Protein AF-A0A0C3AUU2-F1 (afdb_monomer_lite)

Foldseek 3Di:
DAPFLFLLASCQLLCLQQPVARDSDNVVSPPSVVSLQSVLVVCVVLVDQWDWHDFLAIDTSGNDCVPPDDDDDDDDPQFVVCVPPVDGPPA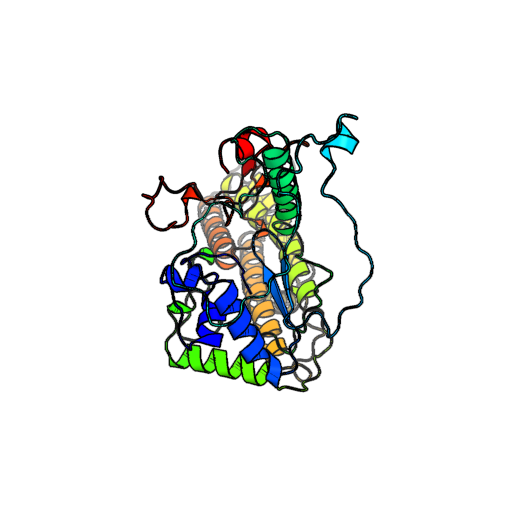SQLHDDDDDPDDDDDDDDDDPPDNGDRGDPPLDDPVVLVVVQVSNVNSLVQLQDLHDPVDDDPLLLDADLPPPPQQDDLQAQCSNRHPNRDDSVSSVVRNVSNVCSSNDPDDFPPDPLSVLVVVVCVLPVVLLVQLLVLLVVLDLLSLLVSLVSLCVSQVVQDDPPDDLVNSLQCQLCVSPVPPDLVRGRPSVNVSNVVSSVLRSLVSVLSSVSNVVCVVRDSDDDPDDPDPPPDVVSVVSVVSSVSSVSSCSSCVDSNVLWAPDDADPQKGFDFCGPPQVVLQHDDPPDDHDPDPPRHTHIDGSVRSSVRD

Secondary structure (DSSP, 8-state):
-B----TTTTTHHHHHHHHSS---SHHHHH-HHHHHHHHHHHHGGGT--EEEEESSSEEEEES-TTSS---------S-HHHHHHSS--SS-TT-S--------TT--S---TTS---S---TT-HHHHHHHHHHHHHHHHHHSSS--SS----GGG---STT-TTS--TTS-GGG--GGGS-HHHHHHHHHHHHHHHH--PPP----HHHHHHHHHHHHTTHHHHHHHHHHT--HHHHHHHHHHHHHHHGGG--TTS-HHHHHHHHHTTTTTT--GGG--HHHHHHHHHHHHHHHHHHHHHHHHHHHTTTS-S---S------SS-HHHHHHHHHHHHHHHHHHH--GGGSS-SSPPPTTEEEE---TTT-TTTS--TT-PPPP---S--EEEEHHHHHH--

Sequence (403 aa):
MSAALTPTGTLDSQHILLYGEARDDSQSVWDEYGRGADLCAWGQPLGVEGFVRTNAGFELLWCDFDTGLQFSQNLNVSDWWTAMSGQPLKQAPWGKNPRPPTRGPSDPPNCPYEERCPPDRSRGAPFWSYTAWEWLRAATEVYGGAGEERVILDTSRMITAYGEPDLPDLGRDMAKHRMARMSNNSMLRYQNDVMRAANSSIAGSGIDWRRIAGRIATTYGRRLPEIRLHLGNQTESALKKARIVAISLVMPFINFQGPSNQSVAQCTRGFTSSIDPQNLAWSEFKLLTAIETIHARICTTVFGFYEAFRELQPVSSEQSTEDSGTDWKGRAGEWQRKFIELEQFLDWKMWNACKEVCKPDEVCYQPIWPVARTIYHLPGKNPTPDEPFEPHCVNVDWYAFHP

pLDDT: mean 79.45, std 18.81, range [32.09, 98.06]

Radius of gyration: 26.53 Å; chains: 1; bounding box: 66×52×81 Å

Organism: NCBI:txid933852

Structure (mmCIF, N/CA/C/O backbone):
data_AF-A0A0C3AUU2-F1
#
_entry.id   AF-A0A0C3AUU2-F1
#
loop_
_atom_site.group_PDB
_atom_site.id
_atom_site.type_symbol
_atom_site.label_atom_id
_atom_site.label_alt_id
_atom_site.label_comp_id
_atom_site.label_asym_id
_atom_site.label_entity_id
_atom_site.label_seq_id
_atom_site.pdbx_PDB_ins_code
_atom_site.Cartn_x
_atom_site.Cartn_y
_atom_site.Cartn_z
_atom_site.occupancy
_atom_site.B_iso_or_equiv
_atom_site.auth_seq_id
_atom_site.auth_comp_id
_atom_site.auth_asym_id
_atom_site.auth_atom_id
_atom_site.pdbx_PDB_model_num
ATOM 1 N N . MET A 1 1 ? 7.746 -1.594 -7.572 1.00 81.12 1 MET A N 1
ATOM 2 C CA . MET A 1 1 ? 8.477 -0.304 -7.482 1.00 81.12 1 MET A CA 1
ATOM 3 C C . MET A 1 1 ? 7.608 0.796 -8.083 1.00 81.12 1 MET A C 1
ATOM 5 O O . MET A 1 1 ? 6.674 0.457 -8.801 1.00 81.12 1 MET A O 1
ATOM 9 N N . SER A 1 2 ? 7.855 2.076 -7.795 1.00 87.69 2 SER A N 1
ATOM 10 C CA . SER A 1 2 ? 7.121 3.177 -8.446 1.00 87.69 2 SER A CA 1
ATOM 11 C C . SER A 1 2 ? 7.758 3.552 -9.791 1.00 87.69 2 SER A C 1
ATOM 13 O O . SER A 1 2 ? 8.951 3.346 -9.980 1.00 87.69 2 SER A O 1
ATOM 15 N N . ALA A 1 3 ? 6.978 4.110 -10.710 1.00 87.69 3 ALA A N 1
ATOM 16 C CA . ALA A 1 3 ? 7.441 4.769 -11.935 1.00 87.69 3 ALA A CA 1
ATOM 17 C C . ALA A 1 3 ? 7.001 6.248 -11.981 1.00 87.69 3 ALA A C 1
ATOM 19 O O . ALA A 1 3 ? 6.970 6.880 -13.036 1.00 87.69 3 ALA A O 1
ATOM 20 N N . ALA A 1 4 ? 6.616 6.808 -10.830 1.00 86.19 4 ALA A N 1
ATOM 21 C CA . ALA A 1 4 ? 6.313 8.225 -10.727 1.00 86.19 4 ALA A CA 1
ATOM 22 C C . ALA A 1 4 ? 7.613 9.042 -10.733 1.00 86.19 4 ALA A C 1
ATOM 24 O O . ALA A 1 4 ? 8.512 8.790 -9.937 1.00 86.19 4 ALA A O 1
ATOM 25 N N . LEU A 1 5 ? 7.713 10.024 -11.630 1.00 85.81 5 LEU A N 1
ATOM 26 C CA . LEU A 1 5 ? 8.915 10.844 -11.798 1.00 85.81 5 LEU A CA 1
ATOM 27 C C . LEU A 1 5 ? 8.849 12.045 -10.858 1.00 85.81 5 LEU A C 1
ATOM 29 O O . LEU A 1 5 ? 8.555 13.166 -11.271 1.00 85.81 5 LEU A O 1
ATOM 33 N N . THR A 1 6 ? 9.055 11.795 -9.566 1.00 79.38 6 THR A N 1
ATOM 34 C CA . THR A 1 6 ? 8.923 12.826 -8.532 1.00 79.38 6 THR A CA 1
ATOM 35 C C . THR A 1 6 ? 10.120 12.812 -7.577 1.00 79.38 6 THR A C 1
ATOM 37 O O . THR A 1 6 ? 10.620 11.741 -7.232 1.00 79.38 6 THR A O 1
ATOM 40 N N . PRO A 1 7 ? 10.551 13.976 -7.055 1.00 76.19 7 PRO A N 1
ATOM 41 C CA . PRO A 1 7 ? 11.581 14.049 -6.012 1.00 76.19 7 PRO A CA 1
ATOM 42 C C . PRO A 1 7 ? 11.026 13.700 -4.614 1.00 76.19 7 PRO A C 1
ATOM 44 O O . PRO A 1 7 ? 11.653 13.963 -3.590 1.00 76.19 7 PRO A O 1
ATOM 47 N N . THR A 1 8 ? 9.808 13.148 -4.537 1.00 76.88 8 THR A N 1
ATOM 48 C CA . THR A 1 8 ? 9.090 12.886 -3.279 1.00 76.88 8 THR A CA 1
ATOM 49 C C . THR A 1 8 ? 9.333 11.478 -2.734 1.00 76.88 8 THR A C 1
ATOM 51 O O . THR A 1 8 ? 8.641 11.059 -1.813 1.00 76.88 8 THR A O 1
ATOM 54 N N . GLY A 1 9 ? 10.306 10.746 -3.280 1.00 82.81 9 GLY A N 1
ATOM 55 C CA . GLY A 1 9 ? 10.732 9.434 -2.780 1.00 82.81 9 GLY A CA 1
ATOM 56 C C . GLY A 1 9 ? 10.216 8.220 -3.533 1.00 82.81 9 GLY A C 1
ATOM 57 O O . GLY A 1 9 ? 10.603 7.093 -3.234 1.00 82.81 9 GLY A O 1
ATOM 58 N N . THR A 1 10 ? 9.380 8.437 -4.542 1.00 86.19 10 THR A N 1
ATOM 59 C CA . THR A 1 10 ? 8.832 7.389 -5.414 1.00 86.19 10 THR A CA 1
ATOM 60 C C . THR A 1 10 ? 9.942 6.567 -6.082 1.00 86.19 10 THR A C 1
ATOM 62 O O . THR A 1 10 ? 9.830 5.345 -6.201 1.00 86.19 10 THR A O 1
ATOM 65 N N . LEU A 1 11 ? 11.061 7.208 -6.425 1.00 90.69 11 LEU A N 1
ATOM 66 C CA . LEU A 1 11 ? 12.220 6.569 -7.049 1.00 90.69 11 LEU A CA 1
ATOM 67 C C . LEU A 1 11 ? 13.300 6.089 -6.062 1.00 90.69 11 LEU A C 1
ATOM 69 O O . LEU A 1 11 ? 14.224 5.406 -6.504 1.00 90.69 11 LEU A O 1
ATOM 73 N N . ASP A 1 12 ? 13.182 6.356 -4.749 1.00 91.19 12 ASP A N 1
ATOM 74 C CA . ASP A 1 12 ? 14.264 6.101 -3.777 1.00 91.19 12 ASP A CA 1
ATOM 75 C C . ASP A 1 12 ? 14.762 4.644 -3.836 1.00 91.19 12 ASP A C 1
ATOM 77 O O . ASP A 1 12 ? 15.963 4.401 -3.871 1.00 91.19 12 ASP A O 1
ATOM 81 N N . SER A 1 13 ? 13.848 3.665 -3.893 1.00 92.25 13 SER A N 1
ATOM 82 C CA . SER A 1 13 ? 14.205 2.234 -3.945 1.00 92.25 13 SER A CA 1
ATOM 83 C C . SER A 1 13 ? 15.069 1.861 -5.158 1.00 92.25 13 SER A C 1
ATOM 85 O O . SER A 1 13 ? 16.019 1.095 -5.018 1.00 92.25 13 SER A O 1
ATOM 87 N N . GLN A 1 14 ? 14.775 2.426 -6.333 1.00 92.50 14 GLN A N 1
ATOM 88 C CA . GLN A 1 14 ? 15.519 2.170 -7.571 1.00 92.50 14 GLN A CA 1
ATOM 89 C C . GLN A 1 14 ? 16.857 2.911 -7.564 1.00 92.50 14 GLN A C 1
ATOM 91 O O . GLN A 1 14 ? 17.868 2.346 -7.966 1.00 92.50 14 GLN A O 1
ATOM 96 N N . HIS A 1 15 ? 16.886 4.147 -7.062 1.00 92.69 15 HIS A N 1
ATOM 97 C CA . HIS A 1 15 ? 18.127 4.912 -6.943 1.00 92.69 15 HIS A CA 1
ATOM 98 C C . HIS A 1 15 ? 19.092 4.265 -5.950 1.00 92.69 15 HIS A C 1
ATOM 100 O O . HIS A 1 15 ? 20.259 4.075 -6.276 1.00 92.69 15 HIS A O 1
ATOM 106 N N . ILE A 1 16 ? 18.600 3.833 -4.787 1.00 93.50 16 ILE A N 1
ATOM 107 C CA . ILE A 1 16 ? 19.420 3.114 -3.811 1.00 93.50 16 ILE A CA 1
ATOM 108 C C . ILE A 1 16 ? 19.915 1.801 -4.409 1.00 93.50 16 ILE A C 1
ATOM 110 O O . ILE A 1 16 ? 21.083 1.474 -4.237 1.00 93.50 16 ILE A O 1
ATOM 114 N N . LEU A 1 17 ? 19.074 1.063 -5.141 1.00 93.00 17 LEU A N 1
ATOM 115 C CA . LEU A 1 17 ? 19.496 -0.176 -5.791 1.00 93.00 17 LEU A CA 1
ATOM 116 C C . LEU A 1 17 ? 20.651 0.053 -6.777 1.00 93.00 17 LEU A C 1
ATOM 118 O O . LEU A 1 17 ? 21.664 -0.637 -6.680 1.00 93.00 17 LEU A O 1
ATOM 122 N N . LEU A 1 18 ? 20.506 1.025 -7.681 1.00 92.81 18 LEU A N 1
ATOM 123 C CA . LEU A 1 18 ? 21.449 1.279 -8.774 1.00 92.81 18 LEU A CA 1
ATOM 124 C C . LEU A 1 18 ? 22.708 2.038 -8.338 1.00 92.81 18 LEU A C 1
ATOM 126 O O . LEU A 1 18 ? 23.800 1.762 -8.826 1.00 92.81 18 LEU A O 1
ATOM 130 N N . TYR A 1 19 ? 22.559 3.007 -7.438 1.00 91.12 19 TYR A N 1
ATOM 131 C CA . TYR A 1 19 ? 23.586 4.009 -7.144 1.00 91.12 19 TYR A CA 1
ATOM 132 C C . TYR A 1 19 ? 24.064 3.987 -5.688 1.00 91.12 19 TYR A C 1
ATOM 134 O O . TYR A 1 19 ? 25.038 4.660 -5.362 1.00 91.12 19 TYR A O 1
ATOM 142 N N . GLY A 1 20 ? 23.406 3.226 -4.805 1.00 91.44 20 GLY A N 1
ATOM 143 C CA . GLY A 1 20 ? 23.729 3.172 -3.374 1.00 91.44 20 GLY A CA 1
ATOM 144 C C . GLY A 1 20 ? 23.253 4.384 -2.568 1.00 91.44 20 GLY A C 1
ATOM 145 O O . GLY A 1 20 ? 23.530 4.468 -1.375 1.00 91.44 20 GLY A O 1
ATOM 146 N N . GLU A 1 21 ? 22.524 5.309 -3.194 1.00 90.69 21 GLU A N 1
ATOM 147 C CA . GLU A 1 21 ? 21.999 6.530 -2.582 1.00 90.69 21 GLU A CA 1
ATOM 148 C C . GLU A 1 21 ? 20.637 6.895 -3.187 1.00 90.69 21 GLU A C 1
ATOM 150 O O . GLU A 1 21 ? 20.338 6.558 -4.335 1.00 90.69 21 GLU A O 1
ATOM 155 N N . ALA A 1 22 ? 19.805 7.617 -2.438 1.00 85.25 22 ALA A N 1
ATOM 156 C CA . ALA A 1 22 ? 18.595 8.210 -2.994 1.00 85.25 22 ALA A CA 1
ATOM 157 C C . ALA A 1 22 ? 18.940 9.548 -3.663 1.00 85.25 22 ALA A C 1
ATOM 159 O O . ALA A 1 22 ? 19.343 10.499 -2.994 1.00 85.25 22 ALA A O 1
ATOM 160 N N . ARG A 1 23 ? 18.792 9.615 -4.989 1.00 84.06 23 ARG A N 1
ATOM 161 C CA . ARG A 1 23 ? 19.009 10.842 -5.768 1.00 84.06 23 ARG A CA 1
ATOM 162 C C . ARG A 1 23 ? 17.700 11.599 -5.964 1.00 84.06 23 ARG A C 1
ATOM 164 O O . ARG A 1 23 ? 16.755 11.027 -6.501 1.00 84.06 23 ARG A O 1
ATOM 171 N N . ASP A 1 24 ? 17.690 12.876 -5.597 1.00 78.06 24 ASP A N 1
ATOM 172 C CA . ASP A 1 24 ? 16.527 13.773 -5.719 1.00 78.06 24 ASP A CA 1
ATOM 173 C C . ASP A 1 24 ? 16.741 14.892 -6.752 1.00 78.06 24 ASP A C 1
ATOM 175 O O . ASP A 1 24 ? 15.882 15.758 -6.932 1.00 78.06 24 ASP A O 1
ATOM 179 N N . ASP A 1 25 ? 17.891 14.909 -7.431 1.00 80.44 25 ASP A N 1
ATOM 180 C CA . ASP A 1 25 ? 18.168 15.920 -8.439 1.00 80.44 25 ASP A CA 1
ATOM 181 C C . ASP A 1 25 ? 17.280 15.725 -9.676 1.00 80.44 25 ASP A C 1
ATOM 183 O O . ASP A 1 25 ? 16.926 14.612 -10.074 1.00 80.44 25 ASP A O 1
ATOM 187 N N . SER A 1 26 ? 16.921 16.845 -10.303 1.00 73.94 26 SER A N 1
ATOM 188 C CA . SER A 1 26 ? 16.029 16.844 -11.458 1.00 73.94 26 SER A CA 1
ATOM 189 C C . SER A 1 26 ? 16.570 15.979 -12.599 1.00 73.94 26 SER A C 1
ATOM 191 O O . SER A 1 26 ? 15.785 15.331 -13.281 1.00 73.94 26 SER A O 1
ATOM 193 N N . GLN A 1 27 ? 17.881 15.958 -12.844 1.00 78.56 27 GLN A N 1
ATOM 194 C CA . GLN A 1 27 ? 18.427 15.195 -13.964 1.00 78.56 27 GLN A CA 1
ATOM 195 C C . GLN A 1 27 ? 18.204 13.696 -13.753 1.00 78.56 27 GLN A C 1
ATOM 197 O O . GLN A 1 27 ? 17.695 13.031 -14.652 1.00 78.56 27 GLN A O 1
ATOM 202 N N . SER A 1 28 ? 18.490 13.202 -12.549 1.00 77.44 28 SER A N 1
ATOM 203 C CA . SER A 1 28 ? 18.229 11.822 -12.154 1.00 77.44 28 SER A CA 1
ATOM 204 C C . SER A 1 28 ? 16.740 11.486 -12.232 1.00 77.44 28 SER A C 1
ATOM 206 O O . SER A 1 28 ? 16.367 10.521 -12.892 1.00 77.44 28 SER A O 1
ATOM 208 N N . VAL A 1 29 ? 15.853 12.300 -11.646 1.00 82.62 29 VAL A N 1
ATOM 209 C CA . VAL A 1 29 ? 14.403 12.019 -11.629 1.00 82.62 29 VAL A CA 1
ATOM 210 C C . VAL A 1 29 ? 13.832 11.842 -13.042 1.00 82.62 29 VAL A C 1
ATOM 212 O O . VAL A 1 29 ? 13.052 10.918 -13.269 1.00 82.62 29 VAL A O 1
ATOM 215 N N . TRP A 1 30 ? 14.249 12.661 -14.012 1.00 82.75 30 TRP A N 1
ATOM 216 C CA . TRP A 1 30 ? 13.715 12.616 -15.381 1.00 82.75 30 TRP A CA 1
ATOM 217 C C . TRP A 1 30 ? 14.440 11.650 -16.330 1.00 82.75 30 TRP A C 1
ATOM 219 O O . TRP A 1 30 ? 13.946 11.431 -17.439 1.00 82.75 30 TRP A O 1
ATOM 229 N N . ASP A 1 31 ? 15.567 11.051 -15.932 1.00 84.56 31 ASP A N 1
ATOM 230 C CA . ASP A 1 31 ? 16.319 10.105 -16.770 1.00 84.56 31 ASP A CA 1
ATOM 231 C C . ASP A 1 31 ? 15.717 8.691 -16.756 1.00 84.56 31 ASP A C 1
ATOM 233 O O . ASP A 1 31 ? 16.301 7.722 -16.274 1.00 84.56 31 ASP A O 1
ATOM 237 N N . GLU A 1 32 ? 14.497 8.573 -17.277 1.00 85.81 32 GLU A N 1
ATOM 238 C CA . GLU A 1 32 ? 13.756 7.314 -17.245 1.00 85.81 32 GLU A CA 1
ATOM 239 C C . GLU A 1 32 ? 14.359 6.239 -18.159 1.00 85.81 32 GLU A C 1
ATOM 241 O O . GLU A 1 32 ? 14.422 5.068 -17.792 1.00 85.81 32 GLU A O 1
ATOM 246 N N . TYR A 1 33 ? 14.864 6.635 -19.329 1.00 87.12 33 TYR A N 1
ATOM 247 C CA . TYR A 1 33 ? 15.504 5.700 -20.256 1.00 87.12 33 TYR A CA 1
ATOM 248 C C . TYR A 1 33 ? 16.874 5.233 -19.754 1.00 87.12 33 TYR A C 1
ATOM 250 O O . TYR A 1 33 ? 17.173 4.046 -19.880 1.00 87.12 33 TYR A O 1
ATOM 258 N N . GLY A 1 34 ? 17.692 6.128 -19.185 1.00 89.56 34 GLY A N 1
ATOM 259 C CA . GLY A 1 34 ? 18.974 5.758 -18.584 1.00 89.56 34 GLY A CA 1
ATOM 260 C C . GLY A 1 34 ? 18.777 4.822 -17.397 1.00 89.56 34 GLY A C 1
ATOM 261 O O . GLY A 1 34 ? 19.326 3.724 -17.386 1.00 89.56 34 GLY A O 1
ATOM 262 N N . ARG A 1 35 ? 17.876 5.174 -16.473 1.00 91.12 35 ARG A N 1
ATOM 263 C CA . ARG A 1 35 ? 17.503 4.308 -15.343 1.00 91.12 35 ARG A CA 1
ATOM 264 C C . ARG A 1 35 ? 16.955 2.955 -15.794 1.00 91.12 35 ARG A C 1
ATOM 266 O O . ARG A 1 35 ? 17.269 1.938 -15.181 1.00 91.12 35 ARG A O 1
ATOM 273 N N . GLY A 1 36 ? 16.157 2.921 -16.859 1.00 92.94 36 GLY A N 1
ATOM 274 C CA . GLY A 1 36 ? 15.684 1.678 -17.461 1.00 92.94 36 GLY A CA 1
ATOM 275 C C . GLY A 1 36 ? 16.820 0.794 -17.981 1.00 92.94 36 GLY A C 1
ATOM 276 O O . GLY A 1 36 ? 16.845 -0.404 -17.701 1.00 92.94 36 GLY A O 1
ATOM 277 N N . ALA A 1 37 ? 17.789 1.385 -18.684 1.00 93.88 37 ALA A N 1
ATOM 278 C CA . ALA A 1 37 ? 18.976 0.678 -19.160 1.00 93.88 37 ALA A CA 1
ATOM 279 C C . ALA A 1 37 ? 19.842 0.160 -17.998 1.00 93.88 37 ALA A C 1
ATOM 281 O O . ALA A 1 37 ? 20.268 -0.994 -18.028 1.00 93.88 37 ALA A O 1
ATOM 282 N N . ASP A 1 38 ? 20.035 0.969 -16.955 1.00 94.75 38 ASP A N 1
ATOM 283 C CA . ASP A 1 38 ? 20.779 0.592 -15.749 1.00 94.75 38 ASP A CA 1
ATOM 284 C C . ASP A 1 38 ? 20.095 -0.562 -14.996 1.00 94.75 38 ASP A C 1
ATOM 286 O O . ASP A 1 38 ? 20.761 -1.510 -14.579 1.00 94.75 38 ASP A O 1
ATOM 290 N N . LEU A 1 39 ? 18.761 -0.529 -14.862 1.00 95.19 39 LEU A N 1
ATOM 291 C CA . LEU A 1 39 ? 17.977 -1.626 -14.281 1.00 95.19 39 LEU A CA 1
ATOM 292 C C . LEU A 1 39 ? 18.153 -2.920 -15.076 1.00 95.19 39 LEU A C 1
ATOM 294 O O . LEU A 1 39 ? 18.375 -3.976 -14.484 1.00 95.19 39 LEU A O 1
ATOM 298 N N . CYS A 1 40 ? 18.090 -2.851 -16.405 1.00 95.38 40 CYS A N 1
ATOM 299 C CA . CYS A 1 40 ? 18.304 -4.017 -17.256 1.00 95.38 40 CYS A CA 1
ATOM 300 C C . CYS A 1 40 ? 19.732 -4.557 -17.160 1.00 95.38 40 CYS A C 1
ATOM 302 O O . CYS A 1 40 ? 19.914 -5.766 -17.032 1.00 95.38 40 CYS A O 1
ATOM 304 N N . ALA A 1 41 ? 20.739 -3.682 -17.147 1.00 95.75 41 ALA A N 1
ATOM 305 C CA . ALA A 1 41 ? 22.129 -4.081 -16.948 1.00 95.75 41 ALA A CA 1
ATOM 306 C C . ALA A 1 41 ? 22.344 -4.739 -15.573 1.00 95.75 41 ALA A C 1
ATOM 308 O O . ALA A 1 41 ? 23.055 -5.738 -15.468 1.00 95.75 41 ALA A O 1
ATOM 309 N N . TRP A 1 42 ? 21.692 -4.222 -14.527 1.00 94.88 42 TRP A N 1
ATOM 310 C CA . TRP A 1 42 ? 21.716 -4.805 -13.185 1.00 94.88 42 TRP A CA 1
ATOM 311 C C . TRP A 1 42 ? 21.010 -6.170 -13.123 1.00 94.88 42 TRP A C 1
ATOM 313 O O . TRP A 1 42 ? 21.504 -7.096 -12.479 1.00 94.88 42 TRP A O 1
ATOM 323 N N . GLY A 1 43 ? 19.866 -6.310 -13.798 1.00 93.94 43 GLY A N 1
ATOM 324 C CA . GLY A 1 43 ? 19.031 -7.512 -13.774 1.00 93.94 43 GLY A CA 1
ATOM 325 C C . GLY A 1 43 ? 19.538 -8.665 -14.647 1.00 93.94 43 GLY A C 1
ATOM 326 O O . GLY A 1 43 ? 19.344 -9.828 -14.291 1.00 93.94 43 GLY A O 1
ATOM 327 N N . GLN A 1 44 ? 20.226 -8.367 -15.753 1.00 93.06 44 GLN A N 1
ATOM 328 C CA . GLN A 1 44 ? 20.728 -9.359 -16.710 1.00 93.06 44 GLN A CA 1
ATOM 329 C C . GLN A 1 44 ? 21.517 -10.519 -16.062 1.00 93.06 44 GLN A C 1
ATOM 331 O O . GLN A 1 44 ? 21.163 -11.673 -16.316 1.00 93.06 44 GLN A O 1
ATOM 336 N N . PRO A 1 45 ? 22.548 -10.294 -15.215 1.00 93.06 45 PRO A N 1
ATOM 337 C CA . PRO A 1 45 ? 23.302 -11.395 -14.605 1.00 93.06 45 PRO A CA 1
ATOM 338 C C . PRO A 1 45 ? 22.470 -12.251 -13.636 1.00 93.06 45 PRO A C 1
ATOM 340 O O . PRO A 1 45 ? 22.896 -13.345 -13.275 1.00 93.06 45 PRO A O 1
ATOM 343 N N . LEU A 1 46 ? 21.299 -11.764 -13.218 1.00 91.50 46 LEU A N 1
ATOM 344 C CA . LEU A 1 46 ? 20.371 -12.439 -12.310 1.00 91.50 46 LEU A CA 1
ATOM 345 C C . LEU A 1 46 ? 19.262 -13.191 -13.064 1.00 91.50 46 LEU A C 1
ATOM 347 O O . LEU A 1 46 ? 18.402 -13.801 -12.432 1.00 91.50 46 LEU A O 1
ATOM 351 N N . GLY A 1 47 ? 19.255 -13.137 -14.402 1.00 91.00 47 GLY A N 1
ATOM 352 C CA . GLY A 1 47 ? 18.189 -13.711 -15.227 1.00 91.00 47 GLY A CA 1
ATOM 353 C C . GLY A 1 47 ? 16.867 -12.942 -15.141 1.00 91.00 47 GLY A C 1
ATOM 354 O O . GLY A 1 47 ? 15.812 -13.514 -15.396 1.00 91.00 47 GLY A O 1
ATOM 355 N N . VAL A 1 48 ? 16.901 -11.662 -14.755 1.00 91.94 48 VAL A N 1
ATOM 356 C CA . VAL A 1 48 ? 15.711 -10.801 -14.739 1.00 91.94 48 VAL A CA 1
ATOM 357 C C . VAL A 1 48 ? 15.450 -10.281 -16.153 1.00 91.94 48 VAL A C 1
ATOM 359 O O . VAL A 1 48 ? 16.261 -9.543 -16.705 1.00 91.94 48 VAL A O 1
ATOM 362 N N . GLU A 1 49 ? 14.301 -10.642 -16.726 1.00 93.81 49 GLU A N 1
ATOM 363 C CA . GLU A 1 49 ? 13.899 -10.252 -18.091 1.00 93.81 49 GLU A CA 1
ATOM 364 C C . GLU A 1 49 ? 13.253 -8.856 -18.155 1.00 93.81 49 GLU A C 1
ATOM 366 O O . GLU A 1 49 ? 13.198 -8.223 -19.212 1.00 93.81 49 GLU A O 1
ATOM 371 N N . GLY A 1 50 ? 12.770 -8.351 -17.018 1.00 93.81 50 GLY A N 1
ATOM 372 C CA . GLY A 1 50 ? 12.103 -7.060 -16.940 1.00 93.81 50 GLY A CA 1
ATOM 373 C C . GLY A 1 50 ? 11.609 -6.700 -15.541 1.00 93.81 50 GLY A C 1
ATOM 374 O O . GLY A 1 50 ? 11.769 -7.447 -14.576 1.00 93.81 50 GLY A O 1
ATOM 375 N N . PHE A 1 51 ? 10.982 -5.530 -15.438 1.00 94.06 51 PHE A N 1
ATOM 376 C CA . PHE A 1 51 ? 10.529 -4.933 -14.188 1.00 94.06 51 PHE A CA 1
ATOM 377 C C . PHE A 1 51 ? 9.091 -4.443 -14.302 1.00 94.06 51 PHE A C 1
ATOM 379 O O . PHE A 1 51 ? 8.724 -3.741 -15.243 1.00 94.06 51 PHE A O 1
ATOM 386 N N . VAL A 1 52 ? 8.288 -4.751 -13.284 1.00 92.81 52 VAL A N 1
ATOM 387 C CA . VAL A 1 52 ? 6.934 -4.212 -13.137 1.00 92.81 52 VAL A CA 1
ATOM 388 C C . VAL A 1 52 ? 6.952 -3.043 -12.161 1.00 92.81 52 VAL A C 1
ATOM 390 O O . VAL A 1 52 ? 7.450 -3.144 -11.030 1.00 92.81 52 VAL A O 1
ATOM 393 N N . ARG A 1 53 ? 6.386 -1.916 -12.587 1.00 90.88 53 ARG A N 1
ATOM 394 C CA . ARG A 1 53 ? 6.342 -0.676 -11.810 1.00 90.88 53 ARG A CA 1
ATOM 395 C C . ARG A 1 53 ? 4.954 -0.061 -11.836 1.00 90.88 53 ARG A C 1
ATOM 397 O O . ARG A 1 53 ? 4.147 -0.373 -12.703 1.00 90.88 53 ARG A O 1
ATOM 404 N N . THR A 1 54 ? 4.670 0.800 -10.869 1.00 85.06 54 THR A N 1
ATOM 405 C CA . THR A 1 54 ? 3.367 1.459 -10.742 1.00 85.06 54 THR A CA 1
ATOM 406 C C . THR A 1 54 ? 3.5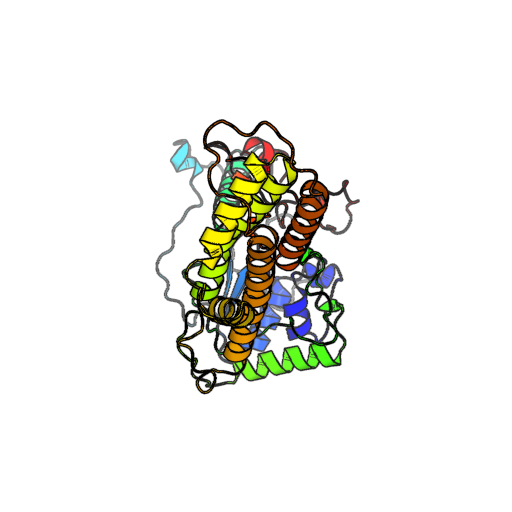30 2.970 -10.825 1.00 85.06 54 THR A C 1
ATOM 408 O O . THR A 1 54 ? 4.300 3.566 -10.071 1.00 85.06 54 THR A O 1
ATOM 411 N N . ASN A 1 55 ? 2.795 3.581 -11.742 1.00 80.94 55 ASN A N 1
ATOM 412 C CA . ASN A 1 55 ? 2.582 5.018 -11.863 1.00 80.94 55 ASN A CA 1
ATOM 413 C C . ASN A 1 55 ? 1.060 5.252 -11.742 1.00 80.94 55 ASN A C 1
ATOM 415 O O . ASN A 1 55 ? 0.430 4.664 -10.867 1.00 80.94 55 ASN A O 1
ATOM 419 N N . ALA A 1 56 ? 0.452 6.016 -12.648 1.00 77.31 56 ALA A N 1
ATOM 420 C CA . ALA A 1 56 ? -0.996 6.059 -12.814 1.00 77.31 56 ALA A CA 1
ATOM 421 C C . ALA A 1 56 ? -1.603 4.687 -13.180 1.00 77.31 56 ALA A C 1
ATOM 423 O O . ALA A 1 56 ? -2.721 4.363 -12.807 1.00 77.31 56 ALA A O 1
ATOM 424 N N . GLY A 1 57 ? -0.833 3.853 -13.877 1.00 80.00 57 GLY A N 1
ATOM 425 C CA . GLY A 1 57 ? -1.151 2.455 -14.154 1.00 80.00 57 GLY A CA 1
ATOM 426 C C . GLY A 1 57 ? 0.008 1.537 -13.777 1.00 80.00 57 GLY A C 1
ATOM 427 O O . GLY A 1 57 ? 0.915 1.928 -13.040 1.00 80.00 57 GLY A O 1
ATOM 428 N N . PHE A 1 58 ? 0.015 0.328 -14.332 1.00 84.62 58 PHE A N 1
ATOM 429 C CA . PHE A 1 58 ? 1.184 -0.547 -14.290 1.00 84.62 58 PHE A CA 1
ATOM 430 C C . PHE A 1 58 ? 2.007 -0.391 -15.563 1.00 84.62 58 PHE A C 1
ATOM 432 O O . PHE A 1 58 ? 1.473 -0.350 -16.669 1.00 84.62 58 PHE A O 1
ATOM 439 N N . GLU A 1 59 ? 3.316 -0.317 -15.389 1.00 86.25 59 GLU A N 1
ATOM 440 C CA . GLU A 1 59 ? 4.296 -0.275 -16.457 1.00 86.25 59 GLU A CA 1
ATOM 441 C C . GLU A 1 59 ? 5.117 -1.563 -16.423 1.00 86.25 59 GLU A C 1
ATOM 443 O O . GLU A 1 59 ? 5.579 -1.982 -15.357 1.00 86.25 59 GLU A O 1
ATOM 448 N N . LEU A 1 60 ? 5.301 -2.173 -17.594 1.00 89.69 60 LEU A N 1
ATOM 449 C CA . LEU A 1 60 ? 6.237 -3.269 -17.800 1.00 89.69 60 LEU A CA 1
ATOM 450 C C . LEU A 1 60 ? 7.444 -2.737 -18.571 1.00 89.69 60 LEU A C 1
ATOM 452 O O . LEU A 1 60 ? 7.336 -2.411 -19.752 1.00 89.69 60 LEU A O 1
ATOM 456 N N . LEU A 1 61 ? 8.587 -2.677 -17.898 1.00 92.00 61 LEU A N 1
ATOM 457 C CA . LEU A 1 61 ? 9.874 -2.416 -18.522 1.00 92.00 61 LEU A CA 1
ATOM 458 C C . LEU A 1 61 ? 10.491 -3.761 -18.898 1.00 92.00 61 LEU A C 1
ATOM 460 O O . LEU A 1 61 ? 10.914 -4.504 -18.019 1.00 92.00 61 LEU A O 1
ATOM 464 N N . TRP A 1 62 ? 10.495 -4.092 -20.186 1.00 93.62 62 TRP A N 1
ATOM 465 C CA . TRP A 1 62 ? 11.052 -5.346 -20.695 1.00 93.62 62 TRP A CA 1
ATOM 466 C C . TRP A 1 62 ? 12.429 -5.099 -21.308 1.00 93.62 62 TRP A C 1
ATOM 468 O O . TRP A 1 62 ? 12.578 -4.190 -22.126 1.00 93.62 62 TRP A O 1
ATOM 478 N N . CYS A 1 63 ? 13.433 -5.870 -20.891 1.00 93.81 63 CYS A N 1
ATOM 479 C CA . CYS A 1 63 ? 14.829 -5.590 -21.220 1.00 93.81 63 CYS A CA 1
ATOM 480 C C . CYS A 1 63 ? 15.228 -6.054 -22.622 1.00 93.81 63 CYS A C 1
ATOM 482 O O . CYS A 1 63 ? 16.032 -5.390 -23.273 1.00 93.81 63 CYS A O 1
ATOM 484 N N . ASP A 1 64 ? 14.653 -7.162 -23.090 1.00 90.88 64 ASP A N 1
ATOM 485 C CA . ASP A 1 64 ? 14.919 -7.718 -24.414 1.00 90.88 64 ASP A CA 1
ATOM 486 C C . ASP A 1 64 ? 13.645 -8.316 -25.020 1.00 90.88 64 ASP A C 1
ATOM 488 O O . ASP A 1 64 ? 13.137 -9.336 -24.560 1.00 90.88 64 ASP A O 1
ATOM 492 N N . PHE A 1 65 ? 13.119 -7.672 -26.062 1.00 88.75 65 PHE A N 1
ATOM 493 C CA . PHE A 1 65 ? 11.879 -8.088 -26.722 1.00 88.75 65 PHE A CA 1
ATOM 494 C C . PHE A 1 65 ? 12.031 -9.342 -27.592 1.00 88.75 65 PHE A C 1
ATOM 496 O O . PHE A 1 65 ? 11.012 -9.912 -27.983 1.00 88.75 65 PHE A O 1
ATOM 503 N N . ASP A 1 66 ? 13.261 -9.790 -27.857 1.00 87.56 66 ASP A N 1
ATOM 504 C CA . ASP A 1 66 ? 13.527 -11.053 -28.549 1.00 87.56 66 ASP A CA 1
ATOM 505 C C . ASP A 1 66 ? 13.493 -12.259 -27.587 1.00 87.56 66 ASP A C 1
ATOM 507 O O . ASP A 1 66 ? 13.475 -13.412 -28.026 1.00 87.56 66 ASP A O 1
ATOM 511 N N . THR A 1 67 ? 13.422 -12.006 -26.274 1.00 86.00 67 THR A N 1
ATOM 512 C CA . THR A 1 67 ? 13.420 -13.024 -25.217 1.00 86.00 67 THR A CA 1
ATOM 513 C C . THR A 1 67 ? 12.092 -13.026 -24.450 1.00 86.00 67 THR A C 1
ATOM 515 O O . THR A 1 67 ? 11.558 -11.979 -24.087 1.00 86.00 67 THR A O 1
ATOM 518 N N . GLY A 1 68 ? 11.532 -14.216 -24.195 1.00 84.19 68 GLY A N 1
ATOM 519 C CA . GLY A 1 68 ? 10.373 -14.417 -23.306 1.00 84.19 68 GLY A CA 1
ATOM 520 C C . GLY A 1 68 ? 9.014 -13.919 -23.827 1.00 84.19 68 GLY A C 1
ATOM 521 O O . GLY A 1 68 ? 7.982 -14.218 -23.226 1.00 84.19 68 GLY A O 1
ATOM 522 N N . LEU A 1 69 ? 8.976 -13.215 -24.963 1.00 88.75 69 LEU A N 1
ATOM 523 C CA . LEU A 1 69 ? 7.752 -12.693 -25.569 1.00 88.75 69 LEU A CA 1
ATOM 524 C C . LEU A 1 69 ? 7.400 -13.421 -26.868 1.00 88.75 69 LEU A C 1
ATOM 526 O O . LEU A 1 69 ? 8.251 -13.709 -27.705 1.00 88.75 69 LEU A O 1
ATOM 530 N N . GLN A 1 70 ? 6.105 -13.665 -27.066 1.00 89.44 70 GLN A N 1
ATOM 531 C CA . GLN A 1 70 ? 5.568 -14.137 -28.337 1.00 89.44 70 GLN A CA 1
ATOM 532 C C . GLN A 1 70 ? 4.799 -13.003 -29.009 1.00 89.44 70 GLN A C 1
ATOM 534 O O . GLN A 1 70 ? 3.818 -12.487 -28.466 1.00 89.44 70 GLN A O 1
ATOM 539 N N . PHE A 1 71 ? 5.213 -12.643 -30.224 1.00 88.00 71 PHE A N 1
ATOM 540 C CA . PHE A 1 71 ? 4.436 -11.729 -31.049 1.00 88.00 71 PHE A CA 1
ATOM 541 C C . PHE A 1 71 ? 3.057 -12.337 -31.336 1.00 88.00 71 PHE A C 1
ATOM 543 O O . PHE A 1 71 ? 2.948 -13.410 -31.930 1.00 88.00 71 PHE A O 1
ATOM 550 N N . SER A 1 72 ? 2.010 -11.641 -30.897 1.00 89.94 72 SER A N 1
ATOM 551 C CA . SER A 1 72 ? 0.623 -12.078 -31.073 1.00 89.94 72 SER A CA 1
ATOM 552 C C . SER A 1 72 ? -0.022 -11.415 -32.289 1.00 89.94 72 SER A C 1
ATOM 554 O O . SER A 1 72 ? -0.518 -12.094 -33.186 1.00 89.94 72 SER A O 1
ATOM 556 N N . GLN A 1 73 ? 0.009 -10.081 -32.352 1.00 89.25 73 GLN A N 1
ATOM 557 C CA . GLN A 1 73 ? -0.655 -9.314 -33.404 1.00 89.25 73 GLN A CA 1
ATOM 558 C C . GLN A 1 73 ? -0.057 -7.913 -33.558 1.00 89.25 73 GLN A C 1
ATOM 560 O O . GLN A 1 73 ? 0.475 -7.342 -32.606 1.00 89.25 73 GLN A O 1
ATOM 565 N N . ASN A 1 74 ? -0.213 -7.336 -34.750 1.00 84.94 74 ASN A N 1
ATOM 566 C CA . ASN A 1 74 ? 0.066 -5.930 -35.032 1.00 84.94 74 ASN A CA 1
ATOM 567 C C . ASN A 1 74 ? -1.212 -5.283 -35.580 1.00 84.94 74 ASN A C 1
ATOM 569 O O . ASN A 1 74 ? -1.745 -5.727 -36.598 1.00 84.94 74 ASN A O 1
ATOM 573 N N . LEU A 1 75 ? -1.713 -4.265 -34.878 1.00 76.69 75 LEU A N 1
ATOM 574 C CA . LEU A 1 75 ? -2.939 -3.544 -35.212 1.00 76.69 75 LEU A CA 1
ATOM 575 C C . LEU A 1 75 ? -2.610 -2.083 -35.523 1.00 76.69 75 LEU A C 1
ATOM 577 O O . LEU A 1 75 ? -2.020 -1.383 -34.701 1.00 76.69 75 LEU A O 1
ATOM 581 N N . ASN A 1 76 ? -3.049 -1.597 -36.684 1.00 69.94 76 ASN A N 1
ATOM 582 C CA . ASN A 1 76 ? -2.981 -0.174 -36.999 1.00 69.94 76 ASN A CA 1
ATOM 583 C C . ASN A 1 76 ? -4.180 0.552 -36.372 1.00 69.94 76 ASN A C 1
ATOM 585 O O . ASN A 1 76 ? -5.273 0.563 -36.931 1.00 69.94 76 ASN A O 1
ATOM 589 N N . VAL A 1 77 ? -3.957 1.162 -35.209 1.00 69.31 77 VAL A N 1
ATOM 590 C CA . VAL A 1 77 ? -4.963 1.955 -34.478 1.00 69.31 77 VAL A CA 1
ATOM 591 C C . VAL A 1 77 ? -4.868 3.459 -34.770 1.00 69.31 77 VAL A C 1
ATOM 593 O O . VAL A 1 77 ? -5.510 4.275 -34.111 1.00 69.31 77 VAL A O 1
ATOM 596 N N . SER A 1 78 ? -4.049 3.857 -35.747 1.00 64.75 78 SER A N 1
ATOM 597 C CA . SER A 1 78 ? -3.727 5.265 -35.997 1.00 64.75 78 SER A CA 1
ATOM 598 C C . SER A 1 78 ? -4.769 6.013 -36.840 1.00 64.75 78 SER A C 1
ATOM 600 O O . SER A 1 78 ? -4.755 7.242 -36.826 1.00 64.75 78 SER A O 1
ATOM 602 N N . ASP A 1 79 ? -5.680 5.316 -37.535 1.00 66.69 79 ASP A N 1
ATOM 603 C CA . ASP A 1 79 ? -6.702 5.915 -38.421 1.00 66.69 79 ASP A CA 1
ATOM 604 C C . ASP A 1 79 ? -8.134 5.878 -37.844 1.00 66.69 79 ASP A C 1
ATOM 606 O O . ASP A 1 79 ? -9.126 5.585 -38.514 1.00 66.69 79 ASP A O 1
ATOM 610 N N . TRP A 1 80 ? -8.262 6.177 -36.553 1.00 65.19 80 TRP A N 1
ATOM 611 C CA . TRP A 1 80 ? -9.561 6.241 -35.877 1.00 65.19 80 TRP A CA 1
ATOM 612 C C . TRP A 1 80 ? -10.450 7.385 -36.402 1.00 65.19 80 TRP A C 1
ATOM 614 O O . TRP A 1 80 ? -11.673 7.279 -36.357 1.00 65.19 80 TRP A O 1
ATOM 624 N N . TRP A 1 81 ? -9.863 8.483 -36.902 1.00 62.22 81 TRP A N 1
ATOM 625 C CA . TRP A 1 81 ? -10.621 9.639 -37.400 1.00 62.22 81 TRP A CA 1
ATOM 626 C C . TRP A 1 81 ? -11.487 9.248 -38.594 1.00 62.22 81 TRP A C 1
ATOM 628 O O . TRP A 1 81 ? -12.675 9.578 -38.633 1.00 62.22 81 TRP A O 1
ATOM 638 N N . THR A 1 82 ? -10.909 8.503 -39.538 1.00 66.38 82 THR A N 1
ATOM 639 C CA . THR A 1 82 ? -11.641 7.970 -40.687 1.00 66.38 82 THR A CA 1
ATOM 640 C C . THR A 1 82 ? -12.714 6.988 -40.229 1.00 66.38 82 THR A C 1
ATOM 642 O O . THR A 1 82 ? -13.839 7.056 -40.720 1.00 66.38 82 THR A O 1
ATOM 645 N N . ALA A 1 83 ? -12.417 6.145 -39.231 1.00 69.25 83 ALA A N 1
ATOM 646 C CA . ALA A 1 83 ? -13.390 5.212 -38.664 1.00 69.25 83 ALA A CA 1
ATOM 647 C C . ALA A 1 83 ? -14.593 5.912 -37.999 1.00 69.25 83 ALA A C 1
ATOM 649 O O . ALA A 1 83 ? -15.721 5.455 -38.160 1.00 69.25 83 ALA A O 1
ATOM 650 N N . MET A 1 84 ? -14.382 7.021 -37.278 1.00 66.88 84 MET A N 1
ATOM 651 C CA . MET A 1 84 ? -15.461 7.726 -36.569 1.00 66.88 84 MET A CA 1
ATOM 652 C C . MET A 1 84 ? -16.244 8.704 -37.450 1.00 66.88 84 MET A C 1
ATOM 654 O O . MET A 1 84 ? -17.454 8.840 -37.292 1.00 66.88 84 MET A O 1
ATOM 658 N N . SER A 1 85 ? -15.569 9.414 -38.354 1.00 68.56 85 SER A N 1
ATOM 659 C CA . SER A 1 85 ? -16.186 10.495 -39.139 1.00 68.56 85 SER A CA 1
ATOM 660 C C . SER A 1 85 ? -16.572 10.086 -40.561 1.00 68.56 85 SER A C 1
ATOM 662 O O . SER A 1 85 ? -17.265 10.838 -41.248 1.00 68.56 85 SER A O 1
ATOM 664 N N . GLY A 1 86 ? -16.077 8.941 -41.042 1.00 73.31 86 GLY A N 1
ATOM 665 C CA . GLY A 1 86 ? -16.146 8.557 -42.453 1.00 73.31 86 GLY A CA 1
ATOM 666 C C . GLY A 1 86 ? -15.306 9.448 -43.378 1.00 73.31 86 GLY A C 1
ATOM 667 O O . GLY A 1 86 ? -15.320 9.252 -44.592 1.00 73.31 86 GLY A O 1
ATOM 668 N N . GLN A 1 87 ? -14.581 10.434 -42.836 1.00 67.06 87 GLN A N 1
ATOM 669 C CA . GLN A 1 87 ? -13.738 11.341 -43.606 1.00 67.06 87 GLN A CA 1
ATOM 670 C C . GLN A 1 87 ? -12.275 10.905 -43.518 1.00 67.06 87 GLN A C 1
ATOM 672 O O . GLN A 1 87 ? -11.763 10.766 -42.408 1.00 67.06 87 GLN A O 1
ATOM 677 N N . PRO A 1 88 ? -11.571 10.746 -44.653 1.00 62.22 88 PRO A N 1
ATOM 678 C CA . PRO A 1 88 ? -10.171 10.358 -44.639 1.00 62.22 88 PRO A CA 1
ATOM 679 C C . PRO A 1 88 ? -9.329 11.394 -43.894 1.00 62.22 88 PRO A C 1
ATOM 681 O O . PRO A 1 88 ? -9.458 12.607 -44.107 1.00 62.22 88 PRO A O 1
ATOM 684 N N . LEU A 1 89 ? -8.437 10.902 -43.041 1.00 59.56 89 LEU A N 1
ATOM 685 C CA . LEU A 1 89 ? -7.464 11.713 -42.323 1.00 59.56 89 LEU A CA 1
ATOM 686 C C . LEU A 1 89 ? -6.532 12.401 -43.340 1.00 59.56 89 LEU A C 1
ATOM 688 O O . LEU A 1 89 ? -5.642 11.779 -43.916 1.00 59.56 89 LEU A O 1
ATOM 692 N N . LYS A 1 90 ? -6.753 13.698 -43.608 1.00 55.41 90 LYS A N 1
ATOM 693 C CA . LYS A 1 90 ? -6.024 14.437 -44.663 1.00 55.41 90 LYS A CA 1
ATOM 694 C C . LYS A 1 90 ? -4.508 14.495 -44.416 1.00 55.41 90 LYS A C 1
ATOM 696 O O . LYS A 1 90 ? -3.752 14.586 -45.381 1.00 55.41 90 LYS A O 1
ATOM 701 N N . GLN A 1 91 ? -4.070 14.403 -43.154 1.00 52.78 91 GLN A N 1
ATOM 702 C CA . GLN A 1 91 ? -2.677 14.213 -42.731 1.00 52.78 91 GLN A CA 1
ATOM 703 C C . GLN A 1 91 ? -2.642 13.448 -41.401 1.00 52.78 91 GLN A C 1
ATOM 705 O O . GLN A 1 91 ? -3.101 13.981 -40.393 1.00 52.78 91 GLN A O 1
ATOM 710 N N . ALA A 1 92 ? -2.098 12.220 -41.387 1.00 43.88 92 ALA A N 1
ATOM 711 C CA . ALA A 1 92 ? -1.825 11.486 -40.148 1.00 43.88 92 ALA A CA 1
ATOM 712 C C . ALA A 1 92 ? -0.994 12.386 -39.223 1.00 43.88 92 ALA A C 1
ATOM 714 O O . ALA A 1 92 ? 0.088 12.823 -39.627 1.00 43.88 92 ALA A O 1
ATOM 715 N N . PRO A 1 93 ? -1.461 12.689 -38.008 1.00 43.81 93 PRO A N 1
ATOM 716 C CA . PRO A 1 93 ? -0.868 13.795 -37.282 1.00 43.81 93 PRO A CA 1
ATOM 717 C C . PRO A 1 93 ? 0.467 13.379 -36.599 1.00 43.81 93 PRO A C 1
ATOM 719 O O . PRO A 1 93 ? 1.214 14.210 -36.103 1.00 43.81 93 PRO A O 1
ATOM 722 N N . TRP A 1 94 ? 0.853 12.102 -36.734 1.00 43.25 94 TRP A N 1
ATOM 723 C CA . TRP A 1 94 ? 2.162 11.524 -36.386 1.00 43.25 94 TRP A CA 1
ATOM 724 C C . TRP A 1 94 ? 3.209 11.561 -37.526 1.00 43.25 94 TRP A C 1
ATOM 726 O O . TRP A 1 94 ? 4.286 10.983 -37.387 1.00 43.25 94 TRP A O 1
ATOM 736 N N . GLY A 1 95 ? 2.914 12.197 -38.667 1.00 43.91 95 GLY A N 1
ATOM 737 C CA . GLY A 1 95 ? 3.797 12.186 -39.840 1.00 43.91 95 GLY A CA 1
ATOM 738 C C . GLY A 1 95 ? 3.823 10.834 -40.572 1.00 43.91 95 GLY A C 1
ATOM 739 O O . GLY A 1 95 ? 3.245 9.843 -40.133 1.00 43.91 95 GLY A O 1
ATOM 740 N N . LYS A 1 96 ? 4.455 10.786 -41.752 1.00 36.09 96 LYS A N 1
ATOM 741 C CA . LYS A 1 96 ? 4.323 9.655 -42.695 1.00 36.09 96 LYS A CA 1
ATOM 742 C C . LYS A 1 96 ? 5.105 8.379 -42.332 1.00 36.09 96 LYS A C 1
ATOM 744 O O . LYS A 1 96 ? 4.907 7.392 -43.023 1.00 36.09 96 LYS A O 1
ATOM 749 N N . ASN A 1 97 ? 5.964 8.364 -41.305 1.00 37.97 97 ASN A N 1
ATOM 750 C CA . ASN A 1 97 ? 6.815 7.203 -40.984 1.00 37.97 97 ASN A CA 1
ATOM 751 C C . ASN A 1 97 ? 7.154 7.110 -39.479 1.00 37.97 97 ASN A C 1
ATOM 753 O O . ASN A 1 97 ? 7.913 7.954 -38.996 1.00 37.97 97 ASN A O 1
ATOM 757 N N . PRO A 1 98 ? 6.725 6.072 -38.737 1.00 35.09 98 PRO A N 1
ATOM 758 C CA . PRO A 1 98 ? 7.351 5.742 -37.459 1.00 35.09 98 PRO A CA 1
ATOM 759 C C . PRO A 1 98 ? 8.743 5.145 -37.734 1.00 35.09 98 PRO A C 1
ATOM 761 O O . PRO A 1 98 ? 8.856 4.069 -38.318 1.00 35.09 98 PRO A O 1
ATOM 764 N N . ARG A 1 99 ? 9.829 5.840 -37.366 1.00 33.84 99 ARG A N 1
ATOM 765 C CA . ARG A 1 99 ? 11.174 5.231 -37.382 1.00 33.84 99 ARG A CA 1
ATOM 766 C C . ARG A 1 99 ? 11.360 4.348 -36.135 1.00 33.84 99 ARG A C 1
ATOM 768 O O . ARG A 1 99 ? 10.926 4.768 -35.061 1.00 33.84 99 ARG A O 1
ATOM 775 N N . PRO A 1 100 ? 12.029 3.181 -36.240 1.00 32.09 100 PRO A N 1
ATOM 776 C CA . PRO A 1 100 ? 12.367 2.364 -35.078 1.00 32.09 100 PRO A CA 1
ATOM 777 C C . PRO A 1 100 ? 13.322 3.111 -34.128 1.00 32.09 100 PRO A C 1
ATOM 779 O O . PRO A 1 100 ? 14.052 4.008 -34.569 1.00 32.09 100 PRO A O 1
ATOM 782 N N . PRO A 1 101 ? 13.358 2.756 -32.831 1.00 37.44 101 PRO A N 1
ATOM 783 C CA . PRO A 1 101 ? 14.239 3.384 -31.860 1.00 37.44 101 PRO A CA 1
ATOM 784 C C . PRO A 1 101 ? 15.649 2.791 -31.980 1.00 37.44 101 PRO A C 1
ATOM 786 O O . PRO A 1 101 ? 16.053 1.961 -31.180 1.00 37.44 101 PRO A O 1
ATOM 789 N N . THR A 1 102 ? 16.425 3.210 -32.975 1.00 35.12 102 THR A N 1
ATOM 790 C CA . THR A 1 102 ? 17.871 2.938 -32.996 1.00 35.12 102 THR A CA 1
ATOM 791 C C . THR A 1 102 ? 18.618 4.222 -32.661 1.00 35.12 102 THR A C 1
ATOM 793 O O . THR A 1 102 ? 18.634 5.150 -33.471 1.00 35.12 102 THR A O 1
ATOM 796 N N . ARG A 1 103 ? 19.229 4.291 -31.473 1.00 36.97 103 ARG A N 1
ATOM 797 C CA . ARG A 1 103 ? 20.232 5.309 -31.121 1.00 36.97 103 ARG A CA 1
ATOM 798 C C . ARG A 1 103 ? 21.608 4.642 -31.132 1.00 36.97 103 ARG A C 1
ATOM 800 O O . ARG A 1 103 ? 21.821 3.685 -30.397 1.00 36.97 103 ARG A O 1
ATOM 807 N N . GLY A 1 104 ? 22.515 5.137 -31.972 1.00 32.53 104 GLY A N 1
ATOM 808 C CA . GLY A 1 104 ? 23.942 4.800 -31.958 1.00 32.53 104 GLY A CA 1
ATOM 809 C C . GLY A 1 104 ? 24.793 5.976 -31.446 1.00 32.53 104 GLY A C 1
ATOM 810 O O . GLY A 1 104 ? 24.287 7.093 -31.355 1.00 32.53 104 GLY A O 1
ATOM 811 N N . PRO A 1 105 ? 26.085 5.769 -31.126 1.00 34.78 105 PRO A N 1
ATOM 812 C CA . PRO A 1 105 ? 26.873 6.647 -30.243 1.00 34.78 105 PRO A CA 1
ATOM 813 C C . PRO A 1 105 ? 27.448 7.933 -30.875 1.00 34.78 105 PRO A C 1
ATOM 815 O O . PRO A 1 105 ? 28.449 8.444 -30.384 1.00 34.78 105 PRO A O 1
ATOM 818 N N . SER A 1 106 ? 26.886 8.455 -31.971 1.00 36.44 106 SER A N 1
ATOM 819 C CA . SER A 1 106 ? 27.522 9.555 -32.734 1.00 36.44 106 SER A CA 1
ATOM 820 C C . SER A 1 106 ? 26.629 10.762 -33.047 1.00 36.44 106 SER A C 1
ATOM 822 O O . SER A 1 106 ? 26.978 11.565 -33.909 1.00 36.44 106 SER A O 1
ATOM 824 N N . ASP A 1 107 ? 25.530 10.956 -32.313 1.00 35.56 107 ASP A N 1
ATOM 825 C CA . ASP A 1 107 ? 24.674 12.136 -32.498 1.00 35.56 107 ASP A CA 1
ATOM 826 C C . ASP A 1 107 ? 25.130 13.347 -31.641 1.00 35.56 107 ASP A C 1
ATOM 828 O O . ASP A 1 107 ? 25.436 13.185 -30.456 1.00 35.56 107 ASP A O 1
ATOM 832 N N . PRO A 1 108 ? 25.180 14.572 -32.208 1.00 32.81 108 PRO A N 1
ATOM 833 C CA . PRO A 1 108 ? 25.648 15.784 -31.528 1.00 32.81 108 PRO A CA 1
ATOM 834 C C . PRO A 1 108 ? 24.653 16.334 -30.473 1.00 32.81 108 PRO A C 1
ATOM 836 O O . PRO A 1 108 ? 23.477 15.973 -30.482 1.00 32.81 108 PRO A O 1
ATOM 839 N N . PRO A 1 109 ? 25.081 17.253 -29.573 1.00 36.31 109 PRO A N 1
ATOM 840 C CA . PRO A 1 109 ? 24.412 17.547 -28.292 1.00 36.31 109 PRO A CA 1
ATOM 841 C C . PRO A 1 109 ? 23.096 18.341 -28.346 1.00 36.31 109 PRO A C 1
ATOM 843 O O . PRO A 1 109 ? 22.600 18.749 -27.302 1.00 36.31 109 PRO A O 1
ATOM 846 N N . ASN A 1 110 ? 22.522 18.595 -29.520 1.00 35.44 110 ASN A N 1
ATOM 847 C CA . ASN A 1 110 ? 21.331 19.432 -29.652 1.00 35.44 110 ASN A CA 1
ATOM 848 C C . ASN A 1 110 ? 20.242 18.684 -30.414 1.00 35.44 110 ASN A C 1
ATOM 850 O O . ASN A 1 110 ? 20.360 18.475 -31.616 1.00 35.44 110 ASN A O 1
ATOM 854 N N . CYS A 1 111 ? 19.154 18.339 -29.725 1.00 33.09 111 CYS A N 1
ATOM 855 C CA . CYS A 1 111 ? 17.880 18.018 -30.363 1.00 33.09 111 CYS A CA 1
ATOM 856 C C . CYS A 1 111 ? 17.269 19.304 -30.953 1.00 33.09 111 CYS A C 1
ATOM 858 O O . CYS A 1 111 ? 16.868 20.168 -30.169 1.00 33.09 111 CYS A O 1
ATOM 860 N N . PRO A 1 112 ? 17.085 19.441 -32.279 1.00 33.72 112 PRO A N 1
ATOM 861 C CA . PRO A 1 112 ? 16.118 20.379 -32.824 1.00 33.72 112 PRO A CA 1
ATOM 862 C C . PRO A 1 112 ? 14.746 19.698 -32.735 1.00 33.72 112 PRO A C 1
ATOM 864 O O . PRO A 1 112 ? 14.468 18.702 -33.403 1.00 33.72 112 PRO A O 1
ATOM 867 N N . TYR A 1 113 ? 13.907 20.189 -31.831 1.00 41.03 113 TYR A N 1
ATOM 868 C CA . TYR A 1 113 ? 12.572 19.673 -31.532 1.00 41.03 113 TYR A CA 1
ATOM 869 C C . TYR A 1 113 ? 11.552 20.016 -32.639 1.00 41.03 113 TYR A C 1
ATOM 871 O O . TYR A 1 113 ? 10.560 20.675 -32.358 1.00 41.03 113 TYR A O 1
ATOM 879 N N . GLU A 1 114 ? 11.766 19.614 -33.896 1.00 34.12 114 GLU A N 1
ATOM 880 C CA . GLU A 1 114 ? 10.812 19.960 -34.975 1.00 34.12 114 GLU A CA 1
ATOM 881 C C . GLU A 1 114 ? 10.202 18.795 -35.765 1.00 34.12 114 GLU A C 1
ATOM 883 O O . GLU A 1 114 ? 9.234 19.020 -36.478 1.00 34.12 114 GLU A O 1
ATOM 888 N N . GLU A 1 115 ? 10.602 17.532 -35.571 1.00 34.25 115 GLU A N 1
ATOM 889 C CA . GLU A 1 115 ? 9.963 16.414 -36.311 1.00 34.25 115 GLU A CA 1
ATOM 890 C C . GLU A 1 115 ? 9.538 15.210 -35.450 1.00 34.25 115 GLU A C 1
ATOM 892 O O . GLU A 1 115 ? 9.246 14.128 -35.954 1.00 34.25 115 GLU A O 1
ATOM 897 N N . ARG A 1 116 ? 9.421 15.400 -34.129 1.00 36.06 116 ARG A N 1
ATOM 898 C CA . ARG A 1 116 ? 8.719 14.466 -33.220 1.00 36.06 116 ARG A CA 1
ATOM 899 C C . ARG A 1 116 ? 7.641 15.174 -32.410 1.00 36.06 116 ARG A C 1
ATOM 901 O O . ARG A 1 116 ? 7.566 15.035 -31.188 1.00 36.06 116 ARG A O 1
ATOM 908 N N . CYS A 1 117 ? 6.798 15.941 -33.086 1.00 32.75 117 CYS A N 1
ATOM 909 C CA . CYS A 1 117 ? 5.533 16.328 -32.489 1.00 32.75 117 CYS A CA 1
ATOM 910 C C . CYS A 1 117 ? 4.562 15.143 -32.615 1.00 32.75 117 CYS A C 1
ATOM 912 O O . CYS A 1 117 ? 4.375 14.627 -33.717 1.00 32.75 117 CYS A O 1
ATOM 914 N N . PRO A 1 118 ? 3.929 14.706 -31.510 1.00 34.41 118 PRO A N 1
ATOM 915 C CA . PRO A 1 118 ? 2.627 14.060 -31.598 1.00 34.41 118 PRO A CA 1
ATOM 916 C C . PRO A 1 118 ? 1.690 14.915 -32.469 1.00 34.41 118 PRO A C 1
ATOM 918 O O . PRO A 1 118 ? 1.942 16.117 -32.615 1.00 34.41 118 PRO A O 1
ATOM 921 N N . PRO A 1 119 ? 0.595 14.332 -32.974 1.00 35.59 119 PRO A N 1
ATOM 922 C CA . PRO A 1 119 ? -0.501 15.017 -33.607 1.00 35.59 119 PRO A CA 1
ATOM 923 C C . PRO A 1 119 ? -0.759 16.351 -33.000 1.00 35.59 119 PRO A C 1
ATOM 925 O O . PRO A 1 119 ? -0.785 16.416 -31.772 1.00 35.59 119 PRO A O 1
ATOM 928 N N . ASP A 1 120 ? -0.933 17.343 -33.873 1.00 36.38 120 ASP A N 1
ATOM 929 C CA . ASP A 1 120 ? -1.480 18.656 -33.574 1.00 36.38 120 ASP A CA 1
ATOM 930 C C . ASP A 1 120 ? -1.813 18.811 -32.086 1.00 36.38 120 ASP A C 1
ATOM 932 O O . ASP A 1 120 ? -2.904 18.480 -31.621 1.00 36.38 120 ASP A O 1
ATOM 936 N N . ARG A 1 121 ? -0.811 19.256 -31.319 1.00 40.50 121 ARG A N 1
ATOM 937 C CA . ARG A 1 121 ? -0.964 19.604 -29.906 1.00 40.50 121 ARG A CA 1
ATOM 938 C C . ARG A 1 121 ? -1.774 20.894 -29.750 1.00 40.50 121 ARG A C 1
ATOM 940 O O . ARG A 1 121 ? -1.620 21.575 -28.732 1.00 40.50 121 ARG A O 1
ATOM 947 N N . SER A 1 122 ? -2.594 21.282 -30.733 1.00 40.94 122 SER A N 1
ATOM 948 C CA . SER A 1 122 ? -3.613 22.292 -30.521 1.00 40.94 122 SER A CA 1
ATOM 949 C C . SER A 1 122 ? -4.446 21.834 -29.327 1.00 40.94 122 SER A C 1
ATOM 951 O O . SER A 1 122 ? -5.142 20.818 -29.340 1.00 40.94 122 SER A O 1
ATOM 953 N N . ARG A 1 123 ? -4.280 22.557 -28.216 1.00 40.16 123 ARG A N 1
ATOM 954 C CA . ARG A 1 123 ? -5.124 22.438 -27.031 1.00 40.16 123 ARG A CA 1
ATOM 955 C C . ARG A 1 123 ? -6.563 22.632 -27.516 1.00 40.16 123 ARG A C 1
ATOM 957 O O . ARG A 1 123 ? -6.949 23.762 -27.794 1.00 40.16 123 ARG A O 1
ATOM 964 N N . GLY A 1 124 ? -7.296 21.538 -27.722 1.00 39.97 124 GLY A N 1
ATOM 965 C CA . GLY A 1 124 ? -8.629 21.565 -28.328 1.00 39.97 124 GLY A CA 1
ATOM 966 C C . GLY A 1 124 ? -8.926 20.477 -29.364 1.00 39.97 124 GLY A C 1
ATOM 967 O O . GLY A 1 124 ? -10.095 20.312 -29.705 1.00 39.97 124 GLY A O 1
ATOM 968 N N . ALA A 1 125 ? -7.943 19.705 -29.850 1.00 49.81 125 ALA A N 1
ATOM 969 C CA . ALA A 1 125 ? -8.241 18.544 -30.693 1.00 49.81 125 ALA A CA 1
ATOM 970 C C . ALA A 1 125 ? -9.029 17.489 -29.875 1.00 49.81 125 ALA A C 1
ATOM 972 O O . ALA A 1 125 ? -8.488 16.985 -28.885 1.00 49.81 125 ALA A O 1
ATOM 973 N N . PRO A 1 126 ? -10.263 17.101 -30.272 1.00 50.97 126 PRO A N 1
ATOM 974 C CA . PRO A 1 126 ? -11.122 16.199 -29.487 1.00 50.97 126 PRO A CA 1
ATOM 975 C C . PRO A 1 126 ? -10.449 14.876 -29.094 1.00 50.97 126 PRO A C 1
ATOM 977 O O . PRO A 1 126 ? -10.746 14.296 -28.054 1.00 50.97 126 PRO A O 1
ATOM 980 N N . PHE A 1 127 ? -9.493 14.424 -29.907 1.00 60.34 127 PHE A N 1
ATOM 981 C CA . PHE A 1 127 ? -8.721 13.209 -29.676 1.00 60.34 127 PHE A CA 1
ATOM 982 C C . PHE A 1 127 ? -7.790 13.269 -28.474 1.00 60.34 127 PHE A C 1
ATOM 984 O O . PHE A 1 127 ? -7.712 12.295 -27.732 1.00 60.34 127 PHE A O 1
ATOM 991 N N . TRP A 1 128 ? -7.054 14.371 -28.299 1.00 58.59 128 TRP A N 1
ATOM 992 C CA . TRP A 1 128 ? -6.081 14.480 -27.214 1.00 58.59 128 TRP A CA 1
ATOM 993 C C . TRP A 1 128 ? -6.801 14.451 -25.868 1.00 58.59 128 TRP A C 1
ATOM 995 O O . TRP A 1 128 ? -6.417 13.695 -24.982 1.00 58.59 128 TRP A O 1
ATOM 1005 N N . SER A 1 129 ? -7.902 15.197 -25.759 1.00 63.25 129 SER A N 1
ATOM 1006 C CA . SER A 1 129 ? -8.729 15.208 -24.554 1.00 63.25 129 SER A CA 1
ATOM 1007 C C . SER A 1 129 ? -9.360 13.843 -24.292 1.00 63.25 129 SER A C 1
ATOM 1009 O O . SER A 1 129 ? -9.313 13.371 -23.164 1.00 63.25 129 SER A O 1
ATOM 1011 N N . TYR A 1 130 ? -9.894 13.173 -25.323 1.00 70.06 130 TYR A N 1
ATOM 1012 C CA . TYR A 1 130 ? -10.547 11.874 -25.148 1.00 70.06 130 TYR A CA 1
ATOM 1013 C C . TYR A 1 130 ? -9.557 10.753 -24.805 1.00 70.06 130 TYR A C 1
ATOM 1015 O O . TYR A 1 130 ? -9.788 9.999 -23.871 1.00 70.06 130 TYR A O 1
ATOM 1023 N N . THR A 1 131 ? -8.426 10.651 -25.508 1.00 72.38 131 THR A N 1
ATOM 1024 C CA . THR A 1 131 ? -7.426 9.599 -25.239 1.00 72.38 131 THR A CA 1
ATOM 1025 C C . THR A 1 131 ? -6.770 9.748 -23.878 1.00 72.38 131 THR A C 1
ATOM 1027 O O . THR A 1 131 ? -6.601 8.760 -23.167 1.00 72.38 131 THR A O 1
ATOM 1030 N N . ALA A 1 132 ? -6.426 10.973 -23.492 1.00 74.25 132 ALA A N 1
ATOM 1031 C CA . ALA A 1 132 ? -5.850 11.237 -22.185 1.00 74.25 132 ALA A CA 1
ATOM 1032 C C . ALA A 1 132 ? -6.881 11.040 -21.053 1.00 74.25 132 ALA A C 1
ATOM 1034 O O . ALA A 1 132 ? -6.536 10.540 -19.983 1.00 74.25 132 ALA A O 1
ATOM 1035 N N . TRP A 1 133 ? -8.160 11.319 -21.316 1.00 82.75 133 TRP A N 1
ATOM 1036 C CA . TRP A 1 133 ? -9.262 10.989 -20.413 1.00 82.75 133 TRP A CA 1
ATOM 1037 C C . TRP A 1 133 ? -9.498 9.479 -20.265 1.00 82.75 133 TRP A C 1
ATOM 1039 O O . TRP A 1 133 ? -9.631 8.998 -19.143 1.00 82.75 133 TRP A O 1
ATOM 1049 N N . GLU A 1 134 ? -9.494 8.709 -21.357 1.00 84.31 134 GLU A N 1
ATOM 1050 C CA . GLU A 1 134 ? -9.595 7.241 -21.295 1.00 84.31 134 GLU A CA 1
ATOM 1051 C C . GLU A 1 134 ? -8.389 6.620 -20.578 1.00 84.31 134 GLU A C 1
ATOM 1053 O O . GLU A 1 134 ? -8.535 5.669 -19.810 1.00 84.31 134 GLU A O 1
ATOM 1058 N N . TRP A 1 135 ? -7.199 7.197 -20.751 1.00 82.88 135 TRP A N 1
ATOM 1059 C CA . TRP A 1 135 ? -6.027 6.820 -19.966 1.00 82.88 135 TRP A CA 1
ATOM 1060 C C . TRP A 1 135 ? -6.230 7.101 -18.466 1.00 82.88 135 TRP A C 1
ATOM 1062 O O . TRP A 1 135 ? -5.912 6.240 -17.646 1.00 82.88 135 TRP A O 1
ATOM 1072 N N . LEU A 1 136 ? -6.807 8.253 -18.092 1.00 83.88 136 LEU A N 1
ATOM 1073 C CA . LEU A 1 136 ? -7.110 8.569 -16.691 1.00 83.88 136 LEU A CA 1
ATOM 1074 C C . LEU A 1 136 ? -8.173 7.628 -16.113 1.00 83.88 136 LEU A C 1
ATOM 1076 O O . LEU A 1 136 ? -8.015 7.161 -14.988 1.00 83.88 136 LEU A O 1
ATOM 1080 N N . ARG A 1 137 ? -9.224 7.307 -16.878 1.00 86.94 137 ARG A N 1
ATOM 1081 C CA . ARG A 1 137 ? -10.231 6.307 -16.490 1.00 86.94 137 ARG A CA 1
ATOM 1082 C C . ARG A 1 137 ? -9.567 4.979 -16.145 1.00 86.94 137 ARG A C 1
ATOM 1084 O O . ARG A 1 137 ? -9.700 4.522 -15.011 1.00 86.94 137 ARG A O 1
ATOM 1091 N N . ALA A 1 138 ? -8.773 4.438 -17.070 1.00 85.25 138 ALA A N 1
ATOM 1092 C CA . ALA A 1 138 ? -8.042 3.190 -16.861 1.00 85.25 138 ALA A CA 1
ATOM 1093 C C . ALA A 1 138 ? -7.097 3.258 -15.645 1.00 85.25 138 ALA A C 1
ATOM 1095 O O . ALA A 1 138 ? -6.993 2.304 -14.877 1.00 85.25 138 ALA A O 1
ATOM 1096 N N . ALA A 1 139 ? -6.438 4.398 -15.426 1.00 83.19 139 ALA A N 1
ATOM 1097 C CA . ALA A 1 139 ? -5.597 4.619 -14.254 1.00 83.19 139 ALA A CA 1
ATOM 1098 C C . ALA A 1 139 ? -6.397 4.591 -12.934 1.00 83.19 139 ALA A C 1
ATOM 1100 O O . ALA A 1 139 ? -5.990 3.970 -11.954 1.00 83.19 139 ALA A O 1
ATOM 1101 N N . THR A 1 140 ? -7.580 5.208 -12.891 1.00 83.19 140 THR A N 1
ATOM 1102 C CA . THR A 1 140 ? -8.395 5.240 -11.663 1.00 83.19 140 THR A CA 1
ATOM 1103 C C . THR A 1 140 ? -8.970 3.881 -11.263 1.00 83.19 140 THR A C 1
ATOM 1105 O O . THR A 1 140 ? -9.196 3.647 -10.073 1.00 83.19 140 THR A O 1
ATOM 1108 N N . GLU A 1 141 ? -9.127 2.948 -12.207 1.00 79.06 141 GLU A N 1
ATOM 1109 C CA . GLU A 1 141 ? -9.545 1.570 -11.909 1.00 79.06 141 GLU A CA 1
ATOM 1110 C C . GLU A 1 141 ? -8.536 0.840 -11.009 1.00 79.06 141 GLU A C 1
ATOM 1112 O O . GLU A 1 141 ? -8.921 0.019 -10.170 1.00 79.06 141 GLU A O 1
ATOM 1117 N N . VAL A 1 142 ? -7.242 1.167 -11.119 1.00 75.88 142 VAL A N 1
ATOM 1118 C CA . VAL A 1 142 ? -6.194 0.505 -10.330 1.00 75.88 142 VAL A CA 1
ATOM 1119 C C . VAL A 1 142 ? -5.917 1.169 -8.979 1.00 75.88 142 VAL A C 1
ATOM 1121 O O . VAL A 1 142 ? -5.455 0.480 -8.064 1.00 75.88 142 VAL A O 1
ATOM 1124 N N . TYR A 1 143 ? -6.238 2.457 -8.798 1.00 71.44 143 TYR A N 1
ATOM 1125 C CA . TYR A 1 143 ? -5.978 3.185 -7.542 1.00 71.44 143 TYR A CA 1
ATOM 1126 C C . TYR A 1 143 ? -6.738 2.592 -6.345 1.00 71.44 143 TYR A C 1
ATOM 1128 O O . TYR A 1 143 ? -6.156 2.345 -5.284 1.00 71.44 143 TYR A O 1
ATOM 1136 N N . GLY A 1 144 ? -8.029 2.298 -6.526 1.00 61.56 144 GLY A N 1
ATOM 1137 C CA . GLY A 1 144 ? -8.905 1.790 -5.462 1.00 61.56 144 GLY A CA 1
ATOM 1138 C C . GLY A 1 144 ? -8.925 0.264 -5.299 1.00 61.56 144 GLY A C 1
ATOM 1139 O O . GLY A 1 144 ? -9.440 -0.235 -4.297 1.00 61.56 144 GLY A O 1
ATOM 1140 N N . GLY A 1 145 ? -8.388 -0.486 -6.268 1.00 64.69 145 GLY A N 1
ATOM 1141 C CA . GLY A 1 145 ? -8.542 -1.942 -6.375 1.00 64.69 145 GLY A CA 1
ATOM 1142 C C . GLY A 1 145 ? -7.462 -2.775 -5.675 1.00 64.69 145 GLY A C 1
ATOM 1143 O O . GLY A 1 145 ? -6.596 -2.271 -4.954 1.00 64.69 145 GLY A O 1
ATOM 1144 N N . ALA A 1 146 ? -7.475 -4.092 -5.907 1.00 63.97 146 ALA A N 1
ATOM 1145 C CA . ALA A 1 146 ? -6.454 -5.004 -5.385 1.00 63.97 146 ALA A CA 1
ATOM 1146 C C . ALA A 1 146 ? -5.056 -4.749 -5.989 1.00 63.97 146 ALA A C 1
ATOM 1148 O O . ALA A 1 146 ? -4.081 -5.269 -5.448 1.00 63.97 146 ALA A O 1
ATOM 1149 N N . GLY A 1 147 ? -4.949 -3.962 -7.066 1.00 75.88 147 GLY A N 1
ATOM 1150 C CA . GLY A 1 147 ? -3.773 -3.840 -7.935 1.00 75.88 147 GLY A CA 1
ATOM 1151 C C . GLY A 1 147 ? -3.915 -4.719 -9.183 1.00 75.88 147 GLY A C 1
ATOM 1152 O O . GLY A 1 147 ? -4.985 -5.267 -9.422 1.00 75.88 147 GLY A O 1
ATOM 1153 N N . GLU A 1 148 ? -2.843 -4.890 -9.955 1.00 83.38 148 GLU A N 1
ATOM 1154 C CA . GLU A 1 148 ? -2.829 -5.767 -11.133 1.00 83.38 148 GLU A CA 1
ATOM 1155 C C . GLU A 1 148 ? -2.870 -7.246 -10.715 1.00 83.38 148 GLU A C 1
ATOM 1157 O O . GLU A 1 148 ? -2.042 -7.711 -9.926 1.00 83.38 148 GLU A O 1
ATOM 1162 N N . GLU A 1 149 ? -3.861 -7.989 -11.203 1.00 81.31 149 GLU A N 1
ATOM 1163 C CA . GLU A 1 149 ? -4.051 -9.410 -10.876 1.00 81.31 149 GLU A CA 1
ATOM 1164 C C . GLU A 1 149 ? -3.169 -10.325 -11.729 1.00 81.31 149 GLU A C 1
ATOM 1166 O O . GLU A 1 149 ? -2.795 -11.405 -11.280 1.00 81.31 149 GLU A O 1
ATOM 1171 N N . ARG A 1 150 ? -2.767 -9.874 -12.925 1.00 85.06 150 ARG A N 1
ATOM 1172 C CA . ARG A 1 150 ? -1.854 -10.618 -13.810 1.00 85.06 150 ARG A CA 1
ATOM 1173 C C . ARG A 1 150 ? -0.422 -10.676 -13.274 1.00 85.06 150 ARG A C 1
ATOM 1175 O O . ARG A 1 150 ? 0.367 -11.505 -13.717 1.00 85.06 150 ARG A O 1
ATOM 1182 N N . VAL A 1 151 ? -0.078 -9.802 -12.328 1.00 86.88 151 VAL A N 1
ATOM 1183 C CA . VAL A 1 151 ? 1.234 -9.766 -11.677 1.00 86.88 151 VAL A CA 1
ATOM 1184 C C . VAL A 1 151 ? 1.190 -10.659 -10.440 1.00 86.88 151 VAL A C 1
ATOM 1186 O O . VAL A 1 151 ? 0.644 -10.293 -9.396 1.00 86.88 151 VAL A O 1
ATOM 1189 N N . ILE A 1 152 ? 1.783 -11.844 -10.567 1.00 87.81 152 ILE A N 1
ATOM 1190 C CA . ILE A 1 152 ? 1.908 -12.814 -9.479 1.00 87.81 152 ILE A CA 1
ATOM 1191 C C . ILE A 1 152 ? 3.169 -12.476 -8.680 1.00 87.81 152 ILE A C 1
ATOM 1193 O O . ILE A 1 152 ? 4.271 -12.452 -9.223 1.00 87.81 152 ILE A O 1
ATOM 1197 N N . LEU A 1 153 ? 3.003 -12.185 -7.391 1.00 88.19 153 LEU A N 1
ATOM 1198 C CA . LEU A 1 153 ? 4.105 -11.790 -6.515 1.00 88.19 153 LEU A CA 1
ATOM 1199 C C . LEU A 1 153 ? 4.720 -13.016 -5.839 1.00 88.19 153 LEU A C 1
ATOM 1201 O O . LEU A 1 153 ? 4.016 -13.757 -5.156 1.00 88.19 153 LEU A O 1
ATOM 1205 N N . ASP A 1 154 ? 6.039 -13.171 -5.949 1.00 91.00 154 ASP A N 1
ATOM 1206 C CA . ASP A 1 154 ? 6.789 -14.100 -5.103 1.00 91.00 154 ASP A CA 1
ATOM 1207 C C . ASP A 1 154 ? 7.084 -13.451 -3.743 1.00 91.00 154 ASP A C 1
ATOM 1209 O O . ASP A 1 154 ? 8.062 -12.724 -3.543 1.00 91.00 154 ASP A O 1
ATOM 1213 N N . THR A 1 155 ? 6.210 -13.720 -2.779 1.00 91.75 155 THR A N 1
ATOM 1214 C CA . THR A 1 155 ? 6.318 -13.202 -1.411 1.00 91.75 155 THR A CA 1
ATOM 1215 C C . THR A 1 155 ? 7.486 -13.799 -0.634 1.00 91.75 155 THR A C 1
ATOM 1217 O O . THR A 1 155 ? 7.931 -13.181 0.330 1.00 91.75 155 THR A O 1
ATOM 1220 N N . SER A 1 156 ? 8.035 -14.941 -1.069 1.00 91.94 156 SER A N 1
ATOM 1221 C CA . SER A 1 156 ? 9.218 -15.562 -0.454 1.00 91.94 156 SER A CA 1
ATOM 1222 C C . SER A 1 156 ? 10.510 -14.791 -0.711 1.00 91.94 156 SER A C 1
ATOM 1224 O O . SER A 1 156 ? 11.516 -14.975 -0.019 1.00 91.94 156 SER A O 1
ATOM 1226 N N . ARG A 1 157 ? 10.464 -13.827 -1.630 1.00 91.56 157 ARG A N 1
ATOM 1227 C CA . ARG A 1 157 ? 11.582 -12.946 -1.980 1.00 91.56 157 ARG A CA 1
ATOM 1228 C C . ARG A 1 157 ? 11.240 -11.471 -1.798 1.00 91.56 157 ARG A C 1
ATOM 1230 O O . ARG A 1 157 ? 11.976 -10.606 -2.262 1.00 91.56 157 ARG A O 1
ATOM 1237 N N . MET A 1 158 ? 10.143 -11.167 -1.101 1.00 91.56 158 MET A N 1
ATOM 1238 C CA . MET A 1 158 ? 9.739 -9.788 -0.856 1.00 91.56 158 MET A CA 1
ATOM 1239 C C . MET A 1 158 ? 10.752 -9.069 0.041 1.00 91.56 158 MET A C 1
ATOM 1241 O O . MET A 1 158 ? 11.044 -9.508 1.156 1.00 91.56 158 MET A O 1
ATOM 1245 N N . ILE A 1 159 ? 11.239 -7.922 -0.435 1.00 92.19 159 ILE A N 1
ATOM 1246 C CA . ILE A 1 159 ? 12.119 -7.020 0.310 1.00 92.19 159 ILE A CA 1
ATOM 1247 C C . ILE A 1 159 ? 11.376 -5.720 0.615 1.00 92.19 159 ILE A C 1
ATOM 1249 O O . ILE A 1 159 ? 10.658 -5.177 -0.223 1.00 92.19 159 ILE A O 1
ATOM 1253 N N . THR A 1 160 ? 11.561 -5.216 1.831 1.00 89.69 160 THR A N 1
ATOM 1254 C CA . THR A 1 160 ? 11.005 -3.947 2.297 1.00 89.69 160 THR A CA 1
ATOM 1255 C C . THR A 1 160 ? 12.035 -3.228 3.158 1.00 89.69 160 THR A C 1
ATOM 1257 O O . THR A 1 160 ? 12.775 -3.873 3.898 1.00 89.69 160 THR A O 1
ATOM 1260 N N . ALA A 1 161 ? 12.077 -1.900 3.055 1.00 89.38 161 ALA A N 1
ATOM 1261 C CA . ALA A 1 161 ? 12.887 -1.052 3.928 1.00 89.38 161 ALA A CA 1
ATOM 1262 C C . ALA A 1 161 ? 12.215 -0.807 5.291 1.00 89.38 161 ALA A C 1
ATOM 1264 O O . ALA A 1 161 ? 12.864 -0.401 6.253 1.00 89.38 161 ALA A O 1
ATOM 1265 N N . TYR A 1 162 ? 10.907 -1.067 5.395 1.00 86.00 162 TYR A N 1
ATOM 1266 C CA . TYR A 1 162 ? 10.199 -0.993 6.666 1.00 86.00 162 TYR A CA 1
ATOM 1267 C C . TYR A 1 162 ? 10.751 -2.039 7.640 1.00 86.00 162 TYR A C 1
ATOM 1269 O O . TYR A 1 162 ? 10.761 -3.234 7.344 1.00 86.00 162 TYR A O 1
ATOM 1277 N N . GLY A 1 163 ? 11.191 -1.572 8.809 1.00 82.38 163 GLY A N 1
ATOM 1278 C CA . GLY A 1 163 ? 11.892 -2.380 9.809 1.00 82.38 163 GLY A CA 1
ATOM 1279 C C . GLY A 1 163 ? 13.383 -2.056 9.936 1.00 82.38 163 GLY A C 1
ATOM 1280 O O . GLY A 1 163 ? 14.011 -2.542 10.874 1.00 82.38 163 GLY A O 1
ATOM 1281 N N . GLU A 1 164 ? 13.946 -1.218 9.057 1.00 86.44 164 GLU A N 1
ATOM 1282 C CA . GLU A 1 164 ? 15.284 -0.664 9.275 1.00 86.44 164 GLU A CA 1
ATOM 1283 C C . GLU A 1 164 ? 15.291 0.292 10.491 1.00 86.44 164 GLU A C 1
ATOM 1285 O O . GLU A 1 164 ? 14.367 1.100 10.634 1.00 86.44 164 GLU A O 1
ATOM 1290 N N . PRO A 1 165 ? 16.309 0.236 11.377 1.00 81.38 165 PRO A N 1
ATOM 1291 C CA . PRO A 1 165 ? 16.321 0.989 12.642 1.00 81.38 165 PRO A CA 1
ATOM 1292 C C . PRO A 1 165 ? 16.231 2.513 12.486 1.00 81.38 165 PRO A C 1
ATOM 1294 O O . PRO A 1 165 ? 15.767 3.215 13.380 1.00 81.38 165 PRO A O 1
ATOM 1297 N N . ASP A 1 166 ? 16.721 3.013 11.359 1.00 81.62 166 ASP A N 1
ATOM 1298 C CA . ASP A 1 166 ? 16.854 4.417 10.972 1.00 81.62 166 ASP A CA 1
ATOM 1299 C C . ASP A 1 166 ? 15.844 4.843 9.895 1.00 81.62 166 ASP A C 1
ATOM 1301 O O . ASP A 1 166 ? 15.871 5.986 9.439 1.00 81.62 166 ASP A O 1
ATOM 1305 N N . LEU A 1 167 ? 14.879 3.973 9.592 1.00 79.12 167 LEU A N 1
ATOM 1306 C CA . LEU A 1 167 ? 13.599 4.360 9.013 1.00 79.12 167 LEU A CA 1
ATOM 1307 C C . LEU A 1 167 ? 12.484 4.390 10.091 1.00 79.12 167 LEU A C 1
ATOM 1309 O O . LEU A 1 167 ? 11.432 3.775 9.882 1.00 79.12 167 LEU A O 1
ATOM 1313 N N . PRO A 1 168 ? 12.659 5.049 11.268 1.00 61.06 168 PRO A N 1
ATOM 1314 C CA . PRO A 1 168 ? 11.608 5.114 12.263 1.00 61.06 168 PRO A CA 1
ATOM 1315 C C . PRO A 1 168 ? 10.581 6.163 11.847 1.00 61.06 168 PRO A C 1
ATOM 1317 O O . PRO A 1 168 ? 10.883 7.349 11.767 1.00 61.06 168 PRO A O 1
ATOM 1320 N N . ASP A 1 169 ? 9.362 5.701 11.588 1.00 57.94 169 ASP A N 1
ATOM 1321 C CA . ASP A 1 169 ? 8.109 6.320 12.037 1.00 57.94 169 ASP A CA 1
ATOM 1322 C C . ASP A 1 169 ? 6.932 5.523 11.454 1.00 57.94 169 ASP A C 1
ATOM 1324 O O . ASP A 1 169 ? 6.193 5.994 10.603 1.00 57.94 169 ASP A O 1
ATOM 1328 N N . LEU A 1 170 ? 6.689 4.302 11.944 1.00 54.62 170 LEU A N 1
ATOM 1329 C CA . LEU A 1 170 ? 5.446 3.560 11.650 1.00 54.62 170 LEU A CA 1
ATOM 1330 C C . LEU A 1 170 ? 4.190 4.221 12.278 1.00 54.62 170 LEU A C 1
ATOM 1332 O O . LEU A 1 170 ? 3.257 3.534 12.659 1.00 54.62 170 LEU A O 1
ATOM 1336 N N . GLY A 1 171 ? 4.161 5.544 12.442 1.00 50.16 171 GLY A N 1
ATOM 1337 C CA . GLY A 1 171 ? 3.069 6.297 13.068 1.00 50.16 171 GLY A CA 1
ATOM 1338 C C . GLY A 1 171 ? 2.949 7.746 12.590 1.00 50.16 171 GLY A C 1
ATOM 1339 O O . GLY A 1 171 ? 2.209 8.522 13.192 1.00 50.16 171 GLY A O 1
ATOM 1340 N N . ARG A 1 172 ? 3.677 8.129 11.532 1.00 61.50 172 ARG A N 1
ATOM 1341 C CA . ARG A 1 172 ? 3.447 9.374 10.791 1.00 61.50 172 ARG A CA 1
ATOM 1342 C C . ARG A 1 172 ? 2.795 9.045 9.451 1.00 61.50 172 ARG A C 1
ATOM 1344 O O . ARG A 1 172 ? 2.805 7.902 9.017 1.00 61.50 172 ARG A O 1
ATOM 1351 N N . ASP A 1 173 ? 2.252 10.079 8.823 1.00 71.94 173 ASP A N 1
ATOM 1352 C CA . ASP A 1 173 ? 1.759 10.077 7.443 1.00 71.94 173 ASP A CA 1
ATOM 1353 C C . ASP A 1 173 ? 2.725 9.320 6.509 1.00 71.94 173 ASP A C 1
ATOM 1355 O O . ASP A 1 173 ? 3.850 9.788 6.271 1.00 71.94 173 ASP A O 1
ATOM 1359 N N . MET A 1 174 ? 2.302 8.148 6.006 1.00 77.12 174 MET A N 1
ATOM 1360 C CA . MET A 1 174 ? 3.169 7.269 5.217 1.00 77.12 174 MET A CA 1
ATOM 1361 C C . MET A 1 174 ? 3.619 7.936 3.916 1.00 77.12 174 MET A C 1
ATOM 1363 O O . MET A 1 174 ? 4.682 7.591 3.396 1.00 77.12 174 MET A O 1
ATOM 1367 N N . ALA A 1 175 ? 2.889 8.945 3.423 1.00 73.56 175 ALA A N 1
ATOM 1368 C CA . ALA A 1 175 ? 3.286 9.726 2.253 1.00 73.56 175 ALA A CA 1
ATOM 1369 C C . ALA A 1 175 ? 4.602 10.500 2.466 1.00 73.56 175 ALA A C 1
ATOM 1371 O O . ALA A 1 175 ? 5.235 10.928 1.502 1.00 73.56 175 ALA A O 1
ATOM 1372 N N . LYS A 1 176 ? 5.045 10.675 3.719 1.00 76.31 176 LYS A N 1
ATOM 1373 C CA . LYS A 1 176 ? 6.295 11.369 4.078 1.00 76.31 176 LYS A CA 1
ATOM 1374 C C . LYS A 1 176 ? 7.465 10.424 4.329 1.00 76.31 176 LYS A C 1
ATOM 1376 O O . LYS A 1 176 ? 8.553 10.891 4.689 1.00 76.31 176 LYS A O 1
ATOM 1381 N N . HIS A 1 177 ? 7.261 9.116 4.191 1.00 81.88 177 HIS A N 1
ATOM 1382 C CA . HIS A 1 177 ? 8.325 8.140 4.372 1.00 81.88 177 HIS A CA 1
ATOM 1383 C C . HIS A 1 177 ? 9.293 8.199 3.198 1.00 81.88 177 HIS A C 1
ATOM 1385 O O . HIS A 1 177 ? 8.899 8.205 2.036 1.00 81.88 177 HIS A O 1
ATOM 1391 N N . ARG A 1 178 ? 10.584 8.268 3.519 1.00 85.44 178 ARG A N 1
ATOM 1392 C CA . ARG A 1 178 ? 11.658 8.461 2.546 1.00 85.44 178 ARG A CA 1
ATOM 1393 C C . ARG A 1 178 ? 12.793 7.513 2.864 1.00 85.44 178 ARG A C 1
ATOM 1395 O O . ARG A 1 178 ? 13.389 7.629 3.935 1.00 85.44 178 ARG A O 1
ATOM 1402 N N . MET A 1 179 ? 13.132 6.629 1.928 1.00 89.12 179 MET A N 1
ATOM 1403 C CA . MET A 1 179 ? 14.321 5.786 2.075 1.00 89.12 179 MET A CA 1
ATOM 1404 C C . MET A 1 179 ? 15.600 6.628 1.974 1.00 89.12 179 MET A C 1
ATOM 1406 O O . MET A 1 179 ? 16.622 6.239 2.527 1.00 89.12 179 MET A O 1
ATOM 1410 N N . ALA A 1 180 ? 15.525 7.826 1.380 1.00 86.62 180 ALA A N 1
ATOM 1411 C CA . ALA A 1 180 ? 16.590 8.831 1.406 1.00 86.62 180 ALA A CA 1
ATOM 1412 C C . ALA A 1 180 ? 17.058 9.234 2.819 1.00 86.62 180 ALA A C 1
ATOM 1414 O O . ALA A 1 180 ? 18.164 9.739 2.976 1.00 86.62 180 ALA A O 1
ATOM 1415 N N . ARG A 1 181 ? 16.227 9.030 3.853 1.00 86.75 181 ARG A N 1
ATOM 1416 C CA . ARG A 1 181 ? 16.580 9.334 5.252 1.00 86.75 181 ARG A CA 1
ATOM 1417 C C . ARG A 1 181 ? 17.321 8.200 5.958 1.00 86.75 181 ARG A C 1
ATOM 1419 O O . ARG A 1 181 ? 17.782 8.401 7.078 1.00 86.75 181 ARG A O 1
ATOM 1426 N N . MET A 1 182 ? 17.418 7.029 5.331 1.00 90.25 182 MET A N 1
ATOM 1427 C CA . MET A 1 182 ? 18.190 5.920 5.876 1.00 90.25 182 MET A CA 1
ATOM 1428 C C . MET A 1 182 ? 19.685 6.256 5.853 1.00 90.25 182 MET A C 1
ATOM 1430 O O . MET A 1 182 ? 20.183 6.949 4.971 1.00 90.25 182 MET A O 1
ATOM 1434 N N . SER A 1 183 ? 20.422 5.722 6.812 1.00 91.81 183 SER A N 1
ATOM 1435 C CA . SER A 1 183 ? 21.877 5.715 6.823 1.00 91.81 183 SER A CA 1
ATOM 1436 C C . SER A 1 183 ? 22.429 4.837 5.703 1.00 91.81 183 SER A C 1
ATOM 1438 O O . SER A 1 183 ? 21.804 3.864 5.268 1.00 91.81 183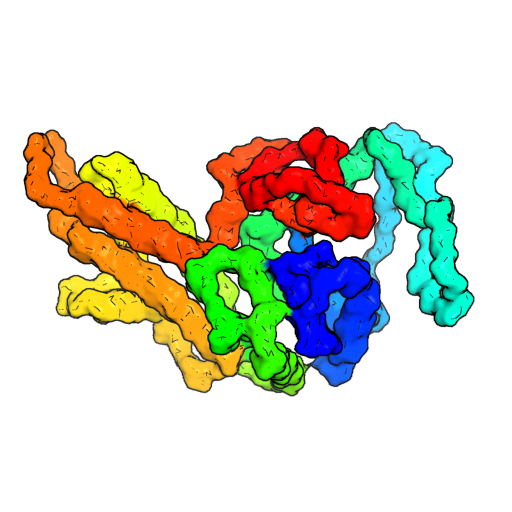 SER A O 1
ATOM 1440 N N . ASN A 1 184 ? 23.677 5.109 5.326 1.00 93.06 184 ASN A N 1
ATOM 1441 C CA . ASN A 1 184 ? 24.414 4.305 4.351 1.00 93.06 184 ASN A CA 1
ATOM 1442 C C . ASN A 1 184 ? 24.449 2.818 4.740 1.00 93.06 184 ASN A C 1
ATOM 1444 O O . ASN A 1 184 ? 24.360 1.951 3.879 1.00 93.06 184 ASN A O 1
ATOM 1448 N N . ASN A 1 185 ? 24.519 2.500 6.039 1.00 93.88 185 ASN A N 1
ATOM 1449 C CA . ASN A 1 185 ? 24.523 1.113 6.507 1.00 93.88 185 ASN A CA 1
ATOM 1450 C C . ASN A 1 185 ? 23.193 0.400 6.227 1.00 93.88 185 ASN A C 1
ATOM 1452 O O . ASN A 1 185 ? 23.195 -0.778 5.874 1.00 93.88 185 ASN A O 1
ATOM 1456 N N . SER A 1 186 ? 22.066 1.091 6.383 1.00 93.38 186 SER A N 1
ATOM 1457 C CA . SER A 1 186 ? 20.738 0.543 6.084 1.00 93.38 186 SER A CA 1
ATOM 1458 C C . SER A 1 186 ? 20.478 0.454 4.586 1.00 93.38 186 SER A C 1
ATOM 1460 O O . SER A 1 186 ? 19.937 -0.547 4.125 1.00 93.38 186 SER A O 1
ATOM 1462 N N . MET A 1 187 ? 20.939 1.435 3.803 1.00 93.50 187 MET A N 1
ATOM 1463 C CA . MET A 1 187 ? 20.912 1.359 2.336 1.00 93.50 187 MET A CA 1
ATOM 1464 C C . MET A 1 187 ? 21.722 0.160 1.820 1.00 93.50 187 MET A C 1
ATOM 1466 O O . MET A 1 187 ? 21.218 -0.616 1.009 1.00 93.50 187 MET A O 1
ATOM 1470 N N . LEU A 1 188 ? 22.925 -0.065 2.360 1.00 94.62 188 LEU A N 1
ATOM 1471 C CA . LEU A 1 188 ? 23.747 -1.235 2.032 1.00 94.62 188 LEU A CA 1
ATOM 1472 C C . LEU A 1 188 ? 23.070 -2.553 2.432 1.00 94.62 188 LEU A C 1
ATOM 1474 O O . LEU A 1 188 ? 23.115 -3.521 1.674 1.00 94.62 188 LEU A O 1
ATOM 1478 N N . ARG A 1 189 ? 22.419 -2.618 3.603 1.00 93.31 189 ARG A N 1
ATOM 1479 C CA . ARG A 1 189 ? 21.628 -3.799 3.994 1.00 93.31 189 ARG A CA 1
ATOM 1480 C C . ARG A 1 189 ? 20.472 -4.048 3.034 1.00 93.31 189 ARG A C 1
ATOM 1482 O O . ARG A 1 189 ? 20.294 -5.188 2.619 1.00 93.31 189 ARG A O 1
ATOM 1489 N N . TYR A 1 190 ? 19.746 -3.004 2.639 1.00 93.31 190 TYR A N 1
ATOM 1490 C CA . TYR A 1 190 ? 18.671 -3.102 1.657 1.00 93.31 190 TYR A CA 1
ATOM 1491 C C . TYR A 1 190 ? 19.178 -3.651 0.314 1.00 93.31 190 TYR A C 1
ATOM 1493 O O . TYR A 1 190 ? 18.613 -4.616 -0.197 1.00 93.31 190 TYR A O 1
ATOM 1501 N N . GLN A 1 191 ? 20.279 -3.114 -0.228 1.00 94.19 191 GLN A N 1
ATOM 1502 C CA . GLN A 1 191 ? 20.885 -3.625 -1.466 1.00 94.19 191 GLN A CA 1
ATOM 1503 C C . GLN A 1 191 ? 21.307 -5.096 -1.335 1.00 94.19 191 GLN A C 1
ATOM 1505 O O . GLN A 1 191 ? 21.008 -5.910 -2.210 1.00 94.19 191 GLN A O 1
ATOM 1510 N N . ASN A 1 192 ? 21.951 -5.461 -0.223 1.00 93.44 192 ASN A N 1
ATOM 1511 C CA . ASN A 1 192 ? 22.349 -6.842 0.044 1.00 93.44 192 ASN A CA 1
ATOM 1512 C C . ASN A 1 192 ? 21.140 -7.781 0.152 1.00 93.44 192 ASN A C 1
ATOM 1514 O O . ASN A 1 192 ? 21.192 -8.901 -0.354 1.00 93.44 192 ASN A O 1
ATOM 1518 N N . ASP A 1 193 ? 20.043 -7.333 0.763 1.00 92.44 193 ASP A N 1
ATOM 1519 C CA . ASP A 1 193 ? 18.794 -8.087 0.851 1.00 92.44 193 ASP A CA 1
ATOM 1520 C C . ASP A 1 193 ? 18.176 -8.323 -0.533 1.00 92.44 193 ASP A C 1
ATOM 1522 O O . ASP A 1 193 ? 17.762 -9.449 -0.818 1.00 92.44 193 ASP A O 1
ATOM 1526 N N . VAL A 1 194 ? 18.178 -7.313 -1.412 1.00 92.94 194 VAL A N 1
ATOM 1527 C CA . VAL A 1 194 ? 17.725 -7.453 -2.807 1.00 92.94 194 VAL A CA 1
ATOM 1528 C C . VAL A 1 194 ? 18.595 -8.456 -3.567 1.00 92.94 194 VAL A C 1
ATOM 1530 O O . VAL A 1 194 ? 18.063 -9.393 -4.162 1.00 92.94 194 VAL A O 1
ATOM 1533 N N . MET A 1 195 ? 19.924 -8.329 -3.497 1.00 92.12 195 MET A N 1
ATOM 1534 C CA . MET A 1 195 ? 20.850 -9.257 -4.163 1.00 92.12 195 MET A CA 1
ATOM 1535 C C . MET A 1 195 ? 20.715 -10.688 -3.639 1.00 92.12 195 MET A C 1
ATOM 1537 O O . MET A 1 195 ? 20.772 -11.651 -4.406 1.00 92.12 195 MET A O 1
ATOM 1541 N N . ARG A 1 196 ? 20.516 -10.844 -2.328 1.00 90.88 196 ARG A N 1
ATOM 1542 C CA . ARG A 1 196 ? 20.294 -12.144 -1.694 1.00 90.88 196 ARG A CA 1
ATOM 1543 C C . ARG A 1 196 ? 18.978 -12.765 -2.158 1.00 90.88 196 ARG A C 1
ATOM 1545 O O . ARG A 1 196 ? 18.959 -13.954 -2.454 1.00 90.88 196 ARG A O 1
ATOM 1552 N N . ALA A 1 197 ? 17.900 -11.985 -2.235 1.00 90.81 197 ALA A N 1
ATOM 1553 C CA . ALA A 1 197 ? 16.605 -12.458 -2.715 1.00 90.81 197 ALA A CA 1
ATOM 1554 C C . ALA A 1 197 ? 16.660 -12.873 -4.191 1.00 90.81 197 ALA A C 1
ATOM 1556 O O . ALA A 1 197 ? 16.195 -13.964 -4.525 1.00 90.81 197 ALA A O 1
ATOM 1557 N N . ALA A 1 198 ? 17.288 -12.059 -5.042 1.00 88.94 198 ALA A N 1
ATOM 1558 C CA . ALA A 1 198 ? 17.426 -12.338 -6.469 1.00 88.94 198 ALA A CA 1
ATOM 1559 C C . ALA A 1 198 ? 18.230 -13.620 -6.746 1.00 88.94 198 ALA A C 1
ATOM 1561 O O . ALA A 1 198 ? 17.812 -14.438 -7.557 1.00 88.94 198 ALA A O 1
ATOM 1562 N N . ASN A 1 199 ? 19.326 -13.843 -6.014 1.00 87.00 199 ASN A N 1
ATOM 1563 C CA . ASN A 1 199 ? 20.151 -15.050 -6.155 1.00 87.00 199 ASN A CA 1
ATOM 1564 C C . ASN A 1 199 ? 19.592 -16.284 -5.431 1.00 87.00 199 ASN A C 1
ATOM 1566 O O . ASN A 1 199 ? 20.111 -17.391 -5.591 1.00 87.00 199 ASN A O 1
ATOM 1570 N N . SER A 1 200 ? 18.582 -16.119 -4.577 1.00 84.19 200 SER A N 1
ATOM 1571 C CA . SER A 1 200 ? 18.074 -17.234 -3.787 1.00 84.19 200 SER A CA 1
ATOM 1572 C C . SER A 1 200 ? 17.313 -18.234 -4.658 1.00 84.19 200 SER A C 1
ATOM 1574 O O . SER A 1 200 ? 16.580 -17.869 -5.571 1.00 84.19 200 SER A O 1
ATOM 1576 N N . SER A 1 201 ? 17.447 -19.522 -4.344 1.00 83.00 201 SER A N 1
ATOM 1577 C CA . SER A 1 201 ? 16.552 -20.581 -4.838 1.00 83.00 201 SER A CA 1
ATOM 1578 C C . SER A 1 201 ? 15.537 -20.983 -3.766 1.00 83.00 201 SER A C 1
ATOM 1580 O O . SER A 1 201 ? 15.114 -22.134 -3.704 1.00 83.00 201 SER A O 1
ATOM 1582 N N . ILE A 1 202 ? 15.199 -20.056 -2.862 1.00 79.56 202 ILE A N 1
ATOM 1583 C CA . ILE A 1 202 ? 14.304 -20.349 -1.744 1.00 79.56 202 ILE A CA 1
ATOM 1584 C C . ILE A 1 202 ? 12.925 -20.677 -2.300 1.00 79.56 202 ILE A C 1
ATOM 1586 O O . ILE A 1 202 ? 12.373 -19.924 -3.106 1.00 79.56 202 ILE A O 1
ATOM 1590 N N . ALA A 1 203 ? 12.405 -21.822 -1.868 1.00 84.75 203 ALA A N 1
ATOM 1591 C CA . ALA A 1 203 ? 11.014 -22.177 -2.055 1.00 84.75 203 ALA A CA 1
ATOM 1592 C C . ALA A 1 203 ? 10.188 -21.436 -1.000 1.00 84.75 203 ALA A C 1
ATOM 1594 O O . ALA A 1 203 ? 10.479 -21.523 0.193 1.00 84.75 203 ALA A O 1
ATOM 1595 N N . GLY A 1 204 ? 9.181 -20.690 -1.446 1.00 89.19 204 GLY A N 1
ATOM 1596 C CA . GLY A 1 204 ? 8.201 -20.092 -0.550 1.00 89.19 204 GLY A CA 1
ATOM 1597 C C . GLY A 1 204 ? 7.271 -21.128 0.067 1.00 89.19 204 GLY A C 1
ATOM 1598 O O . GLY A 1 204 ? 7.105 -22.229 -0.457 1.00 89.19 204 GLY A O 1
ATOM 1599 N N . SER A 1 205 ? 6.596 -20.733 1.142 1.00 93.38 205 SER A N 1
ATOM 1600 C CA . SER A 1 205 ? 5.571 -21.552 1.799 1.00 93.38 205 SER A CA 1
ATOM 1601 C C . SER A 1 205 ? 4.325 -21.814 0.933 1.00 93.38 205 SER A C 1
ATOM 1603 O O . SER A 1 205 ? 3.512 -22.676 1.262 1.00 93.38 205 SER A O 1
ATOM 1605 N N . GLY A 1 206 ? 4.141 -21.058 -0.158 1.00 92.12 206 GLY A N 1
ATOM 1606 C CA . GLY A 1 206 ? 2.938 -21.091 -0.999 1.00 92.12 206 GLY A CA 1
ATOM 1607 C C . GLY A 1 206 ? 1.741 -20.339 -0.404 1.00 92.12 206 GLY A C 1
ATOM 1608 O O . GLY A 1 206 ? 0.645 -20.380 -0.964 1.00 92.12 206 GLY A O 1
ATOM 1609 N N . ILE A 1 207 ? 1.929 -19.649 0.725 1.00 94.25 207 ILE A N 1
ATOM 1610 C CA . ILE A 1 207 ? 0.886 -18.854 1.373 1.00 94.25 207 ILE A CA 1
ATOM 1611 C C . ILE A 1 207 ? 0.595 -17.594 0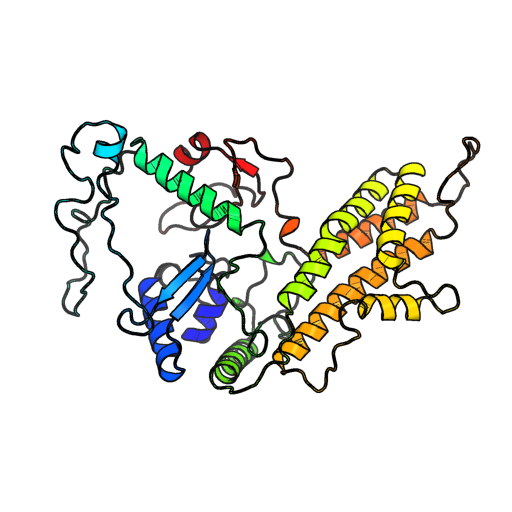.552 1.00 94.25 207 ILE A C 1
ATOM 1613 O O . ILE A 1 207 ? 1.485 -16.811 0.225 1.00 94.25 207 ILE A O 1
ATOM 1617 N N . ASP A 1 208 ? -0.687 -17.348 0.287 1.00 92.62 208 ASP A N 1
ATOM 1618 C CA . ASP A 1 208 ? -1.153 -16.112 -0.338 1.00 92.62 208 ASP A CA 1
ATOM 1619 C C . ASP A 1 208 ? -1.237 -14.976 0.698 1.00 92.62 208 ASP A C 1
ATOM 1621 O O . ASP A 1 208 ? -2.294 -14.654 1.256 1.00 92.62 208 ASP A O 1
ATOM 1625 N N . TRP A 1 209 ? -0.087 -14.359 0.976 1.00 94.00 209 TRP A N 1
ATOM 1626 C CA . TRP A 1 209 ? 0.020 -13.253 1.931 1.00 94.00 209 TRP A CA 1
ATOM 1627 C C . TRP A 1 209 ? -0.783 -12.017 1.504 1.00 94.00 209 TRP A C 1
ATOM 1629 O O . TRP A 1 209 ? -1.314 -11.306 2.364 1.00 94.00 209 TRP A O 1
ATOM 1639 N N . ARG A 1 210 ? -0.934 -11.775 0.191 1.00 90.12 210 ARG A N 1
ATOM 1640 C CA . ARG A 1 210 ? -1.750 -10.671 -0.349 1.00 90.12 210 ARG A CA 1
ATOM 1641 C C . ARG A 1 210 ? -3.211 -10.855 0.047 1.00 90.12 210 ARG A C 1
ATOM 1643 O O . ARG A 1 210 ? -3.852 -9.895 0.477 1.00 90.12 210 ARG A O 1
ATOM 1650 N N . ARG A 1 211 ? -3.728 -12.083 -0.026 1.00 91.38 211 ARG A N 1
ATOM 1651 C CA . ARG A 1 211 ? -5.094 -12.409 0.396 1.00 91.38 211 ARG A CA 1
ATOM 1652 C C . ARG A 1 211 ? -5.301 -12.263 1.899 1.00 91.38 211 ARG A C 1
ATOM 1654 O O . ARG A 1 211 ? -6.340 -11.737 2.297 1.00 91.38 211 ARG A O 1
ATOM 1661 N N . ILE A 1 212 ? -4.339 -12.673 2.728 1.00 95.44 212 ILE A N 1
ATOM 1662 C CA . ILE A 1 212 ? -4.425 -12.495 4.189 1.00 95.44 212 ILE A CA 1
ATOM 1663 C C . ILE A 1 212 ? -4.482 -11.002 4.539 1.00 95.44 212 ILE A C 1
ATOM 1665 O O . ILE A 1 212 ? -5.427 -10.556 5.195 1.00 95.44 212 ILE A O 1
ATOM 1669 N N . ALA A 1 213 ? -3.525 -10.212 4.043 1.00 93.38 213 ALA A N 1
ATOM 1670 C CA . ALA A 1 213 ? -3.481 -8.771 4.286 1.00 93.38 213 ALA A CA 1
ATOM 1671 C C . ALA A 1 213 ? -4.739 -8.060 3.752 1.00 93.38 213 ALA A C 1
ATOM 1673 O O . ALA A 1 213 ? -5.357 -7.261 4.459 1.00 93.38 213 ALA A O 1
ATOM 1674 N N . GLY A 1 214 ? -5.180 -8.408 2.538 1.00 91.94 214 GLY A N 1
ATOM 1675 C CA . GLY A 1 214 ? -6.404 -7.878 1.938 1.00 91.94 214 GLY A CA 1
ATOM 1676 C C . GLY A 1 214 ? -7.659 -8.226 2.739 1.00 91.94 214 GLY A C 1
ATOM 1677 O O . GLY A 1 214 ? -8.552 -7.389 2.893 1.00 91.94 214 GLY A O 1
ATOM 1678 N N . ARG A 1 215 ? -7.735 -9.430 3.321 1.00 93.19 215 ARG A N 1
ATOM 1679 C CA . ARG A 1 215 ? -8.864 -9.826 4.170 1.00 93.19 215 ARG A CA 1
ATOM 1680 C C . ARG A 1 215 ? -8.921 -9.013 5.460 1.00 93.19 215 ARG A C 1
ATOM 1682 O O . ARG A 1 215 ? -10.016 -8.622 5.860 1.00 93.19 215 ARG A O 1
ATOM 1689 N N . ILE A 1 216 ? -7.781 -8.723 6.083 1.00 95.31 216 ILE A N 1
ATOM 1690 C CA . ILE A 1 216 ? -7.717 -7.849 7.264 1.00 95.31 216 ILE A CA 1
ATOM 1691 C C . ILE A 1 216 ? -8.171 -6.435 6.882 1.00 95.31 216 ILE A C 1
ATOM 1693 O O . ILE A 1 216 ? -9.128 -5.925 7.467 1.00 95.31 216 ILE A O 1
ATOM 1697 N N . ALA A 1 217 ? -7.575 -5.843 5.843 1.00 93.56 217 ALA A N 1
ATOM 1698 C CA . ALA A 1 217 ? -7.923 -4.496 5.390 1.00 93.56 217 ALA A CA 1
ATOM 1699 C C . ALA A 1 217 ? -9.424 -4.357 5.077 1.00 93.56 217 ALA A C 1
ATOM 1701 O O . ALA A 1 217 ? -10.092 -3.448 5.565 1.00 93.56 217 ALA A O 1
ATOM 1702 N N . THR A 1 218 ? -10.000 -5.311 4.342 1.00 92.31 218 THR A N 1
ATOM 1703 C CA . THR A 1 218 ? -11.436 -5.304 4.005 1.00 92.31 218 THR A CA 1
ATOM 1704 C C . THR A 1 218 ? -12.347 -5.544 5.211 1.00 92.31 218 THR A C 1
ATOM 1706 O O . THR A 1 218 ? -13.423 -4.951 5.284 1.00 92.31 218 THR A O 1
ATOM 1709 N N . THR A 1 219 ? -11.933 -6.373 6.176 1.00 94.62 219 THR A N 1
ATOM 1710 C CA . THR A 1 219 ? -12.729 -6.678 7.380 1.00 94.62 219 THR A CA 1
ATOM 1711 C C . THR A 1 219 ? -12.851 -5.472 8.306 1.00 94.62 219 THR A C 1
ATOM 1713 O O . THR A 1 219 ? -13.932 -5.227 8.842 1.00 94.62 219 THR A O 1
ATOM 1716 N N . TYR A 1 220 ? -11.766 -4.719 8.498 1.00 96.62 220 TYR A N 1
ATOM 1717 C CA . TYR A 1 220 ? -11.713 -3.621 9.469 1.00 96.62 220 TYR A CA 1
ATOM 1718 C C . TYR A 1 220 ? -11.870 -2.236 8.831 1.00 96.62 220 TYR A C 1
ATOM 1720 O O . TYR A 1 220 ? -12.332 -1.310 9.494 1.00 96.62 220 TYR A O 1
ATOM 1728 N N . GLY A 1 221 ? -11.552 -2.087 7.543 1.00 94.94 221 GLY A N 1
ATOM 1729 C CA . GLY A 1 221 ? -11.343 -0.786 6.908 1.00 94.94 221 GLY A CA 1
ATOM 1730 C C . GLY A 1 221 ? -12.560 0.129 6.899 1.00 94.94 221 GLY A C 1
ATOM 1731 O O . GLY A 1 221 ? -12.409 1.336 7.010 1.00 94.94 221 GLY A O 1
ATOM 1732 N N . ARG A 1 222 ? -13.780 -0.410 6.836 1.00 94.44 222 ARG A N 1
ATOM 1733 C CA . ARG A 1 222 ? -15.004 0.407 6.967 1.00 94.44 222 ARG A CA 1
ATOM 1734 C C . ARG A 1 222 ? -15.505 0.519 8.407 1.00 94.44 222 ARG A C 1
ATOM 1736 O O . ARG A 1 222 ? -16.089 1.531 8.772 1.00 94.44 222 ARG A O 1
ATOM 1743 N N . ARG A 1 223 ? -15.248 -0.503 9.224 1.00 97.38 223 ARG A N 1
ATOM 1744 C CA . ARG A 1 223 ? -15.822 -0.642 10.570 1.00 97.38 223 ARG A CA 1
ATOM 1745 C C . ARG A 1 223 ? -15.068 0.169 11.626 1.00 97.38 223 ARG A C 1
ATOM 1747 O O . ARG A 1 223 ? -15.691 0.637 12.570 1.00 97.38 223 ARG A O 1
ATOM 1754 N N . LEU A 1 224 ? -13.753 0.372 11.478 1.00 97.94 224 LEU A N 1
ATOM 1755 C CA . LEU A 1 224 ? -12.995 1.245 12.389 1.00 97.94 224 LEU A CA 1
ATOM 1756 C C . LEU A 1 224 ? -13.445 2.721 12.268 1.00 97.94 224 LEU A C 1
ATOM 1758 O O . LEU A 1 224 ? -13.847 3.278 13.294 1.00 97.94 224 LEU A O 1
ATOM 1762 N N . PRO A 1 225 ? -13.530 3.320 11.056 1.00 96.44 225 PRO A N 1
ATOM 1763 C CA . PRO A 1 225 ? -14.094 4.664 10.896 1.00 96.44 225 PRO A CA 1
ATOM 1764 C C . PRO A 1 225 ? -15.556 4.779 11.343 1.00 96.44 225 PRO A C 1
ATOM 1766 O O . P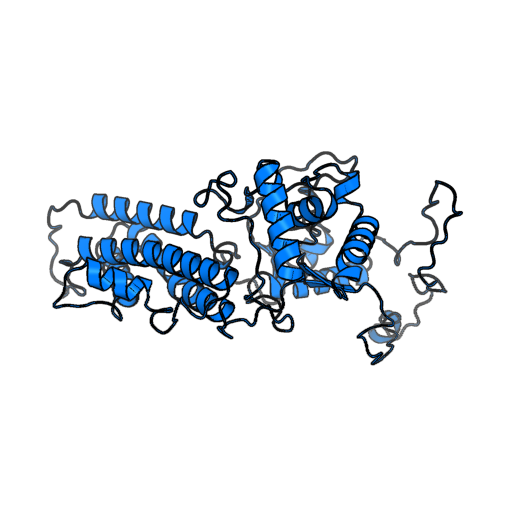RO A 1 225 ? -15.954 5.811 11.880 1.00 96.44 225 PRO A O 1
ATOM 1769 N N . GLU A 1 226 ? -16.364 3.730 11.156 1.00 97.31 226 GLU A N 1
ATOM 1770 C CA . GLU A 1 226 ? -17.759 3.685 11.619 1.00 97.31 226 GLU A CA 1
ATOM 1771 C C . GLU A 1 226 ? -17.858 3.820 13.147 1.00 97.31 226 GLU A C 1
ATOM 1773 O O . GLU A 1 226 ? -18.639 4.633 13.649 1.00 97.31 226 GLU A O 1
ATOM 1778 N N . ILE A 1 227 ? -17.019 3.092 13.896 1.00 98.06 227 ILE A N 1
ATOM 1779 C CA . ILE A 1 227 ? -16.936 3.221 15.359 1.00 98.06 227 ILE A CA 1
ATOM 1780 C C . ILE A 1 227 ? -16.560 4.657 15.738 1.00 98.06 227 ILE A C 1
ATOM 1782 O O . ILE A 1 227 ? -17.250 5.279 16.550 1.00 98.06 227 ILE A O 1
ATOM 1786 N N . ARG A 1 228 ? -15.508 5.217 15.124 1.00 97.25 228 ARG A N 1
ATOM 1787 C CA . ARG A 1 228 ? -15.069 6.598 15.377 1.00 97.25 228 ARG A CA 1
ATOM 1788 C C . ARG A 1 228 ? -16.174 7.620 15.103 1.00 97.25 228 ARG A C 1
ATOM 1790 O O . ARG A 1 228 ? -16.346 8.551 15.893 1.00 97.25 228 ARG A O 1
ATOM 1797 N N . LEU A 1 229 ? -16.909 7.463 14.002 1.00 96.50 229 LEU A N 1
ATOM 1798 C CA . LEU A 1 229 ? -18.009 8.348 13.620 1.00 96.50 229 LEU A CA 1
ATOM 1799 C C . LEU A 1 229 ? -19.125 8.318 14.667 1.00 96.50 229 LEU A C 1
ATOM 1801 O O . LEU A 1 229 ? -19.598 9.365 15.103 1.00 96.50 229 LEU A O 1
ATOM 1805 N N . HIS A 1 230 ? -19.505 7.131 15.137 1.00 97.00 230 HIS A N 1
ATOM 1806 C CA . HIS A 1 230 ? -20.502 6.996 16.194 1.00 97.00 230 HIS A CA 1
ATOM 1807 C C . HIS A 1 230 ? -20.055 7.602 17.530 1.00 97.00 230 HIS A C 1
ATOM 1809 O O . HIS A 1 230 ? -20.855 8.273 18.185 1.00 97.00 230 HIS A O 1
ATOM 1815 N N . LEU A 1 231 ? -18.787 7.436 17.916 1.00 95.75 231 LEU A N 1
ATOM 1816 C CA . LEU A 1 231 ? -18.243 8.067 19.124 1.00 95.75 231 LEU A CA 1
ATOM 1817 C C . LEU A 1 231 ? -18.240 9.603 19.031 1.00 95.75 231 LEU A C 1
ATOM 1819 O O . LEU A 1 231 ? -18.453 10.280 20.035 1.00 95.75 231 LEU A O 1
ATOM 1823 N N . GLY A 1 232 ? -18.088 10.158 17.825 1.00 93.88 232 GLY A N 1
ATOM 1824 C CA . GLY A 1 232 ? -18.153 11.602 17.581 1.00 93.88 232 GLY A CA 1
ATOM 1825 C C . GLY A 1 232 ? -19.536 12.227 17.748 1.00 93.88 232 GLY A C 1
ATOM 1826 O O . GLY A 1 232 ? -19.627 13.417 18.029 1.00 93.88 232 GLY A O 1
ATOM 1827 N N . ASN A 1 233 ? -20.610 11.440 17.644 1.00 92.12 233 ASN A N 1
ATOM 1828 C CA . ASN A 1 233 ? -21.978 11.949 17.773 1.00 92.12 233 ASN A CA 1
ATOM 1829 C C . ASN A 1 233 ? -22.373 12.283 19.218 1.00 92.12 233 ASN A C 1
ATOM 1831 O O . ASN A 1 233 ? -23.403 12.919 19.418 1.00 92.12 233 ASN A O 1
ATOM 1835 N N . GLN A 1 234 ? -21.605 11.837 20.221 1.00 85.88 234 GLN A N 1
ATOM 1836 C CA . GLN A 1 234 ? -21.805 12.188 21.636 1.00 85.88 234 GLN A CA 1
ATOM 1837 C C . GLN A 1 234 ? -23.233 11.912 22.169 1.00 85.88 234 GLN A C 1
ATOM 1839 O O . GLN A 1 234 ? -23.722 12.595 23.070 1.00 85.88 234 GLN A O 1
ATOM 1844 N N . THR A 1 235 ? -23.903 10.876 21.643 1.00 90.56 235 THR A N 1
ATOM 1845 C CA . THR A 1 235 ? -25.201 10.375 22.136 1.00 90.56 235 THR A CA 1
ATOM 1846 C C . THR A 1 235 ? -25.078 8.931 22.612 1.00 90.56 235 THR A C 1
ATOM 1848 O O . THR A 1 235 ? -24.321 8.145 22.041 1.00 90.56 235 THR A O 1
ATOM 1851 N N . GLU A 1 236 ? -25.858 8.545 23.625 1.00 87.56 236 GLU A N 1
ATOM 1852 C CA . GLU A 1 236 ? -25.842 7.173 24.150 1.00 87.56 236 GLU A CA 1
ATOM 1853 C C . GLU A 1 236 ? -26.276 6.151 23.082 1.00 87.56 236 GLU A C 1
ATOM 1855 O O . GLU A 1 236 ? -25.695 5.074 22.966 1.00 87.56 236 GLU A O 1
ATOM 1860 N N . SER A 1 237 ? -27.249 6.510 22.232 1.00 90.31 237 SER A N 1
ATOM 1861 C CA . SER A 1 237 ? -27.667 5.679 21.093 1.00 90.31 237 SER A CA 1
ATOM 1862 C C . SER A 1 237 ? -26.512 5.422 20.119 1.00 90.31 237 SER A C 1
ATOM 1864 O O . SER A 1 237 ? -26.303 4.285 19.694 1.00 90.31 237 SER A O 1
ATOM 1866 N N . ALA A 1 238 ? -25.722 6.451 19.791 1.00 92.62 238 ALA A N 1
ATOM 1867 C CA . ALA A 1 238 ? -24.552 6.279 18.937 1.00 92.62 238 ALA A CA 1
ATOM 1868 C C . ALA A 1 238 ? -23.459 5.448 19.627 1.00 92.62 238 ALA A C 1
ATOM 1870 O O . ALA A 1 238 ? -22.888 4.566 18.993 1.00 92.62 238 ALA A O 1
ATOM 1871 N N . LEU A 1 239 ? -23.227 5.635 20.928 1.00 93.12 239 LEU A N 1
ATOM 1872 C CA . LEU A 1 239 ? -22.291 4.807 21.694 1.00 93.12 239 LEU A CA 1
ATOM 1873 C C . LEU A 1 239 ? -22.700 3.322 21.705 1.00 93.12 239 LEU A C 1
ATOM 1875 O O . LEU A 1 239 ? -21.856 2.449 21.493 1.00 93.12 239 LEU A O 1
ATOM 1879 N N . LYS A 1 240 ? -23.995 3.021 21.874 1.00 91.94 240 LYS A N 1
ATOM 1880 C CA . LYS A 1 240 ? -24.530 1.652 21.759 1.00 91.94 240 LYS A CA 1
ATOM 1881 C C . LYS A 1 240 ? -24.267 1.066 20.368 1.00 91.94 240 LYS A C 1
ATOM 1883 O O . LYS A 1 240 ? -23.807 -0.071 20.274 1.00 91.94 240 LYS A O 1
ATOM 1888 N N . LYS A 1 241 ? -24.471 1.843 19.295 1.00 94.44 241 LYS A N 1
ATOM 1889 C CA . LYS A 1 241 ? -24.141 1.428 17.915 1.00 94.44 241 LYS A CA 1
ATOM 1890 C C . LYS A 1 241 ? -22.645 1.159 17.737 1.00 94.44 241 LYS A C 1
ATOM 1892 O O . LYS A 1 241 ? -22.285 0.091 17.254 1.00 94.44 241 LYS A O 1
ATOM 1897 N N . ALA A 1 242 ? -21.778 2.061 18.205 1.00 95.81 242 ALA A N 1
ATOM 1898 C CA . ALA A 1 242 ? -20.325 1.877 18.187 1.00 95.81 242 ALA A CA 1
ATOM 1899 C C . ALA A 1 242 ? -19.914 0.560 18.865 1.00 95.81 242 ALA A C 1
ATOM 1901 O O . ALA A 1 242 ? -19.132 -0.216 18.313 1.00 95.81 242 ALA A O 1
ATOM 1902 N N . ARG A 1 243 ? -20.491 0.267 20.038 1.00 93.44 243 ARG A N 1
ATOM 1903 C CA . ARG A 1 243 ? -20.256 -0.982 20.772 1.00 93.44 243 ARG A CA 1
ATOM 1904 C C . ARG A 1 243 ? -20.711 -2.213 19.986 1.00 93.44 243 ARG A C 1
ATOM 1906 O O . ARG A 1 243 ? -19.987 -3.203 19.993 1.00 93.44 243 ARG A O 1
ATOM 1913 N N . ILE A 1 244 ? -21.861 -2.160 19.306 1.00 93.75 244 ILE A N 1
ATOM 1914 C CA . ILE A 1 244 ? -22.363 -3.255 18.450 1.00 93.75 244 ILE A CA 1
ATOM 1915 C C . ILE A 1 244 ? -21.394 -3.537 17.290 1.00 93.75 244 ILE A C 1
ATOM 1917 O O . ILE A 1 244 ? -21.081 -4.695 17.007 1.00 93.75 244 ILE A O 1
ATOM 1921 N N . VAL A 1 245 ? -20.865 -2.494 16.649 1.00 96.12 245 VAL A N 1
ATOM 1922 C CA . VAL A 1 245 ? -19.863 -2.658 15.585 1.00 96.12 245 VAL A CA 1
ATOM 1923 C C . VAL A 1 245 ? -18.583 -3.273 16.153 1.00 96.12 245 VAL A C 1
ATOM 1925 O O . VAL A 1 245 ? -18.083 -4.259 15.611 1.00 96.12 245 VAL A O 1
ATOM 1928 N N . ALA A 1 246 ? -18.091 -2.766 17.285 1.00 95.56 246 ALA A N 1
ATOM 1929 C CA . ALA A 1 246 ? -16.888 -3.279 17.932 1.00 95.56 246 ALA A CA 1
ATOM 1930 C C . ALA A 1 246 ? -17.014 -4.749 18.338 1.00 95.56 246 ALA A C 1
ATOM 1932 O O . ALA A 1 246 ? -16.150 -5.545 17.982 1.00 95.56 246 ALA A O 1
ATOM 1933 N N . ILE A 1 247 ? -18.102 -5.137 19.013 1.00 92.19 247 ILE A N 1
ATOM 1934 C CA . ILE A 1 247 ? -18.319 -6.533 19.401 1.00 92.19 247 ILE A CA 1
ATOM 1935 C C . ILE A 1 247 ? -18.390 -7.421 18.157 1.00 92.19 247 ILE A C 1
ATOM 1937 O O . ILE A 1 247 ? -17.708 -8.436 18.113 1.00 92.19 247 ILE A O 1
ATOM 1941 N N . SER A 1 248 ? -19.071 -7.006 17.081 1.00 94.00 248 SER A N 1
ATOM 1942 C CA . SER A 1 248 ? -19.138 -7.791 15.836 1.00 94.00 248 SER A CA 1
ATOM 1943 C C . SER A 1 248 ? -17.765 -8.106 15.214 1.00 94.00 248 SER A C 1
ATOM 1945 O O . SER A 1 248 ? -17.607 -9.150 14.583 1.00 94.00 248 SER A O 1
ATOM 1947 N N . LEU A 1 249 ? -16.766 -7.237 15.422 1.00 95.06 249 LEU A N 1
ATOM 1948 C CA . LEU A 1 249 ? -15.391 -7.436 14.957 1.00 95.06 249 LEU A CA 1
ATOM 1949 C C . LEU A 1 249 ? -14.615 -8.464 15.785 1.00 95.06 249 LEU A C 1
ATOM 1951 O O . LEU A 1 249 ? -13.714 -9.108 15.252 1.00 95.06 249 LEU A O 1
ATOM 1955 N N . VAL A 1 250 ? -14.931 -8.592 17.075 1.00 91.38 250 VAL A N 1
ATOM 1956 C CA . VAL A 1 250 ? -14.163 -9.421 18.015 1.00 91.38 250 VAL A CA 1
ATOM 1957 C C . VAL A 1 250 ? -14.895 -10.675 18.481 1.00 91.38 250 VAL A C 1
ATOM 1959 O O . VAL A 1 250 ? -14.244 -11.588 18.976 1.00 91.38 250 VAL A O 1
ATOM 1962 N N . MET A 1 251 ? -16.213 -10.766 18.276 1.00 91.12 251 MET A N 1
ATOM 1963 C CA . MET A 1 251 ? -17.061 -11.901 18.671 1.00 91.12 251 MET A CA 1
ATOM 1964 C C . MET A 1 251 ? -16.480 -13.276 18.314 1.00 91.12 251 MET A C 1
ATOM 1966 O O . MET A 1 251 ? -16.514 -14.145 19.184 1.00 91.12 251 MET A O 1
ATOM 1970 N N . PRO A 1 252 ? -15.910 -13.507 17.109 1.00 91.44 252 PRO A N 1
ATOM 1971 C CA . PRO A 1 252 ? -15.326 -14.808 16.767 1.00 91.44 252 PRO A CA 1
ATOM 1972 C C . PRO A 1 252 ? -14.145 -15.234 17.654 1.00 91.44 252 PRO A C 1
ATOM 1974 O O . PRO A 1 252 ? -13.763 -16.399 17.636 1.00 91.44 252 PRO A O 1
ATOM 1977 N N . PHE A 1 253 ? -13.558 -14.298 18.402 1.00 92.00 253 PHE A N 1
ATOM 1978 C CA . PHE A 1 253 ? -12.341 -14.481 19.192 1.00 92.00 253 PHE A CA 1
ATOM 1979 C C . PHE A 1 253 ? -12.571 -14.310 20.697 1.00 92.00 253 PHE A C 1
ATOM 1981 O O . PHE A 1 253 ? -11.613 -14.310 21.467 1.00 92.00 253 PHE A O 1
ATOM 1988 N N . ILE A 1 254 ? -13.817 -14.102 21.135 1.00 87.06 254 ILE A N 1
ATOM 1989 C CA . ILE A 1 254 ? -14.122 -13.939 22.557 1.00 87.06 254 ILE A CA 1
ATOM 1990 C C . ILE A 1 254 ? -14.136 -15.299 23.238 1.00 87.06 254 ILE A C 1
ATOM 1992 O O . ILE A 1 254 ? -14.972 -16.153 22.944 1.00 87.06 254 ILE A O 1
ATOM 1996 N N . ASN A 1 255 ? -13.276 -15.447 24.241 1.00 83.50 255 ASN A N 1
ATOM 1997 C CA . ASN A 1 255 ? -13.416 -16.494 25.235 1.00 83.50 255 ASN A CA 1
ATOM 1998 C C . ASN A 1 255 ? -14.173 -15.954 26.456 1.00 83.50 255 ASN A C 1
ATOM 2000 O O . ASN A 1 255 ? -13.576 -15.349 27.342 1.00 83.50 255 ASN A O 1
ATOM 2004 N N . PHE A 1 256 ? -15.481 -16.214 26.529 1.00 78.81 256 PHE A N 1
ATOM 2005 C CA . PHE A 1 256 ? -16.326 -15.777 27.652 1.00 78.81 256 PHE A CA 1
ATOM 2006 C C . PHE A 1 256 ? -15.906 -16.353 29.011 1.00 78.81 256 PHE A C 1
ATOM 2008 O O . PHE A 1 256 ? -16.272 -15.801 30.045 1.00 78.81 256 PHE A O 1
ATOM 2015 N N . GLN A 1 257 ? -15.164 -17.461 29.020 1.00 78.31 257 GLN A N 1
ATOM 2016 C CA . GLN A 1 257 ? -14.712 -18.138 30.237 1.00 78.31 257 GLN A CA 1
ATOM 2017 C C . GLN A 1 257 ? -13.240 -17.848 30.566 1.00 78.31 257 GLN A C 1
ATOM 2019 O O . GLN A 1 257 ? -12.738 -18.314 31.586 1.00 78.31 257 GLN A O 1
ATOM 2024 N N . GLY A 1 258 ? -12.535 -17.111 29.702 1.00 74.62 258 GLY A N 1
ATOM 2025 C CA . GLY A 1 258 ? -11.100 -16.872 29.806 1.00 74.62 258 GLY A CA 1
ATOM 2026 C C . GLY A 1 258 ? -10.740 -15.407 30.051 1.00 74.62 258 GLY A C 1
ATOM 2027 O O . GLY A 1 258 ? -11.578 -14.512 29.930 1.00 74.62 258 GLY A O 1
ATOM 2028 N N . PRO A 1 259 ? -9.472 -15.133 30.387 1.00 78.88 259 PRO A N 1
ATOM 2029 C CA . PRO A 1 259 ? -8.991 -13.770 30.555 1.00 78.88 259 PRO A CA 1
ATOM 2030 C C . PRO A 1 259 ? -8.971 -13.010 29.215 1.00 78.88 259 PRO A C 1
ATOM 2032 O O . PRO A 1 259 ? -8.743 -13.583 28.147 1.00 78.88 259 PRO A O 1
ATOM 2035 N N . SER A 1 260 ? -9.173 -11.688 29.267 1.00 78.75 260 SER A N 1
ATOM 2036 C CA . SER A 1 260 ? -9.240 -10.819 28.075 1.00 78.75 260 SER A CA 1
ATOM 2037 C C . SER A 1 260 ? -7.982 -10.903 27.194 1.00 78.75 260 SER A C 1
ATOM 2039 O O . SER A 1 260 ? -8.076 -10.920 25.966 1.00 78.75 260 SER A O 1
ATOM 2041 N N . ASN A 1 261 ? -6.800 -11.077 27.798 1.00 86.19 261 ASN A N 1
ATOM 2042 C CA . ASN A 1 261 ? -5.540 -11.254 27.067 1.00 86.19 261 ASN A CA 1
ATOM 2043 C C . ASN A 1 261 ? -5.546 -12.484 26.137 1.00 86.19 261 ASN A C 1
ATOM 2045 O O . ASN A 1 261 ? -4.946 -12.435 25.065 1.00 86.19 261 ASN A O 1
ATOM 2049 N N . GLN A 1 262 ? -6.248 -13.559 26.502 1.00 89.38 262 GLN A N 1
ATOM 2050 C CA . GLN A 1 262 ? -6.384 -14.747 25.667 1.00 89.38 262 GLN A CA 1
ATOM 2051 C C . GLN A 1 262 ? -7.237 -14.448 24.432 1.00 89.38 262 GLN A C 1
ATOM 2053 O O . GLN A 1 262 ? -6.868 -14.853 23.333 1.00 89.38 262 GLN A O 1
ATOM 2058 N N . SER A 1 263 ? -8.329 -13.697 24.600 1.00 92.38 263 SER A N 1
ATOM 2059 C CA . SER A 1 263 ? -9.204 -13.292 23.491 1.00 92.38 263 SER A CA 1
ATOM 2060 C C . SER A 1 263 ? -8.478 -12.353 22.519 1.00 92.38 263 SER A C 1
ATOM 2062 O O . SER A 1 263 ? -8.561 -12.520 21.303 1.00 92.38 263 SER A O 1
ATOM 2064 N N . VAL A 1 264 ? -7.671 -11.419 23.042 1.00 94.50 264 VAL A N 1
ATOM 2065 C CA . VAL A 1 264 ? -6.799 -10.568 22.214 1.00 94.50 264 VAL A CA 1
ATOM 2066 C C . VAL A 1 264 ? -5.779 -11.412 21.448 1.00 94.50 264 VAL A C 1
ATOM 2068 O O . VAL A 1 264 ? -5.626 -11.214 20.249 1.00 94.50 264 VAL A O 1
ATOM 2071 N N . ALA A 1 265 ? -5.123 -12.384 22.089 1.00 94.31 265 ALA A N 1
ATOM 2072 C CA . ALA A 1 265 ? -4.145 -13.245 21.420 1.00 94.31 265 ALA A CA 1
ATOM 2073 C C . ALA A 1 265 ? -4.778 -14.131 20.328 1.00 94.31 265 ALA A C 1
ATOM 2075 O O . ALA A 1 265 ? -4.191 -14.310 19.259 1.00 94.31 265 ALA A O 1
ATOM 2076 N N . GLN A 1 266 ? -5.985 -14.653 20.574 1.00 94.56 266 GLN A N 1
ATOM 2077 C CA . GLN A 1 266 ? -6.770 -15.397 19.584 1.00 94.56 266 GLN A CA 1
ATOM 2078 C C . GLN A 1 266 ? -7.149 -14.515 18.397 1.00 94.56 266 GLN A C 1
ATOM 2080 O O . GLN A 1 266 ? -7.000 -14.940 17.255 1.00 94.56 266 GLN A O 1
ATOM 2085 N N . CYS A 1 267 ? -7.575 -13.278 18.663 1.00 95.81 267 CYS A N 1
ATOM 2086 C CA . CYS A 1 267 ? -7.860 -12.293 17.631 1.00 95.81 267 CYS A CA 1
ATOM 2087 C C . CYS A 1 267 ? -6.610 -11.998 16.807 1.00 95.81 267 CYS A C 1
ATOM 2089 O O . CYS A 1 267 ? -6.644 -12.211 15.604 1.00 95.81 267 CYS A O 1
ATOM 2091 N N . THR A 1 268 ? -5.480 -11.654 17.435 1.00 96.81 268 THR A N 1
ATOM 2092 C CA . THR A 1 268 ? -4.203 -11.392 16.750 1.00 96.81 268 THR A CA 1
ATOM 2093 C C . THR A 1 268 ? -3.853 -12.486 15.743 1.00 96.81 268 THR A C 1
ATOM 2095 O O . THR A 1 268 ? -3.538 -12.183 14.593 1.00 96.81 268 THR A O 1
ATOM 2098 N N . ARG A 1 269 ? -3.988 -13.757 16.143 1.00 95.94 269 ARG A N 1
ATOM 2099 C CA . ARG A 1 269 ? -3.670 -14.921 15.302 1.00 95.94 269 ARG A CA 1
ATOM 2100 C C . ARG A 1 269 ? -4.849 -15.445 14.483 1.00 95.94 269 ARG A C 1
ATOM 2102 O O . ARG A 1 269 ? -4.735 -16.486 13.846 1.00 95.94 269 ARG A O 1
ATOM 2109 N N . GLY A 1 270 ? -5.984 -14.749 14.461 1.00 94.44 270 GLY A N 1
ATOM 2110 C CA . GLY A 1 270 ? -7.217 -15.226 13.830 1.00 94.44 270 GLY A CA 1
ATOM 2111 C C . GLY A 1 270 ? -7.069 -15.566 12.343 1.00 94.44 270 GLY A C 1
ATOM 2112 O O . GLY A 1 270 ? -7.760 -16.454 11.852 1.00 94.44 270 GLY A O 1
ATOM 2113 N N . PHE A 1 271 ? -6.137 -14.908 11.644 1.00 94.38 271 PHE A N 1
ATOM 2114 C CA . PHE A 1 271 ? -5.834 -15.154 10.228 1.00 94.38 271 PHE A CA 1
ATOM 2115 C C . PHE A 1 271 ? -4.550 -15.961 9.988 1.00 94.38 271 PHE A C 1
ATOM 2117 O O . PHE A 1 271 ? -4.267 -16.312 8.846 1.00 94.38 271 PHE A O 1
ATOM 2124 N N . THR A 1 272 ? -3.771 -16.243 11.033 1.00 96.75 272 THR A N 1
ATOM 2125 C CA . THR A 1 272 ? -2.415 -16.813 10.934 1.00 96.75 272 THR A CA 1
ATOM 2126 C C . THR A 1 272 ? -2.221 -18.060 11.796 1.00 96.75 272 THR A C 1
ATOM 2128 O O . THR A 1 272 ? -1.173 -18.687 11.736 1.00 96.75 272 THR A O 1
ATOM 2131 N N . SER A 1 273 ? -3.229 -18.474 12.567 1.00 94.75 273 SER A N 1
ATOM 2132 C CA . SER A 1 273 ? -3.146 -19.580 13.532 1.00 94.75 273 SER A CA 1
ATOM 2133 C C . SER A 1 273 ? -2.783 -20.940 12.931 1.00 94.75 273 SER A C 1
ATOM 2135 O O . SER A 1 273 ? -2.289 -21.801 13.652 1.00 94.75 273 SER A O 1
ATOM 2137 N N . SER A 1 274 ? -3.029 -21.138 11.634 1.00 94.12 274 SER A N 1
ATOM 2138 C CA . SER A 1 274 ? -2.684 -22.357 10.892 1.00 94.12 274 SER A CA 1
ATOM 2139 C C . SER A 1 274 ? -1.292 -22.320 10.252 1.00 94.12 274 SER A C 1
ATOM 2141 O O . SER A 1 274 ? -0.868 -23.315 9.670 1.00 94.12 274 SER A O 1
ATOM 2143 N N . ILE A 1 275 ? -0.586 -21.192 10.342 1.00 96.06 275 ILE A N 1
ATOM 2144 C CA . ILE A 1 275 ? 0.733 -21.007 9.742 1.00 96.06 275 ILE A CA 1
ATOM 2145 C C . ILE A 1 275 ? 1.791 -21.527 10.712 1.00 96.06 275 ILE A C 1
ATOM 2147 O O . ILE A 1 275 ? 1.853 -21.085 11.858 1.00 96.06 275 ILE A O 1
ATOM 2151 N N . ASP A 1 276 ? 2.643 -22.435 10.239 1.00 94.62 276 ASP A N 1
ATOM 2152 C CA . ASP A 1 276 ? 3.829 -22.879 10.970 1.00 94.62 276 ASP A CA 1
ATOM 2153 C C . ASP A 1 276 ? 5.028 -21.975 10.627 1.00 94.62 276 ASP A C 1
ATOM 2155 O O . ASP A 1 276 ? 5.525 -22.035 9.496 1.00 94.62 276 ASP A O 1
ATOM 2159 N N . PRO A 1 277 ? 5.528 -21.154 11.573 1.00 94.25 277 PRO A N 1
ATOM 2160 C CA . PRO A 1 277 ? 6.642 -20.245 11.319 1.00 94.25 277 PRO A CA 1
ATOM 2161 C C . PRO A 1 277 ? 7.944 -20.944 10.912 1.00 94.25 277 PRO A C 1
ATOM 2163 O O . PRO A 1 277 ? 8.807 -20.297 10.324 1.00 94.25 277 PRO A O 1
ATOM 2166 N N . GLN A 1 278 ? 8.107 -22.239 11.215 1.00 91.69 278 GLN A N 1
ATOM 2167 C CA . GLN A 1 278 ? 9.326 -22.990 10.891 1.00 91.69 278 GLN A CA 1
ATOM 2168 C C . GLN A 1 278 ? 9.474 -23.270 9.390 1.00 91.69 278 GLN A C 1
ATOM 2170 O O . GLN A 1 278 ? 10.589 -23.475 8.918 1.00 91.69 278 GLN A O 1
ATOM 2175 N N . ASN A 1 279 ? 8.369 -23.238 8.641 1.00 91.69 279 ASN A N 1
ATOM 2176 C CA . ASN A 1 279 ? 8.344 -23.519 7.204 1.00 91.69 279 ASN A CA 1
ATOM 2177 C C . ASN A 1 279 ? 8.355 -22.245 6.342 1.00 91.69 279 ASN A C 1
ATOM 2179 O O . ASN A 1 279 ? 8.130 -22.319 5.136 1.00 91.69 279 ASN A O 1
ATOM 2183 N N . LEU A 1 280 ? 8.567 -21.073 6.948 1.00 94.81 280 LEU A N 1
ATOM 2184 C CA . LEU A 1 280 ? 8.533 -19.791 6.248 1.00 94.81 280 LEU A CA 1
ATOM 2185 C C . LEU A 1 280 ? 9.919 -19.374 5.754 1.00 94.81 280 LEU A C 1
ATOM 2187 O O . LEU A 1 280 ? 10.909 -19.464 6.483 1.00 94.81 280 LEU A O 1
ATOM 2191 N N . ALA A 1 281 ? 9.979 -18.809 4.546 1.00 92.50 281 ALA A N 1
ATOM 2192 C CA . ALA A 1 281 ? 11.144 -18.042 4.121 1.00 92.50 281 ALA A CA 1
ATOM 2193 C C . ALA A 1 281 ? 11.352 -16.812 5.031 1.00 92.50 281 ALA A C 1
ATOM 2195 O O . ALA A 1 281 ? 10.420 -16.329 5.679 1.00 92.50 281 ALA A O 1
ATOM 2196 N N . TRP A 1 282 ? 12.564 -16.240 5.051 1.00 89.81 282 TRP A N 1
ATOM 2197 C CA . TRP A 1 282 ? 12.867 -15.088 5.923 1.00 89.81 282 TRP A CA 1
ATOM 2198 C C . TRP A 1 282 ? 11.922 -13.896 5.692 1.00 89.81 282 TRP A C 1
ATOM 2200 O O . TRP A 1 282 ? 11.611 -13.147 6.616 1.00 89.81 282 TRP A O 1
ATOM 2210 N N . SER A 1 283 ? 11.491 -13.690 4.449 1.00 90.94 283 SER A N 1
ATOM 2211 C CA . SER A 1 283 ? 10.633 -12.584 4.012 1.00 90.94 283 SER A CA 1
ATOM 2212 C C . SER A 1 283 ? 9.185 -12.842 4.420 1.00 90.94 283 SER A C 1
ATOM 2214 O O . SER A 1 283 ? 8.512 -11.944 4.915 1.00 90.94 283 SER A O 1
ATOM 2216 N N . GLU A 1 284 ? 8.738 -14.090 4.321 1.00 94.75 284 GLU A N 1
ATOM 2217 C CA . GLU A 1 284 ? 7.431 -14.545 4.787 1.00 94.75 284 GLU A CA 1
ATOM 2218 C C . GLU A 1 284 ? 7.321 -14.444 6.306 1.00 94.75 284 GLU A C 1
ATOM 2220 O O . GLU A 1 284 ? 6.296 -14.009 6.821 1.00 94.75 284 GLU A O 1
ATOM 2225 N N . PHE A 1 285 ? 8.397 -14.737 7.039 1.00 94.06 285 PHE A N 1
ATOM 2226 C CA . PHE A 1 285 ? 8.438 -14.505 8.480 1.00 94.06 285 PHE A CA 1
ATOM 2227 C C . PHE A 1 285 ? 8.290 -13.011 8.829 1.00 94.06 285 PHE A C 1
ATOM 2229 O O . PHE A 1 285 ? 7.573 -12.655 9.771 1.00 94.06 285 PHE A O 1
ATOM 2236 N N . LYS A 1 286 ? 8.908 -12.111 8.044 1.00 92.12 286 LYS A N 1
ATOM 2237 C CA . LYS A 1 286 ? 8.685 -10.658 8.178 1.00 92.12 286 LYS A CA 1
ATOM 2238 C C . LYS A 1 286 ? 7.221 -10.291 7.886 1.00 92.12 286 LYS A C 1
ATOM 2240 O O . LYS A 1 286 ? 6.646 -9.499 8.632 1.00 92.12 286 LYS A O 1
ATOM 2245 N N . LEU A 1 287 ? 6.599 -10.883 6.862 1.00 94.81 287 LEU A N 1
ATOM 2246 C CA . LEU A 1 287 ? 5.182 -10.670 6.531 1.00 94.81 287 LEU A CA 1
ATOM 2247 C C . LEU A 1 287 ? 4.245 -11.144 7.646 1.00 94.81 287 LEU A C 1
ATOM 2249 O O . LEU A 1 287 ? 3.354 -10.393 8.043 1.00 94.81 287 LEU A O 1
ATOM 2253 N N . LEU A 1 288 ? 4.484 -12.336 8.200 1.00 96.69 288 LEU A N 1
ATOM 2254 C CA . LEU A 1 288 ? 3.762 -12.859 9.360 1.00 96.69 288 LEU A CA 1
ATOM 2255 C C . LEU A 1 288 ? 3.839 -11.879 10.532 1.00 96.69 288 LEU A C 1
ATOM 2257 O O . LEU A 1 288 ? 2.815 -11.493 11.091 1.00 96.69 288 LEU A O 1
ATOM 2261 N N . THR A 1 289 ? 5.053 -11.432 10.856 1.00 94.50 289 THR A N 1
ATOM 2262 C CA . THR A 1 289 ? 5.294 -10.495 11.959 1.00 94.50 289 THR A CA 1
ATOM 2263 C C . THR A 1 289 ? 4.553 -9.176 11.741 1.00 94.50 289 THR A C 1
ATOM 2265 O O . THR A 1 289 ? 3.916 -8.671 12.666 1.00 94.50 289 THR A O 1
ATOM 2268 N N . ALA A 1 290 ? 4.585 -8.621 10.526 1.00 93.06 290 ALA A N 1
ATOM 2269 C CA . ALA A 1 290 ? 3.877 -7.386 10.196 1.00 93.06 290 ALA A CA 1
ATOM 2270 C C . ALA A 1 290 ? 2.352 -7.545 10.324 1.00 93.06 290 ALA A C 1
ATOM 2272 O O . ALA A 1 290 ? 1.693 -6.706 10.943 1.00 93.06 290 ALA A O 1
ATOM 2273 N N . ILE A 1 291 ? 1.799 -8.641 9.796 1.00 96.31 291 ILE A N 1
ATOM 2274 C CA . ILE A 1 291 ? 0.369 -8.961 9.873 1.00 96.31 291 ILE A CA 1
ATOM 2275 C C . ILE A 1 291 ? -0.081 -9.108 11.326 1.00 96.31 291 ILE A C 1
ATOM 2277 O O . ILE A 1 291 ? -1.050 -8.464 11.728 1.00 96.31 291 ILE A O 1
ATOM 2281 N N . GLU A 1 292 ? 0.626 -9.905 12.128 1.00 97.00 292 GLU A N 1
ATOM 2282 C CA . GLU A 1 292 ? 0.274 -10.102 13.535 1.00 97.00 292 GLU A CA 1
ATOM 2283 C C . GLU A 1 292 ? 0.466 -8.823 14.357 1.00 97.00 292 GLU A C 1
ATOM 2285 O O . GLU A 1 292 ? -0.337 -8.550 15.243 1.00 97.00 292 GLU A O 1
ATOM 2290 N N . THR A 1 293 ? 1.452 -7.981 14.036 1.00 95.19 293 THR A N 1
ATOM 2291 C CA . THR A 1 293 ? 1.647 -6.681 14.706 1.00 95.19 293 THR A CA 1
ATOM 2292 C C . THR A 1 293 ? 0.479 -5.731 14.438 1.00 95.19 293 THR A C 1
ATOM 2294 O O . THR A 1 293 ? -0.094 -5.163 15.373 1.00 95.19 293 THR A O 1
ATOM 2297 N N . ILE A 1 294 ? 0.083 -5.584 13.168 1.00 95.12 294 ILE A N 1
ATOM 2298 C CA . ILE A 1 294 ? -1.072 -4.769 12.768 1.00 95.12 294 ILE A CA 1
ATOM 2299 C C . ILE A 1 294 ? -2.339 -5.301 13.436 1.00 95.12 294 ILE A C 1
ATOM 2301 O O . ILE A 1 294 ? -3.102 -4.544 14.043 1.00 95.12 294 ILE A O 1
ATOM 2305 N N . HIS A 1 295 ? -2.551 -6.613 13.369 1.00 96.94 295 HIS A N 1
ATOM 2306 C CA . HIS A 1 295 ? -3.761 -7.217 13.891 1.00 96.94 295 HIS A CA 1
ATOM 2307 C C . HIS A 1 295 ? -3.822 -7.147 15.419 1.00 96.94 295 HIS A C 1
ATOM 2309 O O . HIS A 1 295 ? -4.869 -6.809 15.961 1.00 96.94 295 HIS A O 1
ATOM 2315 N N . ALA A 1 296 ? -2.700 -7.323 16.122 1.00 96.88 296 ALA A N 1
ATOM 2316 C CA . ALA A 1 296 ? -2.619 -7.117 17.565 1.00 96.88 296 ALA A CA 1
ATOM 2317 C C . ALA A 1 296 ? -3.012 -5.692 17.967 1.00 96.88 296 ALA A C 1
ATOM 2319 O O . ALA A 1 296 ? -3.745 -5.514 18.944 1.00 96.88 296 ALA A O 1
ATOM 2320 N N . ARG A 1 297 ? -2.575 -4.671 17.215 1.00 96.44 297 ARG A N 1
ATOM 2321 C CA . ARG A 1 297 ? -2.929 -3.267 17.479 1.00 96.44 297 ARG A CA 1
ATOM 2322 C C . ARG A 1 297 ? -4.425 -3.007 17.278 1.00 96.44 297 ARG A C 1
ATOM 2324 O O . ARG A 1 297 ? -5.040 -2.335 18.111 1.00 96.44 297 ARG A O 1
ATOM 2331 N N . ILE A 1 298 ? -5.016 -3.584 16.229 1.00 97.56 298 ILE A N 1
ATOM 2332 C CA . ILE A 1 298 ? -6.462 -3.528 15.970 1.00 97.56 298 ILE A CA 1
ATOM 2333 C C . ILE A 1 298 ? -7.224 -4.239 17.093 1.00 97.56 298 ILE A C 1
ATOM 2335 O O . ILE A 1 298 ? -8.049 -3.620 17.763 1.00 97.56 298 ILE A O 1
ATOM 2339 N N . CYS A 1 299 ? -6.912 -5.512 17.343 1.00 97.19 299 CYS A N 1
ATOM 2340 C CA . CYS A 1 299 ? -7.577 -6.345 18.339 1.00 97.19 299 CYS A CA 1
ATOM 2341 C C . CYS A 1 299 ? -7.505 -5.710 19.728 1.00 97.19 299 CYS A C 1
ATOM 2343 O O . CYS A 1 299 ? -8.535 -5.565 20.375 1.00 97.19 299 CYS A O 1
ATOM 2345 N N . THR A 1 300 ? -6.330 -5.252 20.166 1.00 96.50 300 THR A N 1
ATOM 2346 C CA . THR A 1 300 ? -6.162 -4.611 21.481 1.00 96.50 300 THR A CA 1
ATOM 2347 C C . THR A 1 300 ? -7.034 -3.361 21.620 1.00 96.50 300 THR A C 1
ATOM 2349 O O . THR A 1 300 ? -7.685 -3.178 22.648 1.00 96.50 300 THR A O 1
ATOM 2352 N N . THR A 1 301 ? -7.089 -2.516 20.585 1.00 97.56 301 THR A N 1
ATOM 2353 C CA . THR A 1 301 ? -7.910 -1.295 20.594 1.00 97.56 301 THR A CA 1
ATOM 2354 C C . THR A 1 301 ? -9.404 -1.624 20.621 1.00 97.56 301 THR A C 1
ATOM 2356 O O . THR A 1 301 ? -10.134 -1.093 21.456 1.00 97.56 301 THR A O 1
ATOM 2359 N N . VAL A 1 302 ? -9.865 -2.532 19.753 1.00 97.06 302 VAL A N 1
ATOM 2360 C CA . VAL A 1 302 ? -11.290 -2.888 19.645 1.00 97.06 302 VAL A CA 1
ATOM 2361 C C . VAL A 1 302 ? -11.778 -3.631 20.891 1.00 97.06 302 VAL A C 1
ATOM 2363 O O . VAL A 1 302 ? -12.831 -3.284 21.426 1.00 97.06 302 VAL A O 1
ATOM 2366 N N . PHE A 1 303 ? -11.008 -4.600 21.400 1.00 94.25 303 PHE A N 1
ATOM 2367 C CA . PHE A 1 303 ? -11.323 -5.281 22.659 1.00 94.25 303 PHE A CA 1
ATOM 2368 C C . PHE A 1 303 ? -11.330 -4.314 23.834 1.00 94.25 303 PHE A C 1
ATOM 2370 O O . PHE A 1 303 ? -12.261 -4.342 24.632 1.00 94.25 303 PHE A O 1
ATOM 2377 N N . GLY A 1 304 ? -10.326 -3.440 23.937 1.00 94.06 304 GLY A N 1
ATOM 2378 C CA . GLY A 1 304 ? -10.270 -2.456 25.010 1.00 94.06 304 GLY A CA 1
ATOM 2379 C C . GLY A 1 304 ? -11.493 -1.535 25.012 1.00 94.06 304 GLY A C 1
ATOM 2380 O O . GLY A 1 304 ? -12.058 -1.279 26.074 1.00 94.06 304 GLY A O 1
ATOM 2381 N N . PHE A 1 305 ? -11.944 -1.093 23.833 1.00 95.62 305 PHE A N 1
ATOM 2382 C CA . PHE A 1 305 ? -13.158 -0.289 23.699 1.00 95.62 305 PHE A CA 1
ATOM 2383 C C . PHE A 1 305 ? -14.409 -1.073 24.108 1.00 95.62 305 PHE A C 1
ATOM 2385 O O . PHE A 1 305 ? -15.216 -0.580 24.896 1.00 95.62 305 PHE A O 1
ATOM 2392 N N . TYR A 1 306 ? -14.558 -2.302 23.608 1.00 91.81 306 TYR A N 1
ATOM 2393 C CA . TYR A 1 306 ? -15.676 -3.171 23.968 1.00 91.81 306 TYR A CA 1
ATOM 2394 C C . TYR A 1 306 ? -15.754 -3.402 25.485 1.00 91.81 306 TYR A C 1
ATOM 2396 O O . TYR A 1 306 ? -16.818 -3.241 26.081 1.00 91.81 306 TYR A O 1
ATOM 2404 N N . GLU A 1 307 ? -14.623 -3.713 26.120 1.00 89.06 307 GLU A N 1
ATOM 2405 C CA . GLU A 1 307 ? -14.523 -3.953 27.561 1.00 89.06 307 GLU A CA 1
ATOM 2406 C C . GLU A 1 307 ? -14.845 -2.697 28.382 1.00 89.06 307 GLU A C 1
ATOM 2408 O O . GLU A 1 307 ? -15.561 -2.789 29.380 1.00 89.06 307 GLU A O 1
ATOM 2413 N N . ALA A 1 308 ? -14.386 -1.519 27.938 1.00 91.19 308 ALA A N 1
ATOM 2414 C CA . ALA A 1 308 ? -14.641 -0.240 28.607 1.00 91.19 308 ALA A CA 1
ATOM 2415 C C . ALA A 1 308 ? -16.132 0.135 28.670 1.00 91.19 308 ALA A C 1
ATOM 2417 O O . ALA A 1 308 ? -16.540 0.899 29.545 1.00 91.19 308 ALA A O 1
ATOM 2418 N N . PHE A 1 309 ? -16.940 -0.417 27.763 1.00 90.00 309 PHE A N 1
ATOM 2419 C CA . PHE A 1 309 ? -18.379 -0.184 27.679 1.00 90.00 309 PHE A CA 1
ATOM 2420 C C . PHE A 1 309 ? -19.194 -1.478 27.765 1.00 90.00 309 PHE A C 1
ATOM 2422 O O . PHE A 1 309 ? -20.347 -1.523 27.335 1.00 90.00 309 PHE A O 1
ATOM 2429 N N . ARG A 1 310 ? -18.627 -2.551 28.330 1.00 84.25 310 ARG A N 1
ATOM 2430 C CA . ARG A 1 310 ? -19.277 -3.868 28.413 1.00 84.25 310 ARG A CA 1
ATOM 2431 C C . ARG A 1 310 ? -20.640 -3.821 29.105 1.00 84.25 310 ARG A C 1
ATOM 2433 O O . ARG A 1 310 ? -21.527 -4.564 28.700 1.00 84.25 310 ARG A O 1
ATOM 2440 N N . GLU A 1 311 ? -20.806 -2.954 30.096 1.00 80.56 311 GLU A N 1
ATOM 2441 C CA . GLU A 1 311 ? -22.027 -2.830 30.902 1.00 80.56 311 GLU A CA 1
ATOM 2442 C C . GLU A 1 311 ? -23.186 -2.143 30.163 1.00 80.56 311 GLU A C 1
ATOM 2444 O O . GLU A 1 311 ? -24.336 -2.255 30.588 1.00 80.56 311 GLU A O 1
ATOM 2449 N N . LEU A 1 312 ? -22.921 -1.470 29.034 1.00 78.12 312 LEU A N 1
ATOM 2450 C CA . LEU A 1 312 ? -23.979 -0.849 28.242 1.00 78.12 312 LEU A CA 1
ATOM 2451 C C . LEU A 1 312 ? -24.872 -1.918 27.614 1.00 78.12 312 LEU A C 1
ATOM 2453 O O . LEU A 1 312 ? -24.435 -2.709 26.772 1.00 78.12 312 LEU A O 1
ATOM 2457 N N . GLN A 1 313 ? -26.149 -1.900 27.986 1.00 68.25 313 GLN A N 1
ATOM 2458 C CA . GLN A 1 313 ? -27.152 -2.773 27.392 1.00 68.25 313 GLN A CA 1
ATOM 2459 C C . GLN A 1 313 ? -27.298 -2.460 25.888 1.00 68.25 313 GLN A C 1
ATOM 2461 O O . GLN A 1 313 ? -27.403 -1.288 25.512 1.00 68.25 313 GLN A O 1
ATOM 2466 N N . PRO A 1 314 ? -27.299 -3.482 25.006 1.00 60.09 314 PRO A N 1
ATOM 2467 C CA . PRO A 1 314 ? -27.351 -3.294 23.553 1.00 60.09 314 PRO A CA 1
ATOM 2468 C C . PRO A 1 314 ? -28.676 -2.685 23.068 1.00 60.09 314 PRO A C 1
ATOM 2470 O O . PRO A 1 314 ? -28.722 -2.106 21.986 1.00 60.09 314 PRO A O 1
ATOM 2473 N N . VAL A 1 315 ? -29.737 -2.785 23.872 1.00 55.16 315 VAL A N 1
ATOM 2474 C CA . VAL A 1 315 ? -31.073 -2.255 23.596 1.00 55.16 315 VAL A CA 1
ATOM 2475 C C . VAL A 1 315 ? -31.626 -1.708 24.909 1.00 55.16 315 VAL A C 1
ATOM 2477 O O . VAL A 1 315 ? -31.620 -2.416 25.911 1.00 55.16 315 VAL A O 1
ATOM 2480 N N . SER A 1 316 ? -32.101 -0.465 24.926 1.00 52.66 316 SER A N 1
ATOM 2481 C CA . SER A 1 316 ? -33.052 -0.039 25.953 1.00 52.66 316 SER A CA 1
ATOM 2482 C C . SER A 1 316 ? -34.454 -0.259 25.395 1.00 52.66 316 SER A C 1
ATOM 2484 O O . SER A 1 316 ? -34.782 0.277 24.337 1.00 52.66 316 SER A O 1
ATOM 2486 N N . SER A 1 317 ? -35.280 -1.019 26.119 1.00 45.81 317 SER A N 1
ATOM 2487 C CA . SER A 1 317 ? -36.719 -0.746 26.183 1.00 45.81 317 SER A CA 1
ATOM 2488 C C . SER A 1 317 ? -36.919 0.766 26.312 1.00 45.81 317 SER A C 1
ATOM 2490 O O . SER A 1 317 ? -36.125 1.413 26.990 1.00 45.81 317 SER A O 1
ATOM 2492 N N . GLU A 1 318 ? -37.932 1.324 25.657 1.00 49.69 318 GLU A N 1
ATOM 2493 C CA . GLU A 1 318 ? -38.185 2.762 25.433 1.00 49.69 318 GLU A CA 1
ATOM 2494 C C . GLU A 1 318 ? -38.293 3.662 26.690 1.00 49.69 318 GLU A C 1
ATOM 2496 O O . GLU A 1 318 ? -38.755 4.796 26.607 1.00 49.69 318 GLU A O 1
ATOM 2501 N N . GLN A 1 319 ? -37.866 3.212 27.867 1.00 49.59 319 GLN A N 1
ATOM 2502 C CA . GLN A 1 319 ? -37.968 3.931 29.128 1.00 49.59 319 GLN A CA 1
ATOM 2503 C C . GLN A 1 319 ? -36.685 3.794 29.954 1.00 49.59 319 GLN A C 1
ATOM 2505 O O . GLN A 1 319 ? -36.531 2.872 30.748 1.00 49.59 319 GLN A O 1
ATOM 2510 N N . SER A 1 320 ? -35.784 4.761 29.795 1.00 45.88 320 SER A N 1
ATOM 2511 C CA . SER A 1 320 ? -34.935 5.251 30.887 1.00 45.88 320 SER A CA 1
ATOM 2512 C C . SER A 1 320 ? -34.430 6.647 30.520 1.00 45.88 320 SER A C 1
ATOM 2514 O O . SER A 1 320 ? -33.482 6.802 29.756 1.00 45.88 320 SER A O 1
ATOM 2516 N N . THR A 1 321 ? -35.120 7.667 31.027 1.00 46.38 321 THR A N 1
ATOM 2517 C CA . THR A 1 321 ? -34.834 9.105 30.871 1.00 46.38 321 THR A CA 1
ATOM 2518 C C . THR A 1 321 ? -33.879 9.648 31.939 1.00 46.38 321 THR A C 1
ATOM 2520 O O . THR A 1 321 ? -33.891 10.841 32.221 1.00 46.38 321 THR A O 1
ATOM 2523 N N . GLU A 1 322 ? -33.046 8.807 32.545 1.00 48.16 322 GLU A N 1
ATOM 2524 C CA . GLU A 1 322 ? -32.074 9.257 33.541 1.00 48.16 322 GLU A CA 1
ATOM 2525 C C . GLU A 1 322 ? -30.659 9.049 33.011 1.00 48.16 322 GLU A C 1
ATOM 2527 O O . GLU A 1 322 ? -30.182 7.923 32.874 1.00 48.16 322 GLU A O 1
ATOM 2532 N N . ASP A 1 323 ? -30.017 10.176 32.688 1.00 51.66 323 ASP A N 1
ATOM 2533 C CA . ASP A 1 323 ? -28.588 10.305 32.408 1.00 51.66 323 ASP A CA 1
ATOM 2534 C C . ASP A 1 323 ? -27.847 9.800 33.651 1.00 51.66 323 ASP A C 1
ATOM 2536 O O . ASP A 1 323 ? -27.643 10.531 34.623 1.00 51.66 323 ASP A O 1
ATOM 2540 N N . SER A 1 324 ? -27.550 8.496 33.685 1.00 51.19 324 SER A N 1
ATOM 2541 C CA . SER A 1 324 ? -26.753 7.906 34.753 1.00 51.19 324 SER A CA 1
ATOM 2542 C C . SER A 1 324 ? -25.464 8.720 34.813 1.00 51.19 324 SER A C 1
ATOM 2544 O O . SER A 1 324 ? -24.743 8.756 33.817 1.00 51.19 324 SER A O 1
ATOM 2546 N N . GLY A 1 325 ? -25.217 9.413 35.929 1.00 52.38 325 GLY A N 1
ATOM 2547 C CA . GLY A 1 325 ? -24.147 10.403 36.133 1.00 52.38 325 GLY A CA 1
ATOM 2548 C C . GLY A 1 325 ? -22.714 9.859 36.061 1.00 52.38 325 GLY A C 1
ATOM 2549 O O . GLY A 1 325 ? -21.845 10.270 36.824 1.00 52.38 325 GLY A O 1
ATOM 2550 N N . THR A 1 326 ? -22.460 8.907 35.170 1.00 64.06 326 THR A N 1
ATOM 2551 C CA . THR A 1 326 ? -21.151 8.407 34.788 1.00 64.06 326 THR A CA 1
ATOM 2552 C C . THR A 1 326 ? -20.615 9.267 33.649 1.00 64.06 326 THR A C 1
ATOM 2554 O O . THR A 1 326 ? -21.318 9.534 32.676 1.00 64.06 326 THR A O 1
ATOM 2557 N N . ASP A 1 327 ? -19.351 9.685 33.741 1.00 81.12 327 ASP A N 1
ATOM 2558 C CA . ASP A 1 327 ? -18.645 10.387 32.663 1.00 81.12 327 ASP A CA 1
ATOM 2559 C C . ASP A 1 327 ? -18.352 9.426 31.494 1.00 81.12 327 ASP A C 1
ATOM 2561 O O . ASP A 1 327 ? -17.232 8.975 31.242 1.00 81.12 327 ASP A O 1
ATOM 2565 N N . TRP A 1 328 ? -19.404 8.980 30.812 1.00 84.88 328 TRP A N 1
ATOM 2566 C CA . TRP A 1 328 ? -19.290 8.145 29.626 1.00 84.88 328 TRP A CA 1
ATOM 2567 C C . TRP A 1 328 ? -18.883 8.980 28.411 1.00 84.88 328 TRP A C 1
ATOM 2569 O O . TRP A 1 328 ? -18.204 8.448 27.537 1.00 84.88 328 TRP A O 1
ATOM 2579 N N . LYS A 1 329 ? -19.242 10.273 28.366 1.00 90.31 329 LYS A N 1
ATOM 2580 C CA . LYS A 1 329 ? -18.891 11.193 27.271 1.00 90.31 329 LYS A CA 1
ATOM 2581 C C . LYS A 1 329 ? -17.387 11.447 27.213 1.00 90.31 329 LYS A C 1
ATOM 2583 O O . LYS A 1 329 ? -16.800 11.287 26.144 1.00 90.31 329 LYS A O 1
ATOM 2588 N N . GLY A 1 330 ? -16.751 11.744 28.351 1.00 91.38 330 GLY A N 1
ATOM 2589 C CA . GLY A 1 330 ? -15.297 11.879 28.448 1.00 91.38 330 GLY A CA 1
ATOM 2590 C C . GLY A 1 330 ? -14.591 10.611 27.972 1.00 91.38 330 GLY A C 1
ATOM 2591 O O . GLY A 1 330 ? -13.805 10.655 27.025 1.00 91.38 330 GLY A O 1
ATOM 2592 N N . ARG A 1 331 ? -14.977 9.450 28.520 1.00 92.25 331 ARG A N 1
ATOM 2593 C CA . ARG A 1 331 ? -14.454 8.137 28.095 1.00 92.25 331 ARG A CA 1
ATOM 2594 C C . ARG A 1 331 ? -14.684 7.851 26.608 1.00 92.25 331 ARG A C 1
ATOM 2596 O O . ARG A 1 331 ? -13.794 7.330 25.941 1.00 92.25 331 ARG A O 1
ATOM 2603 N N . ALA A 1 332 ? -15.855 8.181 26.064 1.00 93.94 332 ALA A N 1
ATOM 2604 C CA . ALA A 1 332 ? -16.153 8.004 24.643 1.00 93.94 332 ALA A CA 1
ATOM 2605 C C . ALA A 1 332 ? -15.245 8.885 23.773 1.00 93.94 332 ALA A C 1
ATOM 2607 O O . ALA A 1 332 ? -14.736 8.409 22.759 1.00 93.94 332 ALA A O 1
ATOM 2608 N N . GLY A 1 333 ? -14.971 10.122 24.199 1.00 95.31 333 GLY A N 1
ATOM 2609 C CA . GLY A 1 333 ? -14.001 11.010 23.556 1.00 95.31 333 GLY A CA 1
ATOM 2610 C C . GLY A 1 333 ? -12.560 10.486 23.619 1.00 95.31 333 GLY A C 1
ATOM 2611 O O . GLY A 1 333 ? -11.819 10.589 22.642 1.00 95.31 333 GLY A O 1
ATOM 2612 N N . GLU A 1 334 ? -12.146 9.864 24.726 1.00 95.50 334 GLU A N 1
ATOM 2613 C CA . GLU A 1 334 ? -10.843 9.185 24.817 1.00 95.50 334 GLU A CA 1
ATOM 2614 C C . GLU A 1 334 ? -10.728 8.024 23.828 1.00 95.50 334 GLU A C 1
ATOM 2616 O O . GLU A 1 334 ? -9.729 7.907 23.116 1.00 95.50 334 GLU A O 1
ATOM 2621 N N . TRP A 1 335 ? -11.758 7.184 23.742 1.00 97.12 335 TRP A N 1
ATOM 2622 C CA . TRP A 1 335 ? -11.782 6.084 22.783 1.00 97.12 335 TRP A CA 1
ATOM 2623 C C . TRP A 1 335 ? -11.840 6.574 21.342 1.00 97.12 335 TRP A C 1
ATOM 2625 O O . TRP A 1 335 ? -11.144 6.016 20.498 1.00 97.12 335 TRP A O 1
ATOM 2635 N N . GLN A 1 336 ? -12.580 7.648 21.060 1.00 97.50 336 GLN A N 1
ATOM 2636 C CA . GLN A 1 336 ? -12.591 8.267 19.738 1.00 97.50 336 GLN A CA 1
ATOM 2637 C C . GLN A 1 336 ? -11.174 8.667 19.305 1.00 97.50 336 GLN A C 1
ATOM 2639 O O . GLN A 1 336 ? -10.779 8.364 18.181 1.00 97.50 336 GLN A O 1
ATOM 2644 N N . ARG A 1 337 ? -10.385 9.273 20.205 1.00 97.00 337 ARG A N 1
ATOM 2645 C CA . ARG A 1 337 ? -8.973 9.602 19.945 1.00 97.00 337 ARG A CA 1
ATOM 2646 C C . ARG A 1 337 ? -8.123 8.360 19.687 1.00 97.00 337 ARG A C 1
ATOM 2648 O O . ARG A 1 337 ? -7.375 8.350 18.719 1.00 97.00 337 ARG A O 1
ATOM 2655 N N . LYS A 1 338 ? -8.298 7.284 20.460 1.00 97.56 338 LYS A N 1
ATOM 2656 C CA . LYS A 1 338 ? -7.590 6.011 20.218 1.00 97.56 338 LYS A CA 1
ATOM 2657 C C . LYS A 1 338 ? -7.911 5.396 18.851 1.00 97.56 338 LYS A C 1
ATOM 2659 O O . LYS A 1 338 ? -7.025 4.819 18.229 1.00 97.56 338 LYS A O 1
ATOM 2664 N N . PHE A 1 339 ? -9.151 5.518 18.369 1.00 97.75 339 PHE A N 1
ATOM 2665 C CA . PHE A 1 339 ? -9.506 5.088 17.011 1.00 97.75 339 PHE A CA 1
ATOM 2666 C C . PHE A 1 339 ? -8.903 6.002 15.937 1.00 97.75 339 PHE A C 1
ATOM 2668 O O . PHE A 1 339 ? -8.420 5.485 14.937 1.00 97.75 339 PHE A O 1
ATOM 2675 N N . ILE A 1 340 ? -8.844 7.323 16.161 1.00 95.69 340 ILE A N 1
ATOM 2676 C CA . ILE A 1 340 ? -8.124 8.255 15.272 1.00 95.69 340 ILE A CA 1
ATOM 2677 C C . ILE A 1 340 ? -6.642 7.870 15.176 1.00 95.69 340 ILE A C 1
ATOM 2679 O O . ILE A 1 340 ? -6.118 7.749 14.075 1.00 95.69 340 ILE A O 1
ATOM 2683 N N . GLU A 1 341 ? -5.982 7.628 16.309 1.00 93.94 341 GLU A N 1
ATOM 2684 C CA . GLU A 1 341 ? -4.578 7.200 16.356 1.00 93.94 341 GLU A CA 1
ATOM 2685 C C . GLU A 1 341 ? -4.368 5.844 15.666 1.00 93.94 341 GLU A C 1
ATOM 2687 O O . GLU A 1 341 ? -3.365 5.644 14.986 1.00 93.94 341 GLU A O 1
ATOM 2692 N N . LEU A 1 342 ? -5.312 4.906 15.814 1.00 95.50 342 LEU A N 1
ATOM 2693 C CA . LEU A 1 342 ? -5.271 3.622 15.113 1.00 95.50 342 LEU A CA 1
ATOM 2694 C C . LEU A 1 342 ? -5.412 3.804 13.598 1.00 95.50 342 LEU A C 1
ATOM 2696 O O . LEU A 1 342 ? -4.652 3.202 12.849 1.00 95.50 342 LEU A O 1
ATOM 2700 N N . GLU A 1 343 ? -6.363 4.617 13.142 1.00 93.44 343 GLU A N 1
ATOM 2701 C CA . GLU A 1 343 ? -6.533 4.930 11.720 1.00 93.44 343 GLU A CA 1
ATOM 2702 C C . GLU A 1 343 ? -5.280 5.621 11.159 1.00 93.44 343 GLU A C 1
ATOM 2704 O O . GLU A 1 343 ? -4.787 5.224 10.113 1.00 93.44 343 GLU A O 1
ATOM 2709 N N . GLN A 1 344 ? -4.681 6.569 11.881 1.00 89.75 344 GLN A N 1
ATOM 2710 C CA . GLN A 1 344 ? -3.425 7.212 11.470 1.00 89.75 344 GLN A CA 1
ATOM 2711 C C . GLN A 1 344 ? -2.236 6.244 11.430 1.00 89.75 344 GLN A C 1
ATOM 2713 O O . GLN A 1 344 ? -1.382 6.361 10.562 1.00 89.75 344 GLN A O 1
ATOM 2718 N N . PHE A 1 345 ? -2.173 5.285 12.355 1.00 89.88 345 PHE A N 1
ATOM 2719 C CA . PHE A 1 345 ? -1.149 4.238 12.354 1.00 89.88 345 PHE A CA 1
ATOM 2720 C C . PHE A 1 345 ? -1.301 3.283 11.162 1.00 89.88 345 PHE A C 1
ATOM 2722 O O . PHE A 1 345 ? -0.311 2.850 10.577 1.00 89.88 345 PHE A O 1
ATOM 2729 N N . LEU A 1 346 ? -2.540 2.912 10.831 1.00 91.62 346 LEU A N 1
ATOM 2730 C CA . LEU A 1 346 ? -2.828 1.985 9.738 1.00 91.62 346 LEU A CA 1
ATOM 2731 C C . LEU A 1 346 ? -2.671 2.649 8.368 1.00 91.62 346 LEU A C 1
ATOM 2733 O O . LEU A 1 346 ? -2.223 1.977 7.442 1.00 91.62 346 LEU A O 1
ATOM 2737 N N . ASP A 1 347 ? -3.089 3.917 8.259 1.00 87.88 347 ASP A N 1
ATOM 2738 C CA . ASP A 1 347 ? -3.022 4.782 7.073 1.00 87.88 347 ASP A CA 1
ATOM 2739 C C . ASP A 1 347 ? -3.311 4.011 5.766 1.00 87.88 347 ASP A C 1
ATOM 2741 O O . ASP A 1 347 ? -2.561 3.983 4.789 1.00 87.88 347 ASP A O 1
ATOM 2745 N N . TRP A 1 348 ? -4.416 3.255 5.783 1.00 88.88 348 TRP A N 1
ATOM 2746 C CA . TRP A 1 348 ? -4.768 2.378 4.678 1.00 88.88 348 TRP A CA 1
ATOM 2747 C C . TRP A 1 348 ? -5.217 3.177 3.465 1.00 88.88 348 TRP A C 1
ATOM 2749 O O . TRP A 1 348 ? -6.133 3.995 3.540 1.00 88.88 348 TRP A O 1
ATOM 2759 N N . LYS A 1 349 ? -4.674 2.810 2.300 1.00 82.69 349 LYS A N 1
ATOM 2760 C CA . LYS A 1 349 ? -4.979 3.441 1.007 1.00 82.69 349 LYS A CA 1
ATOM 2761 C C . LYS A 1 349 ? -6.473 3.616 0.714 1.00 82.69 349 LYS A C 1
ATOM 2763 O O . LYS A 1 349 ? -6.857 4.566 0.054 1.00 82.69 349 LYS A O 1
ATOM 2768 N N . MET A 1 350 ? -7.323 2.714 1.210 1.00 85.38 350 MET A N 1
ATOM 2769 C CA . MET A 1 350 ? -8.769 2.756 0.968 1.00 85.38 350 MET A CA 1
ATOM 2770 C C . MET A 1 350 ? -9.477 3.950 1.626 1.00 85.38 350 MET A C 1
ATOM 2772 O O . MET A 1 350 ? -10.627 4.220 1.292 1.00 85.38 350 MET A O 1
ATOM 2776 N N . TRP A 1 351 ? -8.825 4.628 2.573 1.00 87.06 351 TRP A N 1
ATOM 2777 C CA . TRP A 1 351 ? -9.324 5.863 3.181 1.00 87.06 351 TRP A CA 1
ATOM 2778 C C . TRP A 1 351 ? -8.943 7.108 2.379 1.00 87.06 351 TRP A C 1
ATOM 2780 O O . TRP A 1 351 ? -9.609 8.132 2.503 1.00 87.06 351 TRP A O 1
ATOM 2790 N N . ASN A 1 352 ? -7.957 6.989 1.488 1.00 81.38 352 ASN A N 1
ATOM 2791 C CA . ASN A 1 352 ? -7.607 7.997 0.493 1.00 81.38 352 ASN A CA 1
ATOM 2792 C C . ASN A 1 352 ? -8.464 7.783 -0.764 1.00 81.38 352 ASN A C 1
ATOM 2794 O O . ASN A 1 352 ? -7.961 7.451 -1.834 1.00 81.38 352 ASN A O 1
ATOM 2798 N N . ALA A 1 353 ? -9.780 7.946 -0.617 1.00 83.56 353 ALA A N 1
ATOM 2799 C CA . ALA A 1 353 ? -10.765 7.819 -1.689 1.00 83.56 353 ALA A CA 1
ATOM 2800 C C . ALA A 1 353 ? -11.725 9.019 -1.701 1.00 83.56 353 ALA A C 1
ATOM 2802 O O . ALA A 1 353 ? -11.779 9.798 -0.748 1.00 83.56 353 ALA A O 1
ATOM 2803 N N . CYS A 1 354 ? -12.497 9.164 -2.779 1.00 88.00 354 CYS A N 1
ATOM 2804 C CA . CYS A 1 354 ? -13.487 10.230 -2.891 1.00 88.00 354 CYS A CA 1
ATOM 2805 C C . CYS A 1 354 ? -14.551 10.105 -1.798 1.00 88.00 354 CYS A C 1
ATOM 2807 O O . CYS A 1 354 ? -15.042 9.013 -1.501 1.00 88.00 354 CYS A O 1
ATOM 2809 N N . LYS A 1 355 ? -14.910 11.248 -1.203 1.00 86.06 355 LYS A N 1
ATOM 2810 C CA . LYS A 1 355 ? -15.914 11.335 -0.127 1.00 86.06 355 LYS A CA 1
ATOM 2811 C C . LYS A 1 355 ? -17.316 10.958 -0.613 1.00 86.06 355 LYS A C 1
ATOM 2813 O O . LYS A 1 355 ? -18.138 10.501 0.178 1.00 86.06 355 LYS A O 1
ATOM 2818 N N . GLU A 1 356 ? -17.570 11.143 -1.902 1.00 89.06 356 GLU A N 1
ATOM 2819 C CA . GLU A 1 356 ? -18.816 10.804 -2.575 1.00 89.06 356 GLU A CA 1
ATOM 2820 C C . GLU A 1 356 ? -18.591 9.779 -3.690 1.00 89.06 356 GLU A C 1
ATOM 2822 O O . GLU A 1 356 ? -17.477 9.586 -4.182 1.00 89.06 356 GLU A O 1
ATOM 2827 N N . VAL A 1 357 ? -19.673 9.101 -4.075 1.00 90.75 357 VAL A N 1
ATOM 2828 C CA . VAL A 1 357 ? -19.676 8.231 -5.252 1.00 90.75 357 VAL A CA 1
ATOM 2829 C C . VAL A 1 357 ? -19.771 9.125 -6.483 1.00 90.75 357 VAL A C 1
ATOM 2831 O O . VAL A 1 357 ? -20.760 9.840 -6.638 1.00 90.75 357 VAL A O 1
ATOM 2834 N N . CYS A 1 358 ? -18.754 9.078 -7.341 1.00 91.69 358 CYS A N 1
ATOM 2835 C CA . CYS A 1 358 ? -18.716 9.875 -8.564 1.00 91.69 358 CYS A CA 1
ATOM 2836 C C . CYS A 1 358 ? -19.860 9.515 -9.521 1.00 91.69 358 CYS A C 1
ATOM 2838 O O . CYS A 1 358 ? -20.337 8.374 -9.544 1.00 91.69 358 CYS A O 1
ATOM 2840 N N . LYS A 1 359 ? -20.303 10.495 -10.316 1.00 94.88 359 LYS A N 1
ATOM 2841 C CA . LYS A 1 359 ? -21.325 10.283 -11.350 1.00 94.88 359 LYS A CA 1
ATOM 2842 C C . LYS A 1 359 ? -20.822 9.342 -12.457 1.00 94.88 359 LYS A C 1
ATOM 2844 O O . LYS A 1 359 ? -19.618 9.149 -12.591 1.00 94.88 359 LYS A O 1
ATOM 2849 N N . PRO A 1 360 ? -21.715 8.777 -13.295 1.00 92.94 360 PRO A N 1
ATOM 2850 C CA . PRO A 1 360 ? -21.312 7.871 -14.376 1.00 92.94 360 PRO A CA 1
ATOM 2851 C C . PRO A 1 360 ? -20.321 8.459 -15.397 1.00 92.94 360 PRO A C 1
ATOM 2853 O O . PRO A 1 360 ? -19.612 7.708 -16.061 1.00 92.94 360 PRO A O 1
ATOM 2856 N N . ASP A 1 361 ? -20.287 9.781 -15.557 1.00 91.44 361 ASP A N 1
ATOM 2857 C CA . ASP A 1 361 ? -19.370 10.514 -16.436 1.00 91.44 361 ASP A CA 1
ATOM 2858 C C . ASP A 1 361 ? -18.121 11.051 -15.713 1.00 91.44 361 ASP A C 1
ATOM 2860 O O . ASP A 1 361 ? -17.258 11.662 -16.347 1.00 91.44 361 ASP A O 1
ATOM 2864 N N . GLU A 1 362 ? -17.998 10.782 -14.414 1.00 92.38 362 GLU A N 1
ATOM 2865 C CA . GLU A 1 362 ? -16.898 11.206 -13.554 1.00 92.38 362 GLU A CA 1
ATOM 2866 C C . GLU A 1 362 ? -16.037 10.009 -13.114 1.00 92.38 362 GLU A C 1
ATOM 2868 O O . GLU A 1 362 ? -16.486 8.863 -13.072 1.00 92.38 362 GLU A O 1
ATOM 2873 N N . VAL A 1 363 ? -14.789 10.281 -12.731 1.00 90.44 363 VAL A N 1
ATOM 2874 C CA . VAL A 1 363 ? -13.905 9.312 -12.067 1.00 90.44 363 VAL A CA 1
ATOM 2875 C C . VAL A 1 363 ? -13.391 9.865 -10.752 1.00 90.44 363 VAL A C 1
ATOM 2877 O O . VAL A 1 363 ? -13.214 11.076 -10.610 1.00 90.44 363 VAL A O 1
ATOM 2880 N N . CYS A 1 364 ? -13.114 8.974 -9.798 1.00 88.62 364 CYS A N 1
ATOM 2881 C CA . CYS A 1 364 ? -12.454 9.363 -8.561 1.00 88.62 364 CYS A CA 1
ATOM 2882 C C . CYS A 1 364 ? -10.960 9.566 -8.818 1.00 88.62 364 CYS A C 1
ATOM 2884 O O . CYS A 1 364 ? -10.184 8.608 -8.854 1.00 88.62 364 CYS A O 1
ATOM 2886 N N . TYR A 1 365 ? -10.568 10.816 -9.032 1.00 86.00 365 TYR A N 1
ATOM 2887 C CA . TYR A 1 365 ? -9.196 11.186 -9.326 1.00 86.00 365 TYR A CA 1
ATOM 2888 C C . TYR A 1 365 ? -8.395 11.364 -8.040 1.00 86.00 365 TYR A C 1
ATOM 2890 O O . TYR A 1 365 ? -8.813 12.074 -7.126 1.00 86.00 365 TYR A O 1
ATOM 2898 N N . GLN A 1 366 ? -7.222 10.732 -7.991 1.00 82.38 366 GLN A N 1
ATOM 2899 C CA . GLN A 1 366 ? -6.218 10.972 -6.964 1.00 82.38 366 GLN A CA 1
ATOM 2900 C C . GLN A 1 366 ? -5.123 11.888 -7.538 1.00 82.38 366 GLN A C 1
ATOM 2902 O O . GLN A 1 366 ? -4.569 11.538 -8.584 1.00 82.38 366 GLN A O 1
ATOM 2907 N N . PRO A 1 367 ? -4.771 13.007 -6.874 1.00 78.12 367 PRO A N 1
ATOM 2908 C CA . PRO A 1 367 ? -3.731 13.929 -7.335 1.00 78.12 367 PRO A CA 1
ATOM 2909 C C . PRO A 1 367 ? -2.337 13.289 -7.319 1.00 78.12 367 PRO A C 1
ATOM 2911 O O . PRO A 1 367 ? -1.592 13.389 -6.345 1.00 78.12 367 PRO A O 1
ATOM 2914 N N . ILE A 1 368 ? -1.992 12.584 -8.396 1.00 76.31 368 ILE A N 1
ATOM 2915 C CA . ILE A 1 368 ? -0.703 11.910 -8.559 1.00 76.31 368 ILE A CA 1
ATOM 2916 C C . ILE A 1 368 ? -0.073 12.231 -9.916 1.00 76.31 368 ILE A C 1
ATOM 2918 O O . ILE A 1 368 ? -0.740 12.622 -10.880 1.00 76.31 368 ILE A O 1
ATOM 2922 N N . TRP A 1 369 ? 1.245 12.061 -9.996 1.00 75.50 369 TRP A N 1
ATOM 2923 C CA . TRP A 1 369 ? 1.984 12.094 -11.257 1.00 75.50 369 TRP A CA 1
ATOM 2924 C C . TRP A 1 369 ? 1.389 11.092 -12.268 1.00 75.50 369 TRP A C 1
ATOM 2926 O O . TRP A 1 369 ? 1.010 9.996 -11.856 1.00 75.50 369 TRP A O 1
ATOM 2936 N N . PRO A 1 370 ? 1.336 11.394 -13.583 1.00 68.12 370 PRO A N 1
ATOM 2937 C CA . PRO A 1 370 ? 1.713 12.632 -14.283 1.00 68.12 370 PRO A CA 1
ATOM 2938 C C . PRO A 1 370 ? 0.628 13.717 -14.389 1.00 68.12 370 PRO A C 1
ATOM 2940 O O . PRO A 1 370 ? 0.885 14.742 -15.018 1.00 68.12 370 PRO A O 1
ATOM 2943 N N . VAL A 1 371 ? -0.568 13.509 -13.831 1.00 68.31 371 VAL A N 1
ATOM 2944 C CA . VAL A 1 371 ? -1.713 14.417 -14.049 1.00 68.31 371 VAL A CA 1
ATOM 2945 C C . VAL A 1 371 ? -1.587 15.696 -13.232 1.00 68.31 371 VAL A C 1
ATOM 2947 O O . VAL A 1 371 ? -1.771 16.784 -13.767 1.00 68.31 371 VAL A O 1
ATOM 2950 N N . ALA A 1 372 ? -1.189 15.596 -11.963 1.00 63.41 372 ALA A N 1
ATOM 2951 C CA . ALA A 1 372 ? -0.975 16.761 -11.108 1.00 63.41 372 ALA A CA 1
ATOM 2952 C C . ALA A 1 372 ? 0.344 17.487 -11.456 1.00 63.41 372 ALA A C 1
ATOM 2954 O O . ALA A 1 372 ? 1.284 17.525 -10.663 1.00 63.41 372 ALA A O 1
ATOM 2955 N N . ARG A 1 373 ? 0.463 18.054 -12.666 1.00 50.12 373 ARG A N 1
ATOM 2956 C CA . ARG A 1 373 ? 1.671 18.777 -13.128 1.00 50.12 373 ARG A CA 1
ATOM 2957 C C . ARG A 1 373 ? 2.032 19.981 -12.262 1.00 50.12 373 ARG A C 1
ATOM 2959 O O . ARG A 1 373 ? 3.174 20.431 -12.289 1.00 50.12 373 ARG A O 1
ATOM 2966 N N . THR A 1 374 ? 1.049 20.522 -11.555 1.00 43.84 374 THR A N 1
ATOM 2967 C CA . THR A 1 374 ? 1.118 21.697 -10.681 1.00 43.84 374 THR A CA 1
ATOM 2968 C C . THR A 1 374 ? 1.913 21.447 -9.396 1.00 43.84 374 THR A C 1
ATOM 2970 O O . THR A 1 374 ? 2.408 22.408 -8.810 1.00 43.84 374 THR A O 1
ATOM 2973 N N . ILE A 1 375 ? 2.101 20.181 -8.999 1.00 47.41 375 ILE A N 1
ATOM 2974 C CA . ILE A 1 375 ? 2.718 19.782 -7.718 1.00 47.41 375 ILE A CA 1
ATOM 2975 C C . ILE A 1 375 ? 4.196 19.376 -7.879 1.00 47.41 375 ILE A C 1
ATOM 2977 O O . ILE A 1 375 ? 4.974 19.412 -6.927 1.00 47.41 375 ILE A O 1
ATOM 2981 N N . TYR A 1 376 ? 4.630 19.012 -9.089 1.00 49.84 376 TYR A N 1
ATOM 2982 C CA . TYR A 1 376 ? 5.973 18.479 -9.324 1.00 49.84 376 TYR A CA 1
ATOM 2983 C C . TYR A 1 376 ? 6.818 19.484 -10.100 1.00 49.84 376 TYR A C 1
ATOM 2985 O O . TYR A 1 376 ? 6.435 19.918 -11.185 1.00 49.84 376 TYR A O 1
ATOM 2993 N N . HIS A 1 377 ? 7.967 19.865 -9.533 1.00 46.34 377 HIS A N 1
ATOM 2994 C CA . HIS A 1 377 ? 8.912 20.825 -10.104 1.00 46.34 377 HIS A CA 1
ATOM 2995 C C . HIS A 1 377 ? 9.371 20.409 -11.512 1.00 46.34 377 HIS A C 1
ATOM 2997 O O . HIS A 1 377 ? 10.398 19.757 -11.694 1.00 46.34 377 HIS A O 1
ATOM 3003 N N . LEU A 1 378 ? 8.617 20.812 -12.534 1.00 47.25 378 LEU A N 1
ATOM 3004 C CA . LEU A 1 378 ? 9.107 20.835 -13.902 1.00 47.25 378 LEU A CA 1
ATOM 3005 C C . LEU A 1 378 ? 10.264 21.847 -13.957 1.00 47.25 378 LEU A C 1
ATOM 3007 O O . LEU A 1 378 ? 10.105 22.961 -13.442 1.00 47.25 378 LEU A O 1
ATOM 3011 N N . PRO A 1 379 ? 11.407 21.509 -14.581 1.00 42.84 379 PRO A N 1
ATOM 3012 C CA . PRO A 1 379 ? 12.520 22.440 -14.724 1.00 42.84 379 PRO A CA 1
ATOM 3013 C C . PRO A 1 379 ? 12.037 23.779 -15.306 1.00 42.84 379 PRO A C 1
ATOM 3015 O O . PRO A 1 379 ? 11.497 23.822 -16.411 1.00 42.84 379 PRO A O 1
ATOM 3018 N N . GLY A 1 380 ? 12.199 24.872 -14.550 1.00 43.66 380 GLY A N 1
ATOM 3019 C CA . GLY A 1 380 ? 11.886 26.232 -15.006 1.00 43.66 380 GLY A CA 1
ATOM 3020 C C . GLY A 1 380 ? 10.448 26.738 -14.802 1.00 43.66 380 GLY A C 1
ATOM 3021 O O . GLY A 1 380 ? 10.115 27.776 -15.373 1.00 43.66 380 GLY A O 1
ATOM 3022 N N . LYS A 1 381 ? 9.591 26.075 -14.007 1.00 43.62 381 LYS A N 1
ATOM 3023 C CA . LYS A 1 381 ? 8.265 26.614 -13.627 1.00 43.62 381 LYS A CA 1
ATOM 3024 C C . LYS A 1 381 ? 8.150 26.899 -12.127 1.00 43.62 381 LYS A C 1
ATOM 3026 O O . LYS A 1 381 ? 8.542 26.076 -11.306 1.00 43.62 381 LYS A O 1
ATOM 3031 N N . ASN A 1 382 ? 7.573 28.055 -11.785 1.00 36.72 382 ASN A N 1
ATOM 3032 C CA . ASN A 1 382 ? 7.222 28.396 -10.404 1.00 36.72 382 ASN A CA 1
ATOM 3033 C C . ASN A 1 382 ? 6.087 27.483 -9.904 1.00 36.72 382 ASN A C 1
ATOM 3035 O O . ASN A 1 382 ? 5.164 27.215 -10.679 1.00 36.72 382 ASN A O 1
ATOM 3039 N N . PRO A 1 383 ? 6.129 27.030 -8.639 1.00 42.16 383 PRO A N 1
ATOM 3040 C CA . PRO A 1 383 ? 5.075 26.205 -8.062 1.00 42.16 383 PRO A CA 1
ATOM 3041 C C . PRO A 1 383 ? 3.762 26.992 -7.995 1.00 42.16 383 PRO A C 1
ATOM 3043 O O . PRO A 1 383 ? 3.721 28.132 -7.528 1.00 42.16 383 PRO A O 1
ATOM 3046 N N . THR A 1 384 ? 2.685 26.388 -8.484 1.00 43.16 384 THR A N 1
ATOM 3047 C CA . THR A 1 384 ? 1.316 26.791 -8.141 1.00 43.16 384 THR A CA 1
ATOM 3048 C C . THR A 1 384 ? 1.000 26.337 -6.711 1.00 43.16 384 THR A C 1
ATOM 3050 O O . THR A 1 384 ? 1.627 25.384 -6.252 1.00 43.16 384 THR A O 1
ATOM 3053 N N . PRO A 1 385 ? 0.074 27.004 -5.991 1.00 42.16 385 PRO A N 1
ATOM 3054 C CA . PRO A 1 385 ? -0.311 26.605 -4.637 1.00 42.16 385 PRO A CA 1
ATOM 3055 C C . PRO A 1 385 ? -0.666 25.120 -4.602 1.00 42.16 385 PRO A C 1
ATOM 3057 O O . PRO A 1 385 ? -1.335 24.658 -5.525 1.00 42.16 385 PRO A O 1
ATOM 3060 N N . ASP A 1 386 ? -0.203 24.416 -3.566 1.00 49.28 386 ASP A N 1
ATOM 3061 C CA . ASP A 1 386 ? -0.427 22.985 -3.362 1.00 49.28 386 ASP A CA 1
ATOM 3062 C C . ASP A 1 386 ? -1.898 22.639 -3.641 1.00 49.28 386 ASP A C 1
ATOM 3064 O O . ASP A 1 386 ? -2.789 22.991 -2.863 1.00 49.28 386 ASP A O 1
ATOM 3068 N N . GLU A 1 387 ? -2.171 21.969 -4.765 1.00 51.38 387 GLU A N 1
ATOM 3069 C CA . GLU A 1 387 ? -3.440 21.268 -4.910 1.00 51.38 387 GLU A CA 1
ATOM 3070 C C . GLU A 1 387 ? -3.504 20.270 -3.750 1.00 51.38 387 GLU A C 1
ATOM 3072 O O . GLU A 1 387 ? -2.552 19.503 -3.554 1.00 51.38 387 GLU A O 1
ATOM 3077 N N . PRO A 1 388 ? -4.567 20.289 -2.929 1.00 53.38 388 PRO A N 1
ATOM 3078 C CA . PRO A 1 388 ? -4.674 19.336 -1.844 1.00 53.38 388 PRO A CA 1
ATOM 3079 C C . PRO A 1 388 ? -4.607 17.929 -2.444 1.00 53.38 388 PRO A C 1
ATOM 3081 O O . PRO A 1 388 ? -5.322 17.635 -3.399 1.00 53.38 388 PRO A O 1
ATOM 3084 N N . PHE A 1 389 ? -3.789 17.048 -1.858 1.00 68.38 389 PHE A N 1
ATOM 3085 C CA . PHE A 1 389 ? -3.702 15.612 -2.179 1.00 68.38 389 PHE A CA 1
ATOM 3086 C C . PHE A 1 389 ? -5.026 14.849 -1.912 1.00 68.38 389 PHE A C 1
ATOM 3088 O O . PHE A 1 389 ? -5.030 13.631 -1.742 1.00 68.38 389 PHE A O 1
ATOM 3095 N N . GLU A 1 390 ? -6.160 15.550 -1.845 1.00 79.62 390 GLU A N 1
ATOM 3096 C CA . GLU A 1 390 ? -7.478 15.001 -1.575 1.00 79.62 390 GLU A CA 1
ATOM 3097 C C . GLU A 1 390 ? -8.112 14.458 -2.867 1.00 79.62 390 GLU A C 1
ATOM 3099 O O . GLU A 1 390 ? -8.306 15.207 -3.834 1.00 79.62 390 GLU A O 1
ATOM 3104 N N . PRO A 1 391 ? -8.479 13.164 -2.892 1.00 86.44 391 PRO A N 1
ATOM 3105 C CA . PRO A 1 391 ? -9.211 12.592 -4.010 1.00 86.44 391 PRO A CA 1
ATOM 3106 C C . PRO A 1 391 ? -10.575 13.258 -4.202 1.00 86.44 391 PRO A C 1
ATOM 3108 O O . PRO A 1 391 ? -11.310 13.485 -3.236 1.00 86.44 391 PRO A O 1
ATOM 3111 N N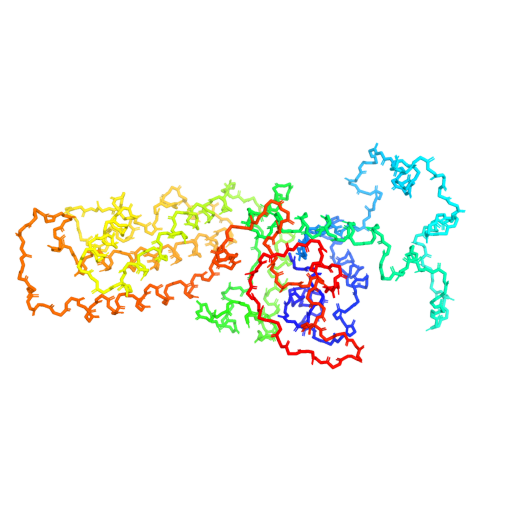 . HIS A 1 392 ? -10.936 13.529 -5.452 1.00 88.31 392 HIS A N 1
ATOM 3112 C CA . HIS A 1 392 ? -12.205 14.160 -5.808 1.00 88.31 392 HIS A CA 1
ATOM 3113 C C . HIS A 1 392 ? -12.708 13.677 -7.171 1.00 88.31 392 HIS A C 1
ATOM 3115 O O . HIS A 1 392 ? -11.949 13.166 -7.995 1.00 88.31 392 HIS A O 1
ATOM 3121 N N . CYS A 1 393 ? -14.015 13.804 -7.394 1.00 91.25 393 CYS A N 1
ATOM 3122 C CA . CYS A 1 393 ? -14.634 13.415 -8.652 1.00 91.25 393 CYS A CA 1
ATOM 3123 C C . CYS A 1 393 ? -14.338 14.463 -9.732 1.00 91.25 393 CYS A C 1
ATOM 3125 O O . CYS A 1 393 ? -14.557 15.656 -9.522 1.00 91.25 393 CYS A O 1
ATOM 3127 N N . VAL A 1 394 ? -13.836 14.017 -10.883 1.00 87.94 394 VAL A N 1
ATOM 3128 C CA . VAL A 1 394 ? -13.532 14.865 -12.049 1.00 87.94 394 VAL A CA 1
ATOM 3129 C C . VAL A 1 394 ? -14.159 14.275 -13.304 1.00 87.94 394 VAL A C 1
ATOM 3131 O O . VAL A 1 394 ? -14.374 13.067 -13.367 1.00 87.94 394 VAL A O 1
ATOM 3134 N N . ASN A 1 395 ? -14.425 15.105 -14.312 1.00 88.56 395 ASN A N 1
ATOM 3135 C CA . ASN A 1 395 ? -14.944 14.691 -15.618 1.00 88.56 395 ASN A CA 1
ATOM 3136 C C . ASN A 1 395 ? -13.981 15.078 -16.761 1.00 88.56 395 ASN A C 1
ATOM 3138 O O . ASN A 1 395 ? -12.942 15.707 -16.541 1.00 88.56 395 ASN A O 1
ATOM 3142 N N . VAL A 1 396 ? -14.334 14.703 -17.996 1.00 82.81 396 VAL A N 1
ATOM 3143 C CA . VAL A 1 396 ? -13.512 14.970 -19.191 1.00 82.81 396 VAL A CA 1
ATOM 3144 C C . VAL A 1 396 ? -13.238 16.459 -19.409 1.00 82.81 396 VAL A C 1
ATOM 3146 O O . VAL A 1 396 ? -12.132 16.822 -19.812 1.00 82.81 396 VAL A O 1
ATOM 3149 N N . ASP A 1 397 ? -14.208 17.323 -19.103 1.00 78.88 397 ASP A N 1
ATOM 3150 C CA . ASP A 1 397 ? -14.059 18.768 -19.263 1.00 78.88 397 ASP A CA 1
ATOM 3151 C C . ASP A 1 397 ? -13.029 19.303 -18.269 1.00 78.88 397 ASP A C 1
ATOM 3153 O O . ASP A 1 397 ? -12.097 19.998 -18.668 1.00 78.88 397 ASP A O 1
ATOM 3157 N N . TRP A 1 398 ? -13.131 18.914 -16.992 1.00 80.50 398 TRP A N 1
ATOM 3158 C CA . TRP A 1 398 ? -12.146 19.272 -15.969 1.00 80.50 398 TRP A CA 1
ATOM 3159 C C . TRP A 1 398 ? -10.726 18.903 -16.411 1.00 80.50 398 TRP A C 1
ATOM 3161 O O . TRP A 1 398 ? -9.829 19.750 -16.368 1.00 80.50 398 TRP A O 1
ATOM 3171 N N . TYR A 1 399 ? -10.549 17.677 -16.912 1.00 70.00 399 TYR A N 1
ATOM 3172 C CA . TYR A 1 399 ? -9.258 17.167 -17.369 1.00 70.00 399 TYR A CA 1
ATOM 3173 C C . TYR A 1 399 ? -8.724 17.924 -18.594 1.00 70.00 399 TYR A C 1
ATOM 3175 O O . TYR A 1 399 ? -7.540 18.248 -18.662 1.00 70.00 399 TYR A O 1
ATOM 3183 N N . ALA A 1 400 ? -9.592 18.272 -19.550 1.00 65.12 400 ALA A N 1
ATOM 3184 C CA . ALA A 1 400 ? -9.205 19.033 -20.738 1.00 65.12 400 ALA A CA 1
ATOM 3185 C C . ALA A 1 400 ? -8.637 20.427 -20.400 1.00 65.12 400 ALA A C 1
ATOM 3187 O O . ALA A 1 400 ? -7.797 20.944 -21.143 1.00 65.12 400 ALA A O 1
ATOM 3188 N N . PHE A 1 401 ? -9.064 21.020 -19.280 1.00 58.09 401 PHE A N 1
ATOM 3189 C CA . PHE A 1 401 ? -8.583 22.320 -18.802 1.00 58.09 401 PHE A CA 1
ATOM 3190 C C . PHE A 1 401 ? -7.422 22.233 -17.790 1.00 58.09 401 PHE A C 1
ATOM 3192 O O . PHE A 1 401 ? -6.745 23.243 -17.593 1.00 58.09 401 PHE A O 1
ATOM 3199 N N . HIS A 1 402 ? -7.143 21.053 -17.217 1.00 57.09 402 HIS A N 1
ATOM 3200 C CA . HIS A 1 402 ? -6.069 20.812 -16.235 1.00 57.09 402 HIS A CA 1
ATOM 3201 C C . HIS A 1 402 ? -5.136 19.616 -16.600 1.00 57.09 402 HIS A C 1
ATOM 3203 O O . HIS A 1 402 ? -4.967 18.717 -15.776 1.00 57.09 402 HIS A O 1
ATOM 3209 N N . PRO A 1 403 ? -4.536 19.557 -17.815 1.00 49.69 403 PRO A N 1
ATOM 3210 C CA . PRO A 1 403 ? -3.741 18.408 -18.284 1.00 49.69 403 PRO A CA 1
ATOM 3211 C C . PRO A 1 403 ? -2.279 18.343 -17.812 1.00 49.69 403 PRO A C 1
ATOM 3213 O O . PRO A 1 403 ? -1.686 19.384 -17.438 1.00 49.69 403 PRO A O 1
#

InterPro domains:
  IPR038921 Uncharacterized protein YOR389W-like [PTHR35204] (1-373)
  IPR060533 YPL277C-like, N-terminal domain [PF27671] (2-79)